Protein 5VN6 (pdb70)

Secondary structure (DSSP, 8-state):
-EEEESSSSS-EEEES--HHHHHH-HHHHHHHHHHHHHHSEEEES-----HHHHHHHHHTTSPBP---TT---TTEEEEE---SSSS-B-TTTTSSS---EEEEEEEE--SS---EEEEEHHHHHHTS-HHHHHHHTT-EEEE-STTTTTTTS-HHHHHHHHHHSPPEEEESEEEPTTT--EEE---TTEEEESS---TTT-SSHHHHTTHHHHHHHHHHGGGG-GGGEEEE---TT-EEEEETTTEEEEE-----S---EEEEEEE------/-EEEESSSSS-EEEES--GGGGGT-HHHHHHHHHHHHHHSEEEES-----HHHHHHHHHTTSPBP----TTEEEEE---SSS-B-TTTTSSS---EEEEEEEE--SS---EEEEEHHHHHHTS-HHHHHHHTT-EEEE-STTTTTTTS-HHHHHHHHHHSPPEEEESEEEPTTT--EEE---TTEEEESS--STTT-SSHHHHTTHHHHHHHHHHGGGG-GGGEEEE---TT-EEEEETTTEEEEE---SPS---EEEEEEE------

Solvent-accessible surface area: 23656 Å² total; per-residue (Å²): 87,144,45,88,40,23,5,51,17,3,1,0,34,5,44,71,15,68,1,17,83,0,26,160,72,99,49,36,15,54,77,0,92,53,12,2,30,138,30,17,0,0,0,0,72,118,9,121,15,76,81,55,58,1,26,37,1,0,132,75,25,26,60,25,49,80,68,118,83,101,50,144,69,117,11,16,36,88,76,72,87,130,79,99,44,38,30,26,13,2,24,16,0,22,73,104,34,0,4,21,1,0,0,18,9,4,30,37,40,36,107,38,9,1,7,8,0,0,0,7,2,3,45,0,21,93,84,8,55,105,129,9,54,134,63,0,69,96,2,89,0,87,0,2,13,26,62,28,78,0,61,87,72,104,109,112,44,60,88,64,27,71,79,116,63,86,26,6,54,4,9,0,17,3,46,1,48,73,54,48,50,106,1,1,5,0,1,55,18,14,57,88,14,57,54,13,132,44,135,104,36,21,198,83,53,131,27,16,127,70,17,17,28,112,26,6,120,92,0,54,34,20,0,33,49,6,16,15,5,2,28,8,61,17,94,64,40,0,1,0,1,7,0,2,9,0,2,3,14,18,18,2,53,24,45,90,143,46,79,31,94,6,0,52,0,4,1,73,12,67,91,6,124,92,56,45,37,38,24,6,52,16,3,0,0,35,4,83,88,14,67,2,19,91,0,31,157,74,101,51,36,15,54,69,0,93,68,29,2,22,62,46,17,0,0,0,0,66,119,7,116,15,82,120,52,60,1,7,36,1,0,117,78,27,27,72,15,58,93,141,154,64,100,11,26,96,77,56,100,92,182,98,46,26,31,27,13,2,39,14,0,24,75,103,38,0,9,18,2,13,1,27,21,4,58,84,40,39,109,38,9,1,6,9,0,0,0,7,2,17,56,0,37,51,86,9,52,104,128,10,53,134,61,0,68,94,2,88,0,84,0,1,12,27,63,25,76,0,59,92,72,100,110,113,42,56,90,56,23,71,80,114,70,87,27,6,57,3,10,0,28,2,55,1,50,68,52,58,54,31,1,1,6,0,1,54,18,13,57,91,13,56,55,14,130,46,133,100,33,20,196,83,55,129,26,17,128,71,17,18,30,112,28,7,120,94,0,53,33,20,0,33,51,6,21,15,6,3,29,9,62,20,93,61,38,0,0,0,1,10,1,2,11,0,2,3,14,18,20,2,53,22,52,88,142,46,81,33,30,17,10,27,0,16,0,73,11,73,88,6,126

Foldseek 3Di:
DDWAAPAPFAETEDPPDALLVCLPPVVVLVVVVVVQVVRQKYKYPDRPDDPLSLQSSLCVVHDFDFDPPCAVHGLKRKDKFDDQQQWWFQAPPQAQWGFQWKKKWWADDDPDDFKKKKFFQLVLLVPDDPVLCVLQVAWKFWFAPLVGVVVPPDPVSSVVVCVVRPTHIARCWWQDVPPRGTGRPAEPRTDFIDPNPDPVQPPDDVSVVVVRVVSSVVSRCSRVDCNRMDIGDDDHGMIMIGGSVRMTMGGDDPDDGDIIMMMMRTHTGGRTD/DDWAAPAPFAETEDPPDALLVLLPDVVVLVVVVVVQVVHQKYKYPDHPDDLVSQQSSQCVVHDFDAVVRGQKDKDKFPQQQWWFQAPPQAQWGFQWKKKWWAADDPDAFKKKKFFQLVLLVPDDPVLCVLQVAWKFWFDPLVGVVVPPDPVVSVVVCVVRPTHIARCFWQDPPPRGTGRPAEPRTDFIDPNDDPVQDDDDVSRVVVRVVSSVVSRCSRVDCNRMDIDDDDHGMIMIGGSVRMTMRGGDPDDGDITMMMMRIGTGGGTD

Sequence (541 aa):
MRVEPLTCAIGAELLGVNLADAVHDDGLFAEIRTQLLRHRVLFLRDQDITRAEHVAFARRFGELEDHPVAGEHPGLVRIYKDRYENAWHSDASWRVAPPFGCVLRCIDGPPVGGDTMWANMVLAYEENLPDHVKQQIADLRARHSIEASFGAAMPIDKRLALKAQYPDAEHPVVRTHPETGEKVLYVNAFTTHFTNFHTPARVRVGQDANPGAGQLLHYLIGQAAIPEYQVRWRWKKNSVAIWDNRATQHYAVMDYPPCVRRMERAGIVGDVPFMRVEPLTCAIGAELLGVNLADAVHDDGLFAEIRTQLLRHRVLFLRDQDITRAEHVAFARRFGELEDHEHPGLVRIYKRYENAWHSDASWRVAPPFGCVLRCIDGPPVGGDTMWANMVLAYENLPDHVKQQIADLRARHSIEASFGAAMPIDKRLALKAQYPDAEHPVVRTHPETGEKVLYVNAFTTHFTNFHTPARVRVGQDANPGAGQLLHYLIGQAAIPEYQVRWRWKKNSVAIWDNRATQHYAVMDYPPCVRRMERAGIVGDVPF

Nearest PDB structures (foldseek):
  5vn6-assembly1_A  TM=1.004E+00  e=2.486E-63  Burkholderia ambifaria MC40-6
  5vn6-assembly1_B  TM=1.003E+00  e=2.634E-58  Burkholderia ambifaria MC40-6
  5bke-assembly1_E  TM=9.136E-01  e=5.860E-24  Bradyrhizobium diazoefficiens USDA 110
  5bke-assembly1_G  TM=8.566E-01  e=1.084E-23  Bradyrhizobium diazoefficiens USDA 110
  5bke-assembly1_F  TM=8.704E-01  e=1.352E-22  Bradyrhizobium diazoefficiens USDA 110

InterPro domains:
  IPR003819 TauD/TfdA-like domain [PF02668] (3-274)
  IPR042098 Glutarate 2-hydroxylase superfamily [G3DSA:3.60.130.10] (1-282)
  IPR051323 Alpha-ketoglutarate-dependent sulfate ester dioxygenase-like [PTHR30468] (2-282)

CATH classification: 3.60.130.10

Structure (mmCIF, N/CA/C/O backbone):
data_5VN6
#
_entry.id   5VN6
#
_cell.length_a   81.180
_cell.length_b   84.890
_cell.length_c   95.680
_cell.angle_alpha   90.000
_cell.angle_beta   110.530
_cell.angle_gamma   90.000
#
_symmetry.space_group_name_H-M   'C 1 2 1'
#
loop_
_entity.id
_entity.type
_entity.pdbx_description
1 polymer 'Taurine dioxygenase'
2 non-polymer 'MAGNESIUM ION'
3 water water
#
loop_
_atom_site.group_PDB
_atom_site.id
_atom_site.type_symbol
_atom_site.label_atom_id
_atom_site.label_alt_id
_atom_site.label_comp_id
_atom_site.label_asym_id
_atom_site.label_entity_id
_atom_site.label_seq_id
_atom_site.pdbx_PDB_ins_code
_atom_site.Cartn_x
_atom_site.Cartn_y
_atom_site.Cartn_z
_atom_site.occupancy
_atom_site.B_iso_or_equiv
_atom_site.auth_seq_id
_atom_site.auth_comp_id
_atom_site.auth_asym_id
_atom_site.auth_atom_id
_atom_site.pdbx_PDB_model_num
ATOM 1 N N . MET A 1 9 ? 20.526 -10.758 -0.688 1.00 83.40 1 MET A N 1
ATOM 2 C CA . MET A 1 9 ? 20.919 -9.459 -0.160 1.00 74.32 1 MET A CA 1
ATOM 3 C C . MET A 1 9 ? 22.106 -9.613 0.779 1.00 71.67 1 MET A C 1
ATOM 4 O O . MET A 1 9 ? 22.326 -10.686 1.338 1.00 67.63 1 MET A O 1
ATOM 9 N N . ARG A 1 10 ? 22.867 -8.535 0.952 1.00 70.41 2 ARG A N 1
ATOM 10 C CA . ARG A 1 10 ? 24.065 -8.534 1.783 1.00 63.44 2 ARG A CA 1
ATOM 11 C C . ARG A 1 10 ? 23.707 -8.033 3.175 1.00 56.68 2 ARG A C 1
ATOM 12 O O . ARG A 1 10 ? 23.066 -6.985 3.315 1.00 54.10 2 ARG A O 1
ATOM 20 N N . VAL A 1 11 ? 24.079 -8.801 4.193 1.00 52.93 3 VAL A N 1
ATOM 21 C CA . VAL A 1 11 ? 23.849 -8.432 5.584 1.00 48.57 3 VAL A CA 1
ATOM 22 C C . VAL A 1 11 ? 25.209 -8.179 6.218 1.00 50.13 3 VAL A C 1
ATOM 23 O O . VAL A 1 11 ? 26.047 -9.086 6.282 1.00 53.63 3 VAL A O 1
ATOM 27 N N . GLU A 1 12 ? 25.431 -6.954 6.688 1.00 41.55 4 GLU A N 1
ATOM 28 C CA . GLU A 1 12 ? 26.729 -6.559 7.244 1.00 47.13 4 GLU A CA 1
ATOM 29 C C . GLU A 1 12 ? 26.583 -6.099 8.687 1.00 40.65 4 GLU A C 1
ATOM 30 O O . GLU A 1 12 ? 26.190 -4.945 8.934 1.00 38.75 4 GLU A O 1
ATOM 36 N N . PRO A 1 13 ? 26.869 -6.954 9.670 1.00 37.16 5 PRO A N 1
ATOM 37 C CA . PRO A 1 13 ? 26.746 -6.530 11.072 1.00 38.39 5 PRO A CA 1
ATOM 38 C C . PRO A 1 13 ? 27.674 -5.363 11.380 1.00 38.95 5 PRO A C 1
ATOM 39 O O . PRO A 1 13 ? 28.773 -5.263 10.837 1.00 35.78 5 PRO A O 1
ATOM 43 N N . LEU A 1 14 ? 27.200 -4.453 12.231 1.00 36.52 6 LEU A N 1
ATOM 44 C CA . LEU A 1 14 ? 27.985 -3.299 12.654 1.00 40.74 6 LEU A CA 1
ATOM 45 C C . LEU A 1 14 ? 28.841 -3.596 13.877 1.00 40.84 6 LEU A C 1
ATOM 46 O O . LEU A 1 14 ? 29.902 -2.980 14.047 1.00 44.27 6 LEU A O 1
ATOM 51 N N . THR A 1 15 ? 28.359 -4.481 14.752 1.00 33.51 7 THR A N 1
ATOM 52 C CA . THR A 1 15 ? 29.020 -4.924 15.978 1.00 34.65 7 THR A CA 1
ATOM 53 C C . THR A 1 15 ? 28.686 -6.401 16.151 1.00 39.36 7 THR A C 1
ATOM 54 O O . THR A 1 15 ? 27.819 -6.936 15.454 1.00 39.23 7 THR A O 1
ATOM 58 N N . CYS A 1 16 ? 29.333 -7.068 17.113 1.00 38.21 8 CYS A N 1
ATOM 59 C CA . CYS A 1 16 ? 29.008 -8.477 17.333 1.00 44.11 8 CYS A CA 1
ATOM 60 C C . CYS A 1 16 ? 27.712 -8.656 18.114 1.00 41.60 8 CYS A C 1
ATOM 61 O O . CYS A 1 16 ? 27.129 -9.746 18.109 1.00 41.35 8 CYS A O 1
ATOM 64 N N . ALA A 1 17 ? 27.223 -7.609 18.760 1.00 38.80 9 ALA A N 1
ATOM 65 C CA . ALA A 1 17 ? 26.085 -7.756 19.652 1.00 34.50 9 ALA A CA 1
ATOM 66 C C . ALA A 1 17 ? 24.765 -7.350 19.014 1.00 34.29 9 ALA A C 1
ATOM 67 O O . ALA A 1 17 ? 23.731 -7.908 19.360 1.00 32.93 9 ALA A O 1
ATOM 69 N N . ILE A 1 18 ? 24.771 -6.368 18.121 1.00 34.87 10 ILE A N 1
ATOM 70 C CA . ILE A 1 18 ? 23.527 -5.735 17.710 1.00 38.81 10 ILE A CA 1
ATOM 71 C C . ILE A 1 18 ? 23.752 -4.895 16.464 1.00 36.82 10 ILE A C 1
ATOM 72 O O . ILE A 1 18 ? 24.762 -4.185 16.344 1.00 36.35 10 ILE A O 1
ATOM 77 N N . GLY A 1 19 ? 22.798 -4.972 15.536 1.00 33.87 11 GLY A N 1
ATOM 78 C CA . GLY A 1 19 ? 22.763 -4.083 14.390 1.00 34.37 11 GLY A CA 1
ATOM 79 C C . GLY A 1 19 ? 23.403 -4.670 13.159 1.00 36.59 11 GLY A C 1
ATOM 80 O O . GLY A 1 19 ? 24.452 -5.312 13.253 1.00 38.31 11 GLY A O 1
ATOM 81 N N . ALA A 1 20 ? 22.773 -4.455 12.004 1.00 29.95 12 ALA A N 1
ATOM 82 C CA . ALA A 1 20 ? 23.340 -4.842 10.719 1.00 33.63 12 ALA A CA 1
ATOM 83 C C . ALA A 1 20 ? 22.773 -3.943 9.633 1.00 39.00 12 ALA A C 1
ATOM 84 O O . ALA A 1 20 ? 21.604 -3.546 9.692 1.00 34.57 12 ALA A O 1
ATOM 86 N N . GLU A 1 21 ? 23.612 -3.633 8.642 1.00 38.04 13 GLU A N 1
ATOM 87 C CA . GLU A 1 21 ? 23.190 -2.877 7.476 1.00 41.90 13 GLU A CA 1
ATOM 88 C C . GLU A 1 21 ? 22.789 -3.843 6.369 1.00 45.47 13 GLU A C 1
ATOM 89 O O . GLU A 1 21 ? 23.456 -4.856 6.130 1.00 36.97 13 GLU A O 1
ATOM 95 N N . LEU A 1 22 ? 21.685 -3.526 5.706 1.00 44.21 14 LEU A N 1
ATOM 96 C CA . LEU A 1 22 ? 21.209 -4.281 4.562 1.00 43.20 14 LEU A CA 1
ATOM 97 C C . LEU A 1 22 ? 21.663 -3.565 3.301 1.00 39.21 14 LEU A C 1
ATOM 98 O O . LEU A 1 22 ? 21.383 -2.377 3.132 1.00 41.23 14 LEU A O 1
ATOM 103 N N . LEU A 1 23 ? 22.352 -4.284 2.420 1.00 44.78 15 LEU A N 1
ATOM 104 C CA . LEU A 1 23 ? 22.863 -3.727 1.176 1.00 53.21 15 LEU A CA 1
ATOM 105 C C . LEU A 1 23 ? 22.218 -4.426 -0.015 1.00 58.28 15 LEU A C 1
ATOM 106 O O . LEU A 1 23 ? 21.829 -5.596 0.062 1.00 52.81 15 LEU A O 1
ATOM 111 N N . GLY A 1 24 ? 22.121 -3.695 -1.125 1.00 61.66 16 GLY A N 1
ATOM 112 C CA . GLY A 1 24 ? 21.417 -4.206 -2.288 1.00 65.64 16 GLY A CA 1
ATOM 113 C C . GLY A 1 24 ? 19.950 -4.456 -2.035 1.00 61.09 16 GLY A C 1
ATOM 114 O O . GLY A 1 24 ? 19.382 -5.395 -2.599 1.00 66.81 16 GLY A O 1
ATOM 115 N N . VAL A 1 25 ? 19.321 -3.647 -1.185 1.00 60.52 17 VAL A N 1
ATOM 116 C CA . VAL A 1 25 ? 17.932 -3.837 -0.793 1.00 60.65 17 VAL A CA 1
ATOM 117 C C . VAL A 1 25 ? 17.182 -2.530 -0.988 1.00 58.85 17 VAL A C 1
ATOM 118 O O . VAL A 1 25 ? 17.565 -1.497 -0.428 1.00 59.22 17 VAL A O 1
ATOM 122 N N . ASN A 1 26 ? 16.098 -2.586 -1.742 1.00 58.71 18 ASN A N 1
ATOM 123 C CA . ASN A 1 26 ? 15.175 -1.471 -1.870 1.00 55.33 18 ASN A CA 1
ATOM 124 C C . ASN A 1 26 ? 13.941 -1.856 -1.070 1.00 52.36 18 ASN A C 1
ATOM 125 O O . ASN A 1 26 ? 13.284 -2.853 -1.388 1.00 49.03 18 ASN A O 1
ATOM 130 N N . LEU A 1 27 ? 13.642 -1.079 -0.024 1.00 51.21 19 LEU A N 1
ATOM 131 C CA . LEU A 1 27 ? 12.524 -1.417 0.847 1.00 51.36 19 LEU A CA 1
ATOM 132 C C . LEU A 1 27 ? 11.230 -1.484 0.066 1.00 51.67 19 LEU A C 1
ATOM 133 O O . LEU A 1 27 ? 10.339 -2.261 0.418 1.00 59.13 19 LEU A O 1
ATOM 138 N N . ALA A 1 28 ? 11.119 -0.687 -1.003 1.00 48.49 20 ALA A N 1
ATOM 139 C CA . ALA A 1 28 ? 9.923 -0.707 -1.843 1.00 53.24 20 ALA A CA 1
ATOM 140 C C . ALA A 1 28 ? 9.661 -2.097 -2.399 1.00 55.73 20 ALA A C 1
ATOM 141 O O . ALA A 1 28 ? 8.502 -2.512 -2.540 1.00 54.95 20 ALA A O 1
ATOM 143 N N . ASP A 1 29 ? 10.726 -2.819 -2.756 1.00 52.08 21 ASP A N 1
ATOM 144 C CA . ASP A 1 29 ? 10.544 -4.143 -3.335 1.00 53.87 21 ASP A CA 1
ATOM 145 C C . ASP A 1 29 ? 9.993 -5.134 -2.315 1.00 55.64 21 ASP A C 1
ATOM 146 O O . ASP A 1 29 ? 9.319 -6.094 -2.694 1.00 59.90 21 ASP A O 1
ATOM 151 N N . ALA A 1 30 ? 10.269 -4.928 -1.025 1.00 54.00 22 ALA A N 1
ATOM 152 C CA . ALA A 1 30 ? 9.782 -5.847 -0.003 1.00 49.20 22 ALA A CA 1
ATOM 153 C C . ALA A 1 30 ? 8.282 -5.734 0.219 1.00 55.28 22 ALA A C 1
ATOM 154 O O . ALA A 1 30 ? 7.695 -6.604 0.873 1.00 52.47 22 ALA A O 1
ATOM 156 N N . VAL A 1 31 ? 7.648 -4.674 -0.276 1.00 56.66 23 VAL A N 1
ATOM 157 C CA . VAL A 1 31 ? 6.200 -4.575 -0.137 1.00 59.34 23 VAL A CA 1
ATOM 158 C C . VAL A 1 31 ? 5.514 -5.758 -0.815 1.00 60.16 23 VAL A C 1
ATOM 159 O O . VAL A 1 31 ? 4.628 -6.391 -0.232 1.00 61.54 23 VAL A O 1
ATOM 163 N N . HIS A 1 32 ? 5.934 -6.095 -2.043 1.00 57.05 24 HIS A N 1
ATOM 164 C CA . HIS A 1 32 ? 5.273 -7.123 -2.840 1.00 63.59 24 HIS A CA 1
ATOM 165 C C . HIS A 1 32 ? 6.068 -8.413 -2.986 1.00 65.38 24 HIS A C 1
ATOM 166 O O . HIS A 1 32 ? 5.497 -9.417 -3.427 1.00 69.60 24 HIS A O 1
ATOM 173 N N . ASP A 1 33 ? 7.360 -8.419 -2.649 1.00 56.55 25 ASP A N 1
ATOM 174 C CA . ASP A 1 33 ? 8.176 -9.633 -2.719 1.00 59.91 25 ASP A CA 1
ATOM 175 C C . ASP A 1 33 ? 8.149 -10.288 -1.341 1.00 57.10 25 ASP A C 1
ATOM 176 O O . ASP A 1 33 ? 8.829 -9.843 -0.411 1.00 55.81 25 ASP A O 1
ATOM 181 N N . ASP A 1 34 ? 7.355 -11.357 -1.219 1.00 59.95 26 ASP A N 1
ATOM 182 C CA . ASP A 1 34 ? 7.175 -12.037 0.062 1.00 58.02 26 ASP A CA 1
ATOM 183 C C . ASP A 1 34 ? 8.456 -12.704 0.540 1.00 51.97 26 ASP A C 1
ATOM 184 O O . ASP A 1 34 ? 8.707 -12.771 1.748 1.00 49.94 26 ASP A O 1
ATOM 189 N N . GLY A 1 35 ? 9.244 -13.261 -0.378 1.00 56.70 27 GLY A N 1
ATOM 190 C CA . GLY A 1 35 ? 10.513 -13.849 0.017 1.00 56.62 27 GLY A CA 1
ATOM 191 C C . GLY A 1 35 ? 11.481 -12.816 0.563 1.00 55.53 27 GLY A C 1
ATOM 192 O O . GLY A 1 35 ? 12.088 -13.015 1.621 1.00 53.16 27 GLY A O 1
ATOM 193 N N . LEU A 1 36 ? 11.591 -11.668 -0.113 1.00 56.41 28 LEU A N 1
ATOM 194 C CA . LEU A 1 36 ? 12.473 -10.621 0.390 1.00 50.34 28 LEU A CA 1
ATOM 195 C C . LEU A 1 36 ? 12.016 -10.143 1.763 1.00 49.54 28 LEU A C 1
ATOM 196 O O . LEU A 1 36 ? 12.838 -9.956 2.670 1.00 46.19 28 LEU A O 1
ATOM 201 N N . PHE A 1 37 ? 10.706 -9.955 1.948 1.00 53.16 29 PHE A N 1
ATOM 202 C CA . PHE A 1 37 ? 10.244 -9.499 3.254 1.00 50.55 29 PHE A CA 1
ATOM 203 C C . PHE A 1 37 ? 10.512 -10.529 4.340 1.00 45.33 29 PHE A C 1
ATOM 204 O O . PHE A 1 37 ? 10.857 -10.160 5.469 1.00 43.82 29 PHE A O 1
ATOM 212 N N . ALA A 1 38 ? 10.291 -11.815 4.041 1.00 50.92 30 ALA A N 1
ATOM 213 C CA . ALA A 1 38 ? 10.560 -12.867 5.019 1.00 52.72 30 ALA A CA 1
ATOM 214 C C . ALA A 1 38 ? 12.000 -12.808 5.524 1.00 54.39 30 ALA A C 1
ATOM 215 O O . ALA A 1 38 ? 12.251 -12.875 6.735 1.00 51.02 30 ALA A O 1
ATOM 217 N N . GLU A 1 39 ? 12.959 -12.665 4.608 1.00 55.21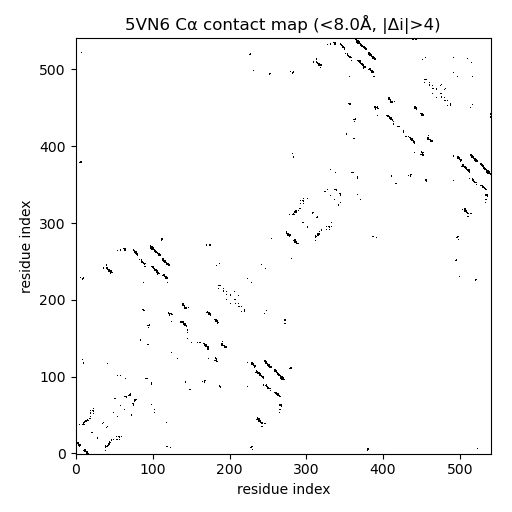 31 GLU A N 1
ATOM 218 C CA . GLU A 1 39 ? 14.360 -12.601 5.010 1.00 57.21 31 GLU A CA 1
ATOM 219 C C . GLU A 1 39 ? 14.644 -11.372 5.874 1.00 50.33 31 GLU A C 1
ATOM 220 O O . GLU A 1 39 ? 15.321 -11.469 6.903 1.00 47.99 31 GLU A O 1
ATOM 226 N N . ILE A 1 40 ? 14.130 -10.207 5.474 1.00 48.14 32 ILE A N 1
ATOM 227 C CA . ILE A 1 40 ? 14.298 -9.002 6.277 1.00 47.48 32 ILE A CA 1
ATOM 228 C C . ILE A 1 40 ? 13.750 -9.219 7.679 1.00 44.57 32 ILE A C 1
ATOM 229 O O . ILE A 1 40 ? 14.366 -8.820 8.675 1.00 41.18 32 ILE A O 1
ATOM 234 N N . ARG A 1 41 ? 12.578 -9.848 7.777 1.00 45.30 33 ARG A N 1
ATOM 235 C CA . ARG A 1 41 ? 12.009 -10.145 9.085 1.00 44.33 33 ARG A CA 1
ATOM 236 C C . ARG A 1 41 ? 12.919 -11.075 9.878 1.00 44.30 33 ARG A C 1
ATOM 237 O O . ARG A 1 41 ? 13.164 -10.856 11.074 1.00 38.29 33 ARG A O 1
ATOM 245 N N . THR A 1 42 ? 13.424 -12.129 9.231 1.00 43.65 34 THR A N 1
ATOM 246 C CA . THR A 1 42 ? 14.350 -13.018 9.923 1.00 43.07 34 THR A CA 1
ATOM 247 C C . THR A 1 42 ? 15.564 -12.239 10.420 1.00 47.09 34 THR A C 1
ATOM 248 O O . THR A 1 42 ? 15.953 -12.363 11.588 1.00 42.48 34 THR A O 1
ATOM 252 N N . GLN A 1 43 ? 16.122 -11.364 9.573 1.00 45.52 35 GLN A N 1
ATOM 253 C CA . GLN A 1 43 ? 17.305 -10.604 9.985 1.00 40.20 35 GLN A CA 1
ATOM 254 C C . GLN A 1 43 ? 16.993 -9.656 11.137 1.00 37.77 35 GLN A C 1
ATOM 255 O O . GLN A 1 43 ? 17.815 -9.498 12.045 1.00 40.85 35 GLN A O 1
ATOM 261 N N . LEU A 1 44 ? 15.818 -9.018 11.125 1.00 42.68 36 LEU A N 1
ATOM 262 C CA . LEU A 1 44 ? 15.455 -8.118 12.222 1.00 40.49 36 LEU A CA 1
ATOM 263 C C . LEU A 1 44 ? 15.412 -8.858 13.557 1.00 38.39 36 LEU A C 1
ATOM 264 O O . LEU A 1 44 ? 15.896 -8.347 14.578 1.00 34.02 36 LEU A O 1
ATOM 269 N N . LEU A 1 45 ? 14.843 -10.067 13.571 1.00 39.45 37 LEU A N 1
ATOM 270 C CA . LEU A 1 45 ? 14.773 -10.826 14.817 1.00 40.87 37 LEU A CA 1
ATOM 271 C C . LEU A 1 45 ? 16.162 -11.197 15.335 1.00 38.94 37 LEU A C 1
ATOM 272 O O . LEU A 1 45 ? 16.383 -11.232 16.549 1.00 43.06 37 LEU A O 1
ATOM 277 N N . ARG A 1 46 ? 17.109 -11.444 14.441 1.00 37.40 38 ARG A N 1
ATOM 278 C CA . ARG A 1 46 ? 18.454 -11.849 14.855 1.00 40.53 38 ARG A CA 1
ATOM 279 C C . ARG A 1 46 ? 19.331 -10.661 15.267 1.00 38.69 38 ARG A C 1
ATOM 280 O O . ARG A 1 46 ? 20.137 -10.777 16.195 1.00 44.71 38 ARG A O 1
ATOM 288 N N . HIS A 1 47 ? 19.215 -9.524 14.583 1.00 38.71 39 HIS A N 1
ATOM 289 C CA . HIS A 1 47 ? 20.142 -8.411 14.750 1.00 30.95 39 HIS A CA 1
ATOM 290 C C . HIS A 1 47 ? 19.538 -7.227 15.485 1.00 37.11 39 HIS A C 1
ATOM 291 O O . HIS A 1 47 ? 20.240 -6.223 15.7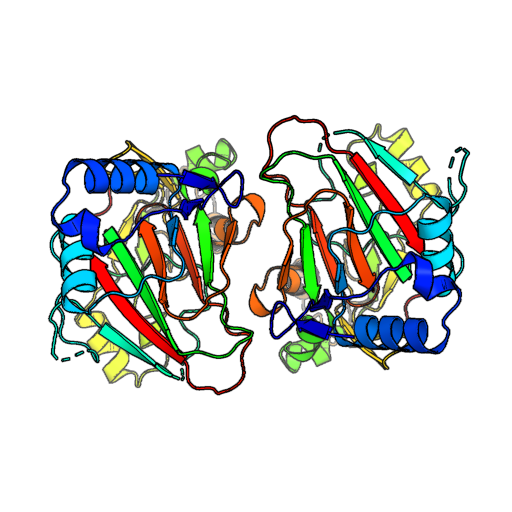15 1.00 33.21 39 HIS A O 1
ATOM 298 N N . ARG A 1 48 ? 18.262 -7.327 15.869 1.00 32.99 40 ARG A N 1
ATOM 299 C CA . ARG A 1 48 ? 17.529 -6.371 16.706 1.00 34.10 40 ARG A CA 1
ATOM 300 C C . ARG A 1 48 ? 17.205 -5.056 15.997 1.00 38.44 40 ARG A C 1
ATOM 301 O O . ARG A 1 48 ? 16.106 -4.509 16.178 1.00 36.76 40 ARG A O 1
ATOM 309 N N . VAL A 1 49 ? 18.141 -4.526 15.207 1.00 32.59 41 VAL A N 1
ATOM 310 C CA . VAL A 1 49 ? 17.937 -3.276 14.479 1.00 28.39 41 VAL A CA 1
ATOM 311 C C . VAL A 1 49 ? 18.636 -3.387 13.129 1.00 33.56 41 VAL A C 1
ATOM 312 O O . VAL A 1 49 ? 19.779 -3.848 13.052 1.00 34.10 41 VAL A O 1
ATOM 316 N N . LEU A 1 50 ? 17.941 -2.975 12.062 1.00 31.57 42 LEU A N 1
ATOM 317 C CA . LEU A 1 50 ? 18.460 -3.034 10.700 1.00 34.71 42 LEU A CA 1
ATOM 318 C C . LEU A 1 50 ? 18.569 -1.624 10.134 1.00 35.95 42 LEU A C 1
ATOM 319 O O . LEU A 1 50 ? 17.703 -0.782 10.381 1.00 36.77 42 LEU A O 1
ATOM 324 N N . PHE A 1 51 ? 19.638 -1.373 9.380 1.00 32.57 43 PHE A N 1
ATOM 325 C CA . PHE A 1 51 ? 19.912 -0.066 8.800 1.00 36.54 43 PHE A CA 1
ATOM 326 C C . PHE A 1 51 ? 20.022 -0.165 7.286 1.00 38.25 43 PHE A C 1
ATOM 327 O O . PHE A 1 51 ? 20.539 -1.151 6.746 1.00 40.44 43 PHE A O 1
ATOM 335 N N . LEU A 1 52 ? 19.543 0.867 6.603 1.00 39.76 44 LEU A N 1
ATOM 336 C CA . LEU A 1 52 ? 19.674 0.948 5.158 1.00 42.96 44 LEU A CA 1
ATOM 337 C C . LEU A 1 52 ? 20.021 2.376 4.766 1.00 44.21 44 LEU A C 1
ATOM 338 O O . LEU A 1 52 ? 19.523 3.329 5.371 1.00 44.94 44 LEU A O 1
ATOM 343 N N . ARG A 1 53 ? 20.855 2.521 3.742 1.00 45.26 45 ARG A N 1
ATOM 344 C CA . ARG A 1 53 ? 21.176 3.817 3.158 1.00 44.59 45 ARG A CA 1
ATOM 345 C C . ARG A 1 53 ? 20.382 4.018 1.879 1.00 48.06 45 ARG A C 1
ATOM 346 O O . ARG A 1 53 ? 19.895 3.062 1.272 1.00 50.38 45 ARG A O 1
ATOM 354 N N . ASP A 1 54 ? 20.246 5.286 1.488 1.00 49.04 46 ASP A N 1
ATOM 355 C CA . ASP A 1 54 ? 19.750 5.666 0.166 1.00 57.14 46 ASP A CA 1
ATOM 356 C C . ASP A 1 54 ? 18.419 4.993 -0.162 1.00 57.14 46 ASP A C 1
ATOM 357 O O . ASP A 1 54 ? 18.219 4.439 -1.247 1.00 55.15 46 ASP A O 1
ATOM 362 N N . GLN A 1 55 ? 17.488 5.075 0.783 1.00 49.62 47 GLN A N 1
ATOM 363 C CA . GLN A 1 55 ? 16.149 4.539 0.575 1.00 52.14 47 GLN A CA 1
ATOM 364 C C . GLN A 1 55 ? 15.300 5.661 -0.002 1.00 55.38 47 GLN A C 1
ATOM 365 O O . GLN A 1 55 ? 14.622 6.399 0.720 1.00 52.45 47 GLN A O 1
ATOM 371 N N . ASP A 1 56 ? 15.355 5.794 -1.330 1.00 55.99 48 ASP A N 1
ATOM 372 C CA . ASP A 1 56 ? 14.547 6.768 -2.052 1.00 63.28 48 ASP A CA 1
ATOM 373 C C . ASP A 1 56 ? 13.192 6.124 -2.313 1.00 67.04 48 ASP A C 1
ATOM 374 O O . ASP A 1 56 ? 12.976 5.462 -3.328 1.00 65.60 48 ASP A O 1
ATOM 379 N N . ILE A 1 57 ? 12.247 6.372 -1.408 1.00 64.57 49 ILE A N 1
ATOM 380 C CA . ILE A 1 57 ? 10.959 5.697 -1.426 1.00 62.12 49 ILE A CA 1
ATOM 381 C C . ILE A 1 57 ? 9.880 6.733 -1.161 1.00 64.07 49 ILE A C 1
ATOM 382 O O . ILE A 1 57 ? 10.144 7.835 -0.674 1.00 68.96 49 ILE A O 1
ATOM 387 N N . THR A 1 58 ? 8.649 6.359 -1.467 1.00 54.82 50 THR A N 1
ATOM 388 C CA . THR A 1 58 ? 7.528 7.234 -1.194 1.00 48.82 50 THR A CA 1
ATOM 389 C C . THR A 1 58 ? 6.980 6.946 0.191 1.00 52.53 50 THR A C 1
ATOM 390 O O . THR A 1 58 ? 7.277 5.919 0.808 1.00 54.26 50 THR A O 1
ATOM 394 N N . ARG A 1 59 ? 6.198 7.896 0.697 1.00 53.43 51 ARG A N 1
ATOM 395 C CA . ARG A 1 59 ? 5.601 7.715 2.012 1.00 56.94 51 ARG A CA 1
ATOM 396 C C . ARG A 1 59 ? 4.616 6.555 2.013 1.00 54.48 51 ARG A C 1
ATOM 397 O O . ARG A 1 59 ? 4.547 5.793 2.987 1.00 53.47 51 ARG A O 1
ATOM 405 N N . ALA A 1 60 ? 3.868 6.380 0.915 1.00 57.76 52 ALA A N 1
ATOM 406 C CA . ALA A 1 60 ? 3.005 5.211 0.810 1.00 48.42 52 ALA A CA 1
ATOM 407 C C . ALA A 1 60 ? 3.828 3.929 0.906 1.00 48.67 52 ALA A C 1
ATOM 408 O O . ALA A 1 60 ? 3.430 2.981 1.592 1.00 54.47 52 ALA A O 1
ATOM 410 N N . GLU A 1 61 ? 5.002 3.894 0.261 1.00 52.40 53 GLU A N 1
ATOM 411 C CA . GLU A 1 61 ? 5.856 2.709 0.362 1.00 54.75 53 GLU A CA 1
ATOM 412 C C . GLU A 1 61 ? 6.428 2.534 1.767 1.00 48.25 53 GLU A C 1
ATOM 413 O O . GLU A 1 61 ? 6.508 1.405 2.267 1.00 46.14 53 GLU A O 1
ATOM 419 N N . HIS A 1 62 ? 6.829 3.633 2.419 1.00 50.58 54 HIS A N 1
ATOM 420 C CA . HIS A 1 62 ? 7.291 3.564 3.808 1.00 49.35 54 HIS A CA 1
ATOM 421 C C . HIS A 1 62 ? 6.209 2.967 4.697 1.00 51.33 54 HIS A C 1
ATOM 422 O O . HIS A 1 62 ? 6.471 2.072 5.513 1.00 46.98 54 HIS A O 1
ATOM 429 N N . VAL A 1 63 ? 4.978 3.457 4.540 1.00 51.02 55 VAL A N 1
ATOM 430 C CA . VAL A 1 63 ? 3.851 2.968 5.319 1.00 50.92 55 VAL A CA 1
ATOM 431 C C . VAL A 1 63 ? 3.555 1.512 4.976 1.00 47.42 55 VAL A C 1
ATOM 432 O O . VAL A 1 63 ? 3.400 0.669 5.864 1.00 45.04 55 VAL A O 1
ATOM 436 N N . ALA A 1 64 ? 3.481 1.195 3.682 1.00 46.60 56 ALA A N 1
ATOM 437 C CA . ALA A 1 64 ? 3.154 -0.166 3.266 1.00 51.72 56 ALA A CA 1
ATOM 438 C C . ALA A 1 64 ? 4.237 -1.168 3.665 1.00 49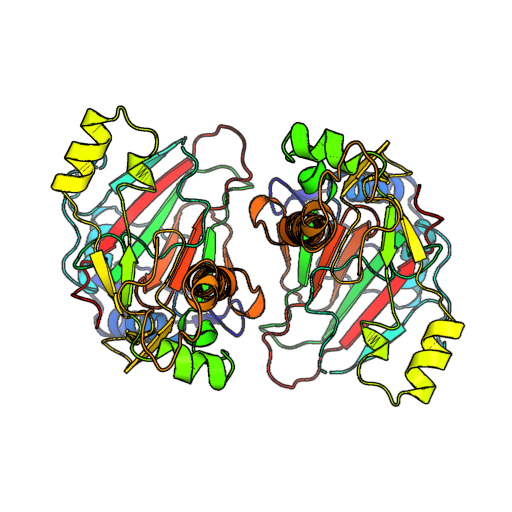.68 56 ALA A C 1
ATOM 439 O O . ALA A 1 64 ? 3.924 -2.330 3.954 1.00 46.53 56 ALA A O 1
ATOM 441 N N . PHE A 1 65 ? 5.508 -0.756 3.681 1.00 48.71 57 PHE A N 1
ATOM 442 C CA . PHE A 1 65 ? 6.544 -1.664 4.167 1.00 46.80 57 PHE A CA 1
ATOM 443 C C . PHE A 1 65 ? 6.359 -1.952 5.650 1.00 41.10 57 PHE A C 1
ATOM 444 O O . PHE A 1 65 ? 6.433 -3.109 6.078 1.00 46.63 57 PHE A O 1
ATOM 452 N N . ALA A 1 66 ? 6.126 -0.907 6.455 1.00 41.27 58 ALA A N 1
ATOM 453 C CA . ALA A 1 66 ? 5.976 -1.103 7.895 1.00 36.07 58 ALA A CA 1
ATOM 454 C C . ALA A 1 66 ? 4.756 -1.950 8.217 1.00 39.65 58 ALA A C 1
ATOM 455 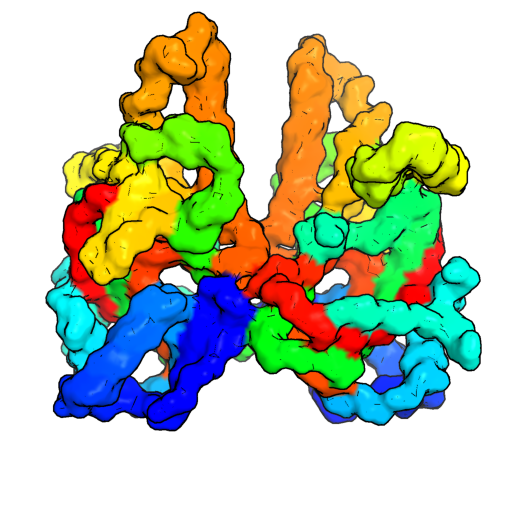O O . ALA A 1 66 ? 4.761 -2.719 9.184 1.00 42.70 58 ALA A O 1
ATOM 457 N N . ARG A 1 67 ? 3.707 -1.815 7.408 1.00 41.70 59 ARG A N 1
ATOM 458 C CA . ARG A 1 67 ? 2.466 -2.549 7.602 1.00 47.02 59 ARG A CA 1
ATOM 459 C C . ARG A 1 67 ? 2.667 -4.059 7.446 1.00 50.35 59 ARG A C 1
ATOM 460 O O . ARG A 1 67 ? 1.911 -4.851 8.015 1.00 52.99 59 ARG A O 1
ATOM 468 N N . ARG A 1 68 ? 3.686 -4.472 6.693 1.00 52.28 60 ARG A N 1
ATOM 469 C CA . ARG A 1 68 ? 4.055 -5.882 6.595 1.00 49.46 60 ARG A CA 1
ATOM 470 C C . ARG A 1 68 ? 4.419 -6.508 7.940 1.00 49.78 60 ARG A C 1
ATOM 471 O O . ARG A 1 68 ? 4.389 -7.735 8.064 1.00 47.10 60 ARG A O 1
ATOM 479 N N . PHE A 1 69 ? 4.826 -5.712 8.935 1.00 47.34 61 PHE A N 1
ATOM 480 C CA . PHE A 1 69 ? 5.113 -6.262 10.256 1.00 48.39 61 PHE A CA 1
ATOM 481 C C . PHE A 1 69 ? 3.867 -6.404 11.127 1.00 55.49 61 PHE A C 1
ATOM 482 O O . PHE A 1 69 ? 3.905 -7.127 12.132 1.00 54.05 61 PHE A O 1
ATOM 490 N N . GLY A 1 70 ? 2.799 -5.707 10.790 1.00 55.42 62 GLY A N 1
ATOM 491 C CA . GLY A 1 70 ? 1.567 -5.750 11.552 1.00 56.56 62 GLY A CA 1
ATOM 492 C C . GLY A 1 70 ? 0.846 -4.427 11.409 1.00 55.74 62 GLY A C 1
ATOM 493 O O . GLY A 1 70 ? 1.340 -3.492 10.786 1.00 54.93 62 GLY A O 1
ATOM 494 N N . GLU A 1 71 ? -0.338 -4.365 12.018 1.00 57.12 63 GLU A N 1
ATOM 495 C CA . GLU A 1 71 ? -1.086 -3.117 12.040 1.00 49.97 63 GLU A CA 1
ATOM 496 C C . GLU A 1 71 ? -0.221 -2.000 12.617 1.00 52.71 63 GLU A C 1
ATOM 497 O O . GLU A 1 71 ? 0.620 -2.221 13.493 1.00 50.42 63 GLU A O 1
ATOM 499 N N . LEU A 1 72 ? -0.433 -0.792 12.118 1.00 50.38 64 LEU A N 1
ATOM 500 C CA . LEU A 1 72 ? 0.341 0.369 12.509 1.00 48.70 64 LEU A CA 1
ATOM 501 C C . LEU A 1 72 ? -0.410 1.157 13.577 1.00 53.60 64 LEU A C 1
ATOM 502 O O . LEU A 1 72 ? -1.644 1.170 13.613 1.00 56.12 64 LEU A O 1
ATOM 507 N N . GLU A 1 73 ? 0.341 1.818 14.452 1.00 48.21 65 GLU A N 1
ATOM 508 C CA . GLU A 1 73 ? -0.285 2.684 15.445 1.00 56.12 65 GLU A CA 1
ATOM 509 C C . GLU A 1 73 ? -0.838 3.923 14.745 1.00 61.19 65 GLU A C 1
ATOM 510 O O . GLU A 1 73 ? -0.101 4.624 14.046 1.00 61.87 65 GLU A O 1
ATOM 516 N N . ASP A 1 74 ? -2.142 4.169 14.878 1.00 71.75 66 ASP A N 1
ATOM 517 C CA . ASP A 1 74 ? -2.798 5.242 14.137 1.00 85.24 66 ASP A CA 1
ATOM 518 C C . ASP A 1 74 ? -3.487 6.243 15.060 1.00 95.77 66 ASP A C 1
ATOM 519 O O . ASP A 1 74 ? -4.576 6.740 14.764 1.00 96.70 66 ASP A O 1
ATOM 521 N N . HIS A 1 75 ? -2.862 6.555 16.186 1.00 106.98 67 HIS A N 1
ATOM 522 C CA . HIS A 1 75 ? -3.332 7.664 17.006 1.00 118.54 67 HIS A CA 1
ATOM 523 C C . HIS A 1 75 ? -2.954 8.962 16.300 1.00 123.72 67 HIS A C 1
ATOM 524 O O . HIS A 1 75 ? -1.802 9.107 15.874 1.00 123.91 67 HIS A O 1
ATOM 526 N N . PRO A 1 76 ? -3.882 9.916 16.144 1.00 128.41 68 PRO A N 1
ATOM 527 C CA . PRO A 1 76 ? -3.617 11.061 15.244 1.00 128.36 68 PRO A CA 1
ATOM 528 C C . PRO A 1 76 ? -2.309 11.801 15.507 1.00 124.15 68 PRO A C 1
ATOM 529 O O . PRO A 1 76 ? -1.533 12.015 14.565 1.00 129.41 68 PRO A O 1
ATOM 533 N N . VAL A 1 77 ? -2.047 12.199 16.755 1.00 113.00 69 VAL A N 1
ATOM 534 C CA . VAL A 1 77 ? -0.787 12.826 17.154 1.00 98.62 69 VAL A CA 1
ATOM 535 C C . VAL A 1 77 ? -0.523 14.086 16.332 1.00 98.15 69 VAL A C 1
ATOM 536 O O . VAL A 1 77 ? -1.460 14.766 15.903 1.00 100.45 69 VAL A O 1
ATOM 538 N N . ALA A 1 78 ? 0.755 14.404 16.102 1.00 97.44 70 ALA A N 1
ATOM 539 C CA . ALA A 1 78 ? 1.156 15.609 15.382 1.00 94.37 70 ALA A CA 1
ATOM 540 C C . ALA A 1 78 ? 1.816 15.297 14.036 1.00 86.36 70 ALA A C 1
ATOM 541 O O . ALA A 1 78 ? 2.629 16.079 13.539 1.00 84.54 70 ALA A O 1
ATOM 543 N N . GLY A 1 79 ? 1.472 14.162 13.434 1.00 83.16 71 GLY A N 1
ATOM 544 C CA . GLY A 1 79 ? 1.928 13.825 12.097 1.00 71.70 71 GLY A CA 1
ATOM 545 C C . GLY A 1 79 ? 0.832 13.117 11.326 1.00 72.83 71 GLY A C 1
ATOM 546 O O . GLY A 1 79 ? -0.185 12.729 11.904 1.00 72.61 71 GLY A O 1
ATOM 547 N N . GLU A 1 83 ? -1.972 12.892 6.071 1.00 109.66 75 GLU A N 1
ATOM 548 C CA . GLU A 1 83 ? -1.751 12.774 4.631 1.00 105.99 75 GLU A CA 1
ATOM 549 C C . GLU A 1 83 ? -1.472 11.323 4.211 1.00 96.14 75 GLU A C 1
ATOM 550 O O . GLU A 1 83 ? -1.913 10.882 3.145 1.00 90.90 75 GLU A O 1
ATOM 552 N N . HIS A 1 84 ? -0.726 10.604 5.054 1.00 87.13 76 HIS A N 1
ATOM 553 C CA . HIS A 1 84 ? -0.445 9.178 4.866 1.00 76.30 76 HIS A CA 1
ATOM 554 C C . HIS A 1 84 ? -0.613 8.489 6.210 1.00 71.06 76 HIS A C 1
ATOM 555 O O . HIS A 1 84 ? 0.313 8.475 7.031 1.00 74.77 76 HIS A O 1
ATOM 562 N N . PRO A 1 85 ? -1.798 7.942 6.491 1.00 64.31 77 PRO A N 1
ATOM 563 C CA . PRO A 1 85 ? -2.049 7.355 7.815 1.00 57.23 77 PRO A CA 1
ATOM 564 C C . PRO A 1 85 ? -1.003 6.316 8.190 1.00 62.79 77 PRO A C 1
ATOM 565 O O . PRO A 1 85 ? -0.566 5.515 7.361 1.00 62.93 77 PRO A O 1
ATOM 569 N N . GLY A 1 86 ? -0.622 6.328 9.473 1.00 62.13 78 GLY A N 1
ATOM 570 C CA . GLY A 1 86 ? 0.441 5.520 10.018 1.00 61.73 78 GLY A CA 1
ATOM 571 C C . GLY A 1 86 ? 1.774 6.245 10.102 1.00 57.02 78 GLY A C 1
ATOM 572 O O . GLY A 1 86 ? 2.607 5.911 10.954 1.00 55.70 78 GLY A O 1
ATOM 573 N N . LEU A 1 87 ? 1.980 7.238 9.246 1.00 59.17 79 LEU A N 1
ATOM 574 C CA . LEU A 1 87 ? 3.212 8.000 9.209 1.00 53.46 79 LEU A CA 1
ATOM 575 C C . LEU A 1 87 ? 3.109 9.223 10.107 1.00 58.36 79 LEU A C 1
ATOM 576 O O . LEU A 1 87 ? 2.108 9.949 10.083 1.00 65.52 79 LEU A O 1
ATOM 581 N N . VAL A 1 88 ? 4.173 9.467 10.871 1.00 56.31 80 VAL A N 1
ATOM 582 C CA . VAL A 1 88 ? 4.275 10.601 11.780 1.00 54.36 80 VAL A CA 1
ATOM 583 C C . VAL A 1 88 ? 5.531 11.382 11.416 1.00 55.35 80 VAL A C 1
ATOM 584 O O . VAL A 1 88 ? 6.634 10.821 11.396 1.00 52.80 80 VAL A O 1
ATOM 588 N N . ARG A 1 89 ? 5.361 12.674 11.140 1.00 60.62 81 ARG A N 1
ATOM 589 C CA . ARG A 1 89 ? 6.474 13.561 10.833 1.00 69.07 81 ARG A CA 1
ATOM 590 C C . ARG A 1 89 ? 7.061 14.110 12.125 1.00 75.57 81 ARG A C 1
ATOM 591 O O . ARG A 1 89 ? 6.328 14.462 13.053 1.00 84.72 81 ARG A O 1
ATOM 599 N N . ILE A 1 90 ? 8.387 14.181 12.1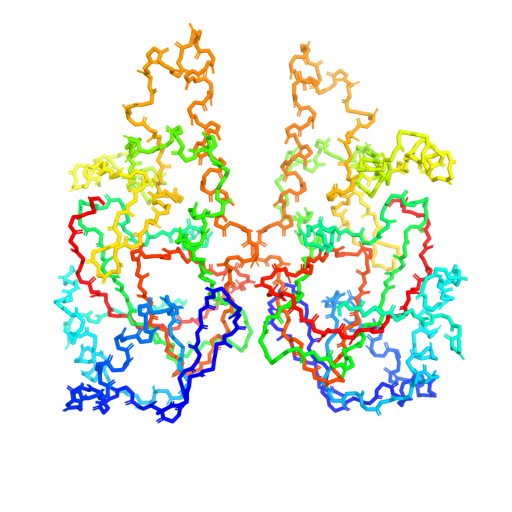82 1.00 74.93 82 ILE A N 1
ATOM 600 C CA . ILE A 1 90 ? 9.107 14.680 13.349 1.00 73.16 82 ILE A CA 1
ATOM 601 C C . ILE A 1 90 ? 10.050 15.766 12.844 1.00 80.35 82 ILE A C 1
ATOM 602 O O . ILE A 1 90 ? 11.147 15.469 12.358 1.00 73.23 82 ILE A O 1
ATOM 607 N N . TYR A 1 91 ? 9.634 17.025 12.966 1.00 89.13 83 TYR A N 1
ATOM 608 C CA . TYR A 1 91 ? 10.426 18.171 12.538 1.00 96.30 83 TYR A CA 1
ATOM 609 C C . TYR A 1 91 ? 10.840 18.973 13.765 1.00 101.84 83 TYR A C 1
ATOM 610 O O . TYR A 1 91 ? 10.002 19.286 14.619 1.00 106.25 83 TYR A O 1
ATOM 612 N N . LYS A 1 92 ? 12.125 19.304 13.851 1.00 99.23 84 LYS A N 1
ATOM 613 C CA . LYS A 1 92 ? 12.630 20.093 14.969 1.00 94.27 84 LYS A CA 1
ATOM 614 C C . LYS A 1 92 ? 13.444 21.287 14.475 1.00 95.05 84 LYS A C 1
ATOM 615 O O . LYS A 1 92 ? 13.486 21.574 13.278 1.00 94.74 84 LYS A O 1
ATOM 617 N N . ASP A 1 99 ? 13.640 19.691 22.841 1.00 59.54 91 ASP A N 1
ATOM 618 C CA . ASP A 1 99 ? 13.041 18.449 23.345 1.00 66.77 91 ASP A CA 1
ATOM 619 C C . ASP A 1 99 ? 14.103 17.530 23.943 1.00 72.81 91 ASP A C 1
ATOM 620 O O . ASP A 1 99 ? 14.952 17.022 23.218 1.00 76.57 91 ASP A O 1
ATOM 622 N N . ARG A 1 100 ? 14.057 17.311 25.260 1.00 76.69 92 ARG A N 1
ATOM 623 C CA . ARG A 1 100 ? 15.060 16.463 25.901 1.00 74.86 92 ARG A CA 1
ATOM 624 C C . ARG A 1 100 ? 14.429 15.260 26.596 1.00 62.46 92 ARG A C 1
ATOM 625 O O . ARG A 1 100 ? 14.674 15.023 27.784 1.00 60.34 92 ARG A O 1
ATOM 627 N N . TYR A 1 101 ? 13.606 14.506 25.869 1.00 56.69 93 TYR A N 1
ATOM 628 C CA . TYR A 1 101 ? 13.039 13.264 26.377 1.00 54.18 93 TYR A CA 1
ATOM 629 C C . TYR A 1 101 ? 13.566 12.024 25.679 1.00 53.88 93 TYR A C 1
ATOM 630 O O . TYR A 1 101 ? 13.644 10.970 26.309 1.00 58.72 93 TYR A O 1
ATOM 639 N N . GLU A 1 102 ? 13.930 12.126 24.394 1.00 47.19 94 GLU A N 1
ATOM 640 C CA . GLU A 1 102 ? 14.401 10.979 23.619 1.00 44.42 94 GLU A CA 1
ATOM 641 C C . GLU A 1 102 ? 15.876 10.664 23.852 1.00 39.57 94 GLU A C 1
ATOM 642 O O . GLU A 1 102 ? 16.330 9.589 23.437 1.00 36.27 94 GLU A O 1
ATOM 644 N N . ASN A 1 103 ? 16.637 11.568 24.479 1.00 37.65 95 ASN A N 1
ATOM 645 C CA . ASN A 1 103 ? 18.043 11.293 24.790 1.00 34.94 95 ASN A CA 1
ATOM 646 C C . ASN A 1 103 ? 18.139 10.617 26.163 1.00 33.57 95 ASN A C 1
ATOM 647 O O . ASN A 1 103 ? 18.579 11.188 27.152 1.00 32.01 95 ASN A O 1
ATOM 652 N N . ALA A 1 104 ? 17.659 9.377 26.203 1.00 26.40 96 ALA A N 1
ATOM 653 C CA . ALA A 1 104 ? 17.597 8.559 27.404 1.00 33.78 96 ALA A CA 1
ATOM 654 C C . ALA A 1 104 ? 17.452 7.120 26.957 1.00 34.37 96 ALA A C 1
ATOM 655 O O . ALA A 1 104 ? 16.816 6.850 25.936 1.00 35.77 96 ALA A O 1
ATOM 657 N N . TRP A 1 105 ? 18.025 6.195 27.723 1.00 25.22 97 TRP A N 1
ATOM 658 C CA . TRP A 1 105 ? 17.870 4.786 27.368 1.00 25.07 97 TRP A CA 1
ATOM 659 C C . TRP A 1 105 ? 16.422 4.351 27.626 1.00 27.92 97 TRP A C 1
ATOM 660 O O . TRP A 1 105 ? 15.993 4.232 28.774 1.00 33.07 97 TRP A O 1
ATOM 671 N N . HIS A 1 106 ? 15.658 4.125 26.564 1.00 30.33 98 HIS A N 1
ATOM 672 C CA . HIS A 1 106 ? 14.265 3.761 26.732 1.00 31.63 98 HIS A CA 1
ATOM 673 C C . HIS A 1 106 ? 13.841 2.751 25.683 1.00 33.89 98 HIS A C 1
ATOM 674 O O . HIS A 1 106 ? 14.382 2.688 24.574 1.00 34.00 98 HIS A O 1
ATOM 681 N N . SER A 1 107 ? 12.844 1.967 26.049 1.00 39.61 99 SER A N 1
ATOM 682 C CA . SER A 1 107 ? 12.082 1.175 25.100 1.00 35.96 99 SER A CA 1
ATOM 683 C C . SER A 1 107 ? 10.791 1.928 24.824 1.00 37.04 99 SER A C 1
ATOM 684 O O . SER A 1 107 ? 10.071 2.285 25.766 1.00 34.05 99 SER A O 1
ATOM 687 N N . ASP A 1 108 ? 10.516 2.190 23.543 1.00 32.95 100 ASP A N 1
ATOM 688 C CA . ASP A 1 108 ? 9.404 3.065 23.163 1.00 43.31 100 ASP A CA 1
ATOM 689 C C . ASP A 1 108 ? 8.095 2.685 23.848 1.00 42.84 100 ASP A C 1
ATOM 690 O O . ASP A 1 108 ? 7.657 1.528 23.790 1.00 38.13 100 ASP A O 1
ATOM 695 N N . ALA A 1 109 ? 7.497 3.678 24.524 1.00 35.74 101 ALA A N 1
ATOM 696 C CA . ALA A 1 109 ? 6.144 3.599 25.074 1.00 42.94 101 ALA A CA 1
ATOM 697 C C . ALA A 1 109 ? 5.933 2.353 25.931 1.00 42.10 101 ALA A C 1
ATOM 698 O O . ALA A 1 109 ? 4.869 1.734 25.904 1.00 37.14 101 ALA A O 1
ATOM 700 N N . SER A 1 110 ? 6.955 1.971 26.696 1.00 34.29 102 SER A N 1
ATOM 701 C CA . SER A 1 110 ? 6.753 0.904 27.666 1.00 32.80 102 SER A CA 1
ATOM 702 C C . SER A 1 110 ? 5.806 1.324 28.786 1.00 39.22 102 SER A C 1
ATOM 703 O O . SER A 1 110 ? 5.400 0.473 29.589 1.00 37.21 102 SER A O 1
ATOM 706 N N . TRP A 1 111 ? 5.474 2.625 28.883 1.00 37.18 103 TRP A N 1
ATOM 707 C CA . TRP A 1 111 ? 4.455 3.098 29.815 1.00 35.69 103 TRP A CA 1
ATOM 708 C C . TRP A 1 111 ? 3.044 2.751 29.349 1.00 41.04 103 TRP A C 1
ATOM 709 O O . TRP A 1 111 ? 2.088 3.107 30.041 1.00 36.14 103 TRP A O 1
ATOM 720 N N . ARG A 1 112 ? 2.899 2.107 28.193 1.00 35.75 104 ARG A N 1
ATOM 721 C CA . ARG A 1 112 ? 1.612 1.653 27.688 1.00 46.53 104 ARG A CA 1
ATOM 722 C C . ARG A 1 112 ? 1.354 0.229 28.138 1.00 42.22 104 ARG A C 1
ATOM 723 O O . ARG A 1 112 ? 2.279 -0.541 28.391 1.00 39.03 104 ARG A O 1
ATOM 731 N N . VAL A 1 113 ? 0.071 -0.127 28.177 1.00 42.33 105 VAL A N 1
ATOM 732 C CA . VAL A 1 113 ? -0.326 -1.505 28.443 1.00 44.14 105 VAL A CA 1
ATOM 733 C C . VAL A 1 113 ? 0.224 -2.443 27.373 1.00 38.86 105 VAL A C 1
ATOM 734 O O . VAL A 1 113 ? 0.660 -3.564 27.668 1.00 40.05 105 VAL A O 1
ATOM 738 N N . ALA A 1 114 ? 0.208 -2.005 26.119 1.00 42.98 106 ALA A N 1
ATOM 739 C CA . ALA A 1 114 ? 0.715 -2.791 24.996 1.00 37.55 106 ALA A CA 1
ATOM 740 C C . ALA A 1 114 ? 1.712 -1.911 24.262 1.00 39.63 106 ALA A C 1
ATOM 741 O O . ALA A 1 114 ? 1.347 -1.168 23.339 1.00 41.70 106 ALA A O 1
ATOM 743 N N . PRO A 1 115 ? 2.992 -1.972 24.643 1.00 38.90 107 PRO A N 1
ATOM 744 C CA . PRO A 1 115 ? 3.986 -1.149 23.972 1.00 41.47 107 PRO A CA 1
ATOM 745 C C . PRO A 1 115 ? 4.188 -1.604 22.543 1.00 43.04 107 PRO A C 1
ATOM 746 O O . PRO A 1 115 ? 3.977 -2.786 22.213 1.00 41.52 107 PRO A O 1
ATOM 750 N N . PRO A 1 116 ? 4.619 -0.703 21.651 1.00 44.89 108 PRO A N 1
ATOM 751 C CA . PRO A 1 116 ? 4.745 -1.048 20.228 1.00 42.15 108 PRO A CA 1
ATOM 752 C C . PRO A 1 116 ? 5.771 -2.140 19.954 1.00 36.28 108 PRO A C 1
ATOM 753 O O . PRO A 1 116 ? 6.769 -2.298 20.664 1.00 39.21 108 PRO A O 1
ATOM 757 N N . PHE A 1 117 ? 5.519 -2.855 18.860 1.00 44.75 109 PHE A N 1
ATOM 758 C CA . PHE A 1 117 ? 6.395 -3.907 18.350 1.00 43.59 109 PHE A CA 1
ATOM 759 C C . PHE A 1 117 ? 7.731 -3.330 17.902 1.00 43.56 109 PHE A C 1
ATOM 760 O O . PHE A 1 117 ? 8.800 -3.915 18.153 1.00 35.37 109 PHE A O 1
ATOM 768 N N . GLY A 1 118 ? 7.683 -2.179 17.243 1.00 40.40 110 GLY A N 1
ATOM 769 C CA . GLY A 1 118 ? 8.871 -1.614 16.639 1.00 34.68 110 GLY A CA 1
ATOM 770 C C . GLY A 1 118 ? 8.481 -0.472 15.732 1.00 40.63 110 GLY A C 1
ATOM 771 O O . GLY A 1 118 ? 7.339 0.006 15.770 1.00 45.32 110 GLY A O 1
ATOM 772 N N . CYS A 1 119 ? 9.424 -0.094 14.871 1.00 44.53 111 CYS A N 1
ATOM 773 C CA . CYS A 1 119 ? 9.333 1.156 14.137 1.00 45.48 111 CYS A CA 1
ATOM 774 C C . CYS A 1 119 ? 10.193 1.098 12.877 1.00 46.49 111 CYS A C 1
ATOM 775 O O . CYS A 1 119 ? 11.251 0.456 12.850 1.00 41.42 111 CYS A O 1
ATOM 778 N N . VAL A 1 120 ? 9.736 1.797 11.843 1.00 40.97 112 VAL A N 1
ATOM 779 C CA . VAL A 1 120 ? 10.515 2.046 10.634 1.00 38.55 112 VAL A CA 1
ATOM 780 C C . VAL A 1 120 ? 10.704 3.550 10.533 1.00 39.33 112 VAL A C 1
ATOM 781 O O . VAL A 1 120 ? 9.736 4.290 10.317 1.00 39.60 112 VAL A O 1
ATOM 785 N N . LEU A 1 121 ? 11.944 4.001 10.679 1.00 39.26 113 LEU A N 1
ATOM 786 C CA . LEU A 1 121 ? 12.281 5.410 10.829 1.00 38.89 113 LEU A CA 1
ATOM 787 C C . LEU A 1 121 ? 13.151 5.850 9.662 1.00 38.81 113 LEU A C 1
ATOM 788 O O . LEU A 1 121 ? 14.176 5.221 9.387 1.00 39.33 113 LEU A O 1
ATOM 793 N N . ARG A 1 122 ? 12.750 6.921 8.970 1.00 40.56 114 ARG A N 1
ATOM 794 C CA . ARG A 1 122 ? 13.510 7.423 7.831 1.00 41.75 114 ARG A CA 1
ATOM 795 C C . ARG A 1 122 ? 13.951 8.864 8.070 1.00 42.46 114 ARG A C 1
ATOM 796 O O . ARG A 1 122 ? 13.173 9.696 8.546 1.00 46.99 114 ARG A O 1
ATOM 804 N N . CYS A 1 123 ? 15.199 9.164 7.722 1.00 43.59 115 CYS A N 1
ATOM 805 C CA . CYS A 1 123 ? 15.709 10.529 7.810 1.00 43.22 115 CYS A CA 1
ATOM 806 C C . CYS A 1 123 ? 15.450 11.228 6.486 1.00 42.82 115 CYS A C 1
ATOM 807 O O . CYS A 1 123 ? 15.935 10.783 5.442 1.00 45.55 115 CYS A O 1
ATOM 810 N N . ILE A 1 124 ? 14.733 12.348 6.538 1.00 44.39 116 ILE A N 1
ATOM 811 C CA . ILE A 1 124 ? 14.399 13.099 5.338 1.00 48.93 116 ILE A CA 1
ATOM 812 C C . ILE A 1 124 ? 15.508 14.102 5.047 1.00 64.15 116 ILE A C 1
ATOM 813 O O . ILE A 1 124 ? 16.156 14.046 3.995 1.00 68.83 116 ILE A O 1
ATOM 818 N N . ASP A 1 125 ? 15.711 15.049 5.961 1.00 69.80 117 ASP A N 1
ATOM 819 C CA . ASP A 1 125 ? 16.821 15.986 5.875 1.00 73.30 117 ASP A CA 1
ATOM 820 C C . ASP A 1 125 ? 17.345 16.250 7.279 1.00 76.39 117 ASP A C 1
ATOM 821 O O . ASP A 1 125 ? 16.658 16.014 8.277 1.00 71.87 117 ASP A O 1
ATOM 823 N N . GLY A 1 126 ? 18.586 16.718 7.348 1.00 81.19 118 GLY A N 1
ATOM 824 C CA . GLY A 1 126 ? 19.225 16.957 8.618 1.00 81.01 118 GLY A CA 1
ATOM 825 C C . GLY A 1 126 ? 20.620 17.530 8.482 1.00 81.08 118 GLY A C 1
ATOM 826 O O . GLY A 1 126 ? 21.147 17.702 7.380 1.00 87.06 118 GLY A O 1
ATOM 827 N N . PRO A 1 127 ? 21.254 17.823 9.620 1.00 74.11 119 PRO A N 1
ATOM 828 C CA . PRO A 1 127 ? 22.595 18.402 9.577 1.00 72.56 119 PRO A CA 1
ATOM 829 C C . PRO A 1 127 ? 23.630 17.361 9.204 1.00 66.34 119 PRO A C 1
ATOM 830 O O . PRO A 1 127 ? 23.427 16.150 9.416 1.00 65.45 119 PRO A O 1
ATOM 834 N N . PRO A 1 128 ? 24.762 17.779 8.627 1.00 63.84 120 PRO A N 1
ATOM 835 C CA . PRO A 1 128 ? 25.779 16.800 8.213 1.00 61.96 120 PRO A CA 1
ATOM 836 C C . PRO A 1 128 ? 26.431 16.085 9.378 1.00 58.59 120 PRO A C 1
ATOM 837 O O . PRO A 1 128 ? 26.924 14.961 9.210 1.00 55.08 120 PRO A O 1
ATOM 841 N N . VAL A 1 129 ? 26.467 16.709 10.551 1.00 55.97 121 VAL A N 1
ATOM 842 C CA . VAL A 1 129 ? 27.041 16.104 11.744 1.00 56.88 121 VAL A CA 1
ATOM 843 C C . VAL A 1 129 ? 26.053 16.247 12.892 1.00 48.81 121 VAL A C 1
ATOM 844 O O . VAL A 1 129 ? 25.313 17.232 12.983 1.00 52.36 121 VAL A O 1
ATOM 848 N N . GLY A 1 130 ? 26.039 15.249 13.764 1.00 40.48 122 GLY A N 1
ATOM 849 C CA . GLY A 1 130 ? 25.254 15.297 14.981 1.00 40.69 122 GLY A CA 1
ATOM 850 C C . GLY A 1 130 ? 23.955 14.513 14.867 1.00 45.06 122 GLY A C 1
ATOM 851 O O . GLY A 1 130 ? 23.489 14.167 13.776 1.00 44.97 122 GLY A O 1
ATOM 852 N N . GLY A 1 131 ? 23.363 14.230 16.027 1.00 44.44 123 GLY A N 1
ATOM 853 C CA . GLY A 1 131 ? 22.068 13.574 16.056 1.00 46.31 123 GLY A CA 1
ATOM 854 C C . GLY A 1 131 ? 22.068 12.081 15.803 1.00 45.30 123 GLY A C 1
ATOM 855 O O . GLY A 1 131 ? 21.067 11.549 15.303 1.00 41.83 123 GLY A O 1
ATOM 856 N N . ASP A 1 132 ? 23.162 11.389 16.128 1.00 38.54 124 ASP A N 1
ATOM 857 C CA . ASP A 1 132 ? 23.207 9.934 16.020 1.00 33.97 124 ASP A CA 1
ATOM 858 C C . ASP A 1 132 ? 22.127 9.291 16.890 1.00 33.61 124 ASP A C 1
ATOM 859 O O . ASP A 1 132 ? 21.659 9.870 17.868 1.00 33.28 124 ASP A O 1
ATOM 864 N N . THR A 1 133 ? 21.754 8.058 16.549 1.00 31.96 125 THR A N 1
ATOM 865 C CA . THR A 1 133 ? 20.854 7.273 17.388 1.00 31.02 125 THR A CA 1
ATOM 866 C C . THR A 1 133 ? 21.580 5.996 17.786 1.00 30.01 125 THR A C 1
ATOM 867 O O . THR A 1 133 ? 22.325 5.419 16.984 1.00 33.48 125 THR A O 1
ATOM 871 N N . MET A 1 134 ? 21.392 5.576 19.031 1.00 30.00 126 MET A N 1
ATOM 872 C CA . MET A 1 134 ? 22.004 4.356 19.533 1.00 26.87 126 MET A CA 1
ATOM 873 C C . MET A 1 134 ? 20.929 3.376 19.939 1.00 28.01 126 MET A C 1
ATOM 874 O O . MET A 1 134 ? 19.835 3.778 20.339 1.00 34.78 126 MET A O 1
ATOM 879 N N . TRP A 1 135 ? 21.247 2.085 19.822 1.00 27.38 127 TRP A N 1
ATOM 880 C CA . TRP A 1 135 ? 20.406 1.010 20.321 1.00 26.90 127 TRP A CA 1
ATOM 881 C C . TRP A 1 135 ? 21.226 0.105 21.228 1.00 28.25 127 TRP A C 1
ATOM 882 O O . TRP A 1 135 ? 22.440 -0.026 21.060 1.00 32.90 127 TRP A O 1
ATOM 893 N N . ALA A 1 136 ? 20.542 -0.554 22.172 1.00 28.68 128 ALA A N 1
ATOM 894 C CA . ALA A 1 136 ? 21.164 -1.502 23.081 1.00 25.80 128 ALA A CA 1
ATOM 895 C C . ALA A 1 136 ? 20.382 -2.815 23.047 1.00 26.62 128 ALA A C 1
ATOM 896 O O . ALA A 1 136 ? 19.152 -2.816 22.931 1.00 31.53 128 ALA A O 1
ATOM 898 N N . ASN A 1 137 ? 21.105 -3.927 23.117 1.00 26.53 129 ASN A N 1
ATOM 899 C CA . ASN A 1 137 ? 20.530 -5.270 23.043 1.00 32.61 129 ASN A CA 1
ATOM 900 C C . ASN A 1 137 ? 20.157 -5.694 24.462 1.00 31.85 129 ASN A C 1
ATOM 901 O O . ASN A 1 137 ? 21.018 -6.067 25.257 1.00 30.64 129 ASN A O 1
ATOM 906 N N . MET A 1 138 ? 18.871 -5.624 24.802 1.00 34.23 130 MET A N 1
ATOM 907 C CA . MET A 1 138 ? 18.483 -6.002 26.159 1.00 33.03 130 MET A CA 1
ATOM 908 C C . MET A 1 138 ? 18.286 -7.507 26.326 1.00 33.47 130 MET A C 1
ATOM 909 O O . MET A 1 138 ? 18.010 -7.957 27.443 1.00 28.43 130 MET A O 1
ATOM 914 N N . VAL A 1 139 ? 18.390 -8.287 25.248 1.00 34.68 131 VAL A N 1
ATOM 915 C CA . VAL A 1 139 ? 18.488 -9.745 25.376 1.00 35.06 131 VAL A CA 1
ATOM 916 C C . VAL A 1 139 ? 19.853 -10.125 25.947 1.00 37.96 131 VAL A C 1
ATOM 917 O O . VAL A 1 139 ? 19.971 -10.891 26.915 1.00 35.10 131 VAL A O 1
ATOM 921 N N . LEU A 1 140 ? 20.905 -9.566 25.358 1.00 37.28 132 LEU A N 1
ATOM 922 C CA . LEU A 1 140 ? 22.249 -9.741 25.884 1.00 34.05 132 LEU A CA 1
ATOM 923 C C . LEU A 1 140 ? 22.386 -9.155 27.293 1.00 31.47 132 LEU A C 1
ATOM 924 O O . LEU A 1 140 ? 23.075 -9.728 28.151 1.00 34.62 132 LEU A O 1
ATOM 929 N N . ALA A 1 141 ? 21.757 -8.005 27.553 1.00 27.84 133 ALA A N 1
ATOM 930 C CA . ALA A 1 141 ? 21.853 -7.431 28.894 1.00 29.50 133 ALA A CA 1
ATOM 931 C C . ALA A 1 141 ? 21.291 -8.383 29.943 1.00 37.23 133 ALA A C 1
ATOM 932 O O . ALA A 1 141 ? 21.859 -8.517 31.038 1.00 39.17 133 ALA A O 1
ATOM 934 N N . TYR A 1 142 ? 20.178 -9.061 29.628 1.00 33.82 134 TYR A N 1
ATOM 935 C CA . TYR A 1 142 ? 19.656 -10.070 30.544 1.00 26.03 134 TYR A CA 1
ATOM 936 C C . TYR A 1 142 ? 20.590 -11.269 30.624 1.00 31.93 134 TYR A C 1
ATOM 937 O O . TYR A 1 142 ? 20.942 -11.722 31.720 1.00 36.65 134 TYR A O 1
ATOM 946 N N . GLU A 1 143 ? 20.968 -11.815 29.460 1.00 31.70 135 GLU A N 1
ATOM 947 C CA A GLU A 1 143 ? 21.741 -13.057 29.406 0.49 37.39 135 GLU A CA 1
ATOM 948 C CA B GLU A 1 143 ? 21.713 -13.069 29.448 0.51 37.25 135 GLU A CA 1
ATOM 949 C C . GLU A 1 143 ? 22.998 -12.973 30.265 1.00 38.34 135 GLU A C 1
ATOM 950 O O . GLU A 1 143 ? 23.387 -13.944 30.922 1.00 40.04 135 GLU A O 1
ATOM 961 N N . ASN A 1 144 ? 23.649 -11.810 30.273 1.00 38.57 136 ASN A N 1
ATOM 962 C CA . ASN A 1 144 ? 24.932 -11.642 30.954 1.00 38.14 136 ASN A CA 1
ATOM 963 C C . ASN A 1 144 ? 24.819 -11.226 32.419 1.00 37.96 136 ASN A C 1
ATOM 964 O O . ASN A 1 144 ? 25.850 -11.131 33.091 1.00 38.50 136 ASN A O 1
ATOM 969 N N . LEU A 1 145 ? 23.620 -10.967 32.930 1.00 36.76 137 LEU A N 1
ATOM 970 C CA . LEU A 1 145 ? 23.461 -10.713 34.359 1.00 33.59 137 LEU A CA 1
ATOM 971 C C . LEU A 1 145 ? 24.069 -11.847 35.175 1.00 37.27 137 LEU A C 1
ATOM 972 O O . LEU A 1 145 ? 24.144 -12.984 34.695 1.00 40.23 137 LEU A O 1
ATOM 977 N N . PRO A 1 146 ? 24.553 -11.570 36.384 1.00 39.21 138 PRO A N 1
ATOM 978 C CA . PRO A 1 146 ? 25.042 -12.653 37.244 1.00 40.15 138 PRO A CA 1
ATOM 979 C C . PRO A 1 146 ? 23.901 -13.508 37.768 1.00 44.32 138 PRO A C 1
ATOM 980 O O . PRO A 1 146 ? 22.753 -13.058 37.876 1.00 42.76 138 PRO A O 1
ATOM 984 N N . ASP A 1 147 ? 24.238 -14.762 38.096 1.00 41.68 139 ASP A N 1
ATOM 985 C CA . ASP A 1 147 ? 23.218 -15.729 38.490 1.00 41.98 139 ASP A CA 1
ATOM 986 C C . ASP A 1 147 ? 22.346 -15.223 39.631 1.00 44.26 139 ASP A C 1
ATOM 987 O O . ASP A 1 147 ? 21.124 -15.412 39.616 1.00 46.27 139 ASP A O 1
ATOM 992 N N . HIS A 1 148 ? 22.949 -14.585 40.637 1.00 42.63 140 HIS A N 1
ATOM 993 C CA . HIS A 1 148 ? 22.154 -14.162 41.784 1.00 42.03 140 HIS A CA 1
ATOM 994 C C . HIS A 1 148 ? 21.216 -13.015 41.424 1.00 40.90 140 HIS A C 1
ATOM 995 O O . HIS A 1 148 ? 20.191 -12.830 42.087 1.00 48.71 140 HIS A O 1
ATOM 1002 N N . VAL A 1 149 ? 21.542 -12.229 40.395 1.00 43.35 141 VAL A N 1
ATOM 1003 C CA . VAL A 1 149 ? 20.611 -11.190 39.957 1.00 35.00 141 VAL A CA 1
ATOM 1004 C C . VAL A 1 149 ? 19.451 -11.819 39.201 1.00 35.54 141 VAL A C 1
ATOM 1005 O O . VAL A 1 149 ? 18.302 -11.384 39.326 1.00 43.49 141 VAL A O 1
ATOM 1009 N N . LYS A 1 150 ? 19.736 -12.833 38.382 1.00 36.11 142 LYS A N 1
ATOM 1010 C CA . LYS A 1 150 ? 18.669 -13.495 37.645 1.00 38.84 142 LYS A CA 1
ATOM 1011 C C . LYS A 1 150 ? 17.670 -14.145 38.596 1.00 44.86 142 LYS A C 1
ATOM 1012 O O . LYS A 1 150 ? 16.452 -14.022 38.412 1.00 45.80 142 LYS A O 1
ATOM 1018 N N . GLN A 1 151 ? 18.171 -14.836 39.622 1.00 40.35 143 GLN A N 1
ATOM 1019 C CA . GLN A 1 151 ? 17.291 -15.414 40.635 1.00 47.53 143 GLN A CA 1
ATOM 1020 C C . GLN A 1 151 ? 16.473 -14.334 41.337 1.00 46.44 143 GLN A C 1
ATOM 1021 O O . GLN A 1 151 ? 15.262 -14.484 41.530 1.00 42.53 143 GLN A O 1
ATOM 1027 N N . GLN A 1 152 ? 17.124 -13.231 41.706 1.00 39.84 144 GLN A N 1
ATOM 1028 C CA . GLN A 1 152 ? 16.464 -12.157 42.434 1.00 38.52 144 GLN A CA 1
ATOM 1029 C C . GLN A 1 152 ? 15.361 -11.485 41.614 1.00 40.77 144 GLN A C 1
ATOM 1030 O O . GLN A 1 152 ? 14.344 -11.070 42.181 1.00 46.11 144 GLN A O 1
ATOM 1036 N N . ILE A 1 153 ? 15.531 -11.353 40.292 1.00 37.75 145 ILE A N 1
ATOM 1037 C CA . ILE A 1 153 ? 14.586 -10.571 39.485 1.00 34.05 145 ILE A CA 1
ATOM 1038 C C . ILE A 1 153 ? 13.566 -11.436 38.757 1.00 38.11 145 ILE A C 1
ATOM 1039 O O . ILE A 1 153 ? 12.663 -10.889 38.111 1.00 38.30 145 ILE A O 1
ATOM 1044 N N . ALA A 1 154 ? 13.661 -12.766 38.869 1.00 38.37 146 ALA A N 1
ATOM 1045 C CA . ALA A 1 154 ? 12.877 -13.653 38.010 1.00 40.85 146 ALA A CA 1
ATOM 1046 C C . ALA A 1 154 ? 11.382 -13.334 38.034 1.00 45.47 146 ALA A C 1
ATOM 1047 O O . ALA A 1 154 ? 10.748 -13.253 36.977 1.00 43.02 146 ALA A O 1
ATOM 1049 N N . ASP A 1 155 ? 10.802 -13.109 39.215 1.00 41.16 147 ASP A N 1
ATOM 1050 C CA . ASP A 1 155 ? 9.366 -12.851 39.306 1.00 47.65 147 ASP A CA 1
ATOM 1051 C C . ASP A 1 155 ? 9.024 -11.375 39.530 1.00 44.08 147 ASP A C 1
ATOM 1052 O O . ASP A 1 155 ? 7.855 -11.048 39.758 1.00 43.30 147 ASP A O 1
ATOM 1057 N N . LEU A 1 156 ? 10.001 -10.478 39.451 1.00 40.19 148 LEU A N 1
ATOM 1058 C CA . LEU A 1 156 ? 9.728 -9.075 39.705 1.00 32.36 148 LEU A CA 1
ATOM 1059 C C . LEU A 1 156 ? 8.879 -8.469 38.594 1.00 34.02 148 LEU A C 1
ATOM 1060 O O . LEU A 1 156 ? 9.005 -8.818 37.422 1.00 34.94 148 LEU A O 1
ATOM 1065 N N . ARG A 1 157 ? 8.020 -7.533 38.982 1.00 33.06 149 ARG A N 1
ATOM 1066 C CA . ARG A 1 157 ? 7.243 -6.717 38.063 1.00 29.13 149 ARG A CA 1
ATOM 1067 C C . ARG A 1 157 ? 7.458 -5.266 38.462 1.00 36.27 149 ARG A C 1
ATOM 1068 O O . ARG A 1 157 ? 7.799 -4.968 39.609 1.00 37.88 149 ARG A O 1
ATOM 1076 N N . ALA A 1 158 ? 7.263 -4.355 37.513 1.00 34.67 150 ALA A N 1
ATOM 1077 C CA . ALA A 1 158 ? 7.598 -2.955 37.759 1.00 33.24 150 ALA A CA 1
ATOM 1078 C C . ALA A 1 158 ? 6.678 -2.073 36.932 1.00 32.67 150 ALA A C 1
ATOM 1079 O O . ALA A 1 158 ? 6.103 -2.521 35.938 1.00 37.21 150 ALA A O 1
ATOM 1081 N N . ARG A 1 159 ? 6.539 -0.809 37.344 1.00 35.32 151 ARG A N 1
ATOM 1082 C CA . ARG A 1 159 ? 5.628 0.118 36.677 1.00 32.27 151 ARG A CA 1
ATOM 1083 C C . ARG A 1 159 ? 6.388 1.147 35.841 1.00 34.61 151 ARG A C 1
ATOM 1084 O O . ARG A 1 159 ? 7.469 1.607 36.236 1.00 34.89 151 ARG A O 1
ATOM 1092 N N . HIS A 1 160 ? 5.820 1.466 34.669 1.00 37.77 152 HIS A N 1
ATOM 1093 C CA . HIS A 1 160 ? 6.378 2.388 33.678 1.00 34.94 152 HIS A CA 1
ATOM 1094 C C . HIS A 1 160 ? 5.406 3.541 33.499 1.00 40.62 152 HIS A C 1
ATOM 1095 O O . HIS A 1 160 ? 4.235 3.315 33.175 1.00 44.75 152 HIS A O 1
ATOM 1102 N N . SER A 1 161 ? 5.881 4.766 33.691 1.00 36.62 153 SER A N 1
ATOM 1103 C CA . SER A 1 161 ? 4.983 5.888 33.920 1.00 42.88 153 SER A CA 1
ATOM 1104 C C . SER A 1 161 ? 5.179 6.970 32.872 1.00 41.76 153 SER A C 1
ATOM 1105 O O . SER A 1 161 ? 6.292 7.462 32.685 1.00 40.93 153 SER A O 1
ATOM 1108 N N . ILE A 1 162 ? 4.088 7.376 32.220 1.00 42.15 154 ILE A N 1
ATOM 1109 C CA . ILE A 1 162 ? 4.205 8.578 31.410 1.00 43.76 154 ILE A CA 1
ATOM 1110 C C . ILE A 1 162 ? 4.050 9.802 32.302 1.00 44.21 154 ILE A C 1
ATOM 1111 O O . ILE A 1 162 ? 4.596 10.874 31.995 1.00 40.06 154 ILE A O 1
ATOM 1116 N N . GLU A 1 163 ? 3.333 9.653 33.424 1.00 44.86 155 GLU A N 1
ATOM 1117 C CA . GLU A 1 163 ? 3.176 10.747 34.377 1.00 44.83 155 GLU A CA 1
ATOM 1118 C C . GLU A 1 163 ? 4.520 11.325 34.802 1.00 43.83 155 GLU A C 1
ATOM 1119 O O . GLU A 1 163 ? 4.699 12.548 34.835 1.00 46.84 155 GLU A O 1
ATOM 1125 N N . ALA A 1 164 ? 5.467 10.453 35.168 1.00 38.68 156 ALA A N 1
ATOM 1126 C CA . ALA A 1 164 ? 6.740 10.874 35.740 1.00 41.89 156 ALA A CA 1
ATOM 1127 C C . ALA A 1 164 ? 7.790 11.221 34.691 1.00 43.21 156 ALA A C 1
ATOM 1128 O O . ALA A 1 164 ? 8.871 11.710 35.052 1.00 40.99 156 ALA A O 1
ATOM 1130 N N . SER A 1 165 ? 7.518 10.976 33.414 1.00 37.74 157 SER A N 1
ATOM 1131 C CA . SER A 1 165 ? 8.462 11.384 32.381 1.00 41.04 157 SER A CA 1
ATOM 1132 C C . SER A 1 165 ? 7.881 12.570 31.612 1.00 45.18 157 SER A C 1
ATOM 1133 O O . SER A 1 165 ? 8.214 13.722 31.911 1.00 53.40 157 SER A O 1
ATOM 1136 N N . PHE A 1 166 ? 7.005 12.308 30.636 1.00 43.68 158 PHE A N 1
ATOM 1137 C CA . PHE A 1 166 ? 6.451 13.384 29.809 1.00 48.50 158 PHE A CA 1
ATOM 1138 C C . PHE A 1 166 ? 5.542 14.316 30.611 1.00 48.56 158 PHE A C 1
ATOM 1139 O O . PHE A 1 166 ? 5.506 15.527 30.362 1.00 50.62 158 PHE A O 1
ATOM 1147 N N . GLY A 1 167 ? 4.776 13.772 31.550 1.00 47.77 159 GLY A N 1
ATOM 1148 C CA . GLY A 1 167 ? 3.876 14.604 32.325 1.00 47.48 159 GLY A CA 1
ATOM 1149 C C . GLY A 1 167 ? 4.538 15.438 33.395 1.00 48.58 159 GLY A C 1
ATOM 1150 O O . GLY A 1 167 ? 3.915 16.386 33.881 1.00 47.36 159 GLY A O 1
ATOM 1151 N N . ALA A 1 168 ? 5.795 15.119 33.741 1.00 46.44 160 ALA A N 1
ATOM 1152 C CA . ALA A 1 168 ? 6.431 15.685 34.931 1.00 44.82 160 ALA A CA 1
ATOM 1153 C C . ALA A 1 168 ? 6.490 17.209 34.891 1.00 45.58 160 ALA A C 1
ATOM 1154 O O . ALA A 1 168 ? 6.361 17.865 35.932 1.00 44.35 160 ALA A O 1
ATOM 1156 N N . ALA A 1 169 ? 6.749 17.792 33.718 1.00 43.44 161 ALA A N 1
ATOM 1157 C CA . ALA A 1 169 ? 6.871 19.244 33.592 1.00 50.69 161 ALA A CA 1
ATOM 1158 C C . ALA A 1 169 ? 5.541 19.968 33.349 1.00 53.38 161 ALA A C 1
ATOM 1159 O O . ALA A 1 169 ? 5.525 21.203 33.351 1.00 53.24 161 ALA A O 1
ATOM 1161 N N . MET A 1 170 ? 4.438 19.249 33.143 1.00 50.65 162 MET A N 1
ATOM 1162 C CA . MET A 1 170 ? 3.159 19.893 32.826 1.00 58.13 162 MET A CA 1
ATOM 1163 C C . MET A 1 170 ? 2.557 20.594 34.046 1.00 59.78 162 MET A C 1
ATOM 1164 O O . MET A 1 170 ? 2.901 20.276 35.189 1.00 61.99 162 MET A O 1
ATOM 1169 N N . PRO A 1 171 ? 1.626 21.532 33.829 1.00 55.14 163 PRO A N 1
ATOM 1170 C CA . PRO A 1 171 ? 0.802 22.013 34.944 1.00 57.04 163 PRO A CA 1
ATOM 1171 C C . PRO A 1 171 ? 0.134 20.826 35.619 1.00 59.16 163 PRO A C 1
ATOM 1172 O O . PRO A 1 171 ? -0.241 19.855 34.960 1.00 61.94 163 PRO A O 1
ATOM 1176 N N . ILE A 1 172 ? 0.001 20.901 36.947 1.00 58.04 164 ILE A N 1
ATOM 1177 C CA . ILE A 1 172 ? -0.366 19.711 37.719 1.00 58.86 164 ILE A CA 1
ATOM 1178 C C . ILE A 1 172 ? -1.658 19.089 37.199 1.00 62.01 164 ILE A C 1
ATOM 1179 O O . ILE A 1 172 ? -1.792 17.858 37.149 1.00 58.04 164 ILE A O 1
ATOM 1184 N N . ASP A 1 173 ? -2.608 19.924 36.751 1.00 61.34 165 ASP A N 1
ATOM 1185 C CA . ASP A 1 173 ? -3.865 19.400 36.229 1.00 65.46 165 ASP A CA 1
ATOM 1186 C C . ASP A 1 173 ? -3.661 18.657 34.917 1.00 64.71 165 ASP A C 1
ATOM 1187 O O . ASP A 1 173 ? -4.283 17.613 34.694 1.00 69.21 165 ASP A O 1
ATOM 1192 N N . LYS A 1 174 ? -2.819 19.187 34.024 1.00 61.13 166 LYS A N 1
ATOM 1193 C CA . LYS A 1 174 ? -2.518 18.448 32.802 1.00 63.34 166 LYS A CA 1
ATOM 1194 C C . LYS A 1 174 ? -1.747 17.168 33.111 1.00 60.03 166 LYS A C 1
ATOM 1195 O O . LYS A 1 174 ? -1.969 16.133 32.470 1.00 57.59 166 LYS A O 1
ATOM 1197 N N . ARG A 1 175 ? -0.862 17.197 34.113 1.00 57.93 167 ARG A N 1
ATOM 1198 C CA . ARG A 1 175 ? -0.130 15.978 34.443 1.00 57.16 167 ARG A CA 1
ATOM 1199 C C . ARG A 1 175 ? -1.076 14.892 34.955 1.00 57.59 167 ARG A C 1
ATOM 1200 O O . ARG A 1 175 ? -0.976 13.727 34.552 1.00 53.37 167 ARG A O 1
ATOM 1208 N N . LEU A 1 176 ? -2.007 15.257 35.844 1.00 54.13 168 LEU A N 1
ATOM 1209 C CA . LEU A 1 176 ? -2.910 14.256 36.407 1.00 54.24 168 LEU A CA 1
ATOM 1210 C C . LEU A 1 176 ? -3.895 13.734 35.363 1.00 55.64 168 LEU A C 1
ATOM 1211 O O . LEU A 1 176 ? -4.212 12.538 35.351 1.00 55.29 168 LEU A O 1
ATOM 1216 N N . ALA A 1 177 ? -4.394 14.613 34.485 1.00 53.73 169 ALA A N 1
ATOM 1217 C CA . ALA A 1 177 ? -5.241 14.162 33.381 1.00 55.13 169 ALA A CA 1
ATOM 1218 C C . ALA A 1 177 ? -4.492 13.184 32.484 1.00 58.04 169 ALA A C 1
ATOM 1219 O O . ALA A 1 177 ? -5.034 12.145 32.088 1.00 56.75 169 ALA A O 1
ATOM 1221 N N . LEU A 1 178 ? -3.239 13.499 32.157 1.00 58.39 170 LEU A N 1
ATOM 1222 C CA . LEU A 1 178 ? -2.431 12.572 31.375 1.00 51.47 170 LEU A CA 1
ATOM 1223 C C . LEU A 1 178 ? -2.319 11.224 32.077 1.00 50.94 170 LEU A C 1
ATOM 1224 O O . LEU A 1 178 ? -2.420 10.168 31.440 1.00 53.68 170 LEU A O 1
ATOM 1229 N N . LYS A 1 179 ? -2.125 11.238 33.394 1.00 52.17 171 LYS A N 1
ATOM 1230 C CA . LYS A 1 179 ? -2.023 9.986 34.141 1.00 54.80 171 LYS A CA 1
ATOM 1231 C C . LYS A 1 179 ? -3.324 9.195 34.075 1.00 59.61 171 LYS A C 1
ATOM 1232 O O . LYS A 1 179 ? -3.303 7.967 33.935 1.00 61.76 171 LYS A O 1
ATOM 1238 N N . ALA A 1 180 ? -4.465 9.880 34.202 1.00 57.76 172 ALA A N 1
ATOM 1239 C CA . ALA A 1 180 ? -5.751 9.200 34.098 1.00 58.77 172 ALA A CA 1
ATOM 1240 C C . ALA A 1 180 ? -5.920 8.577 32.720 1.00 59.43 172 ALA A C 1
ATOM 1241 O O . ALA A 1 180 ? -6.454 7.473 32.588 1.00 63.44 172 ALA A O 1
ATOM 1243 N N . GLN A 1 181 ? -5.462 9.274 31.682 1.00 59.90 173 GLN A N 1
ATOM 1244 C CA . GLN A 1 181 ? -5.531 8.737 30.329 1.00 58.78 173 GLN A CA 1
ATOM 1245 C C . GLN A 1 181 ? -4.654 7.494 30.168 1.00 57.78 173 GLN A C 1
ATOM 1246 O O . GLN A 1 181 ? -5.050 6.541 29.489 1.00 59.32 173 GLN A O 1
ATOM 1252 N N . TYR A 1 182 ? -3.445 7.487 30.754 1.00 50.18 174 TYR A N 1
ATOM 1253 C CA . TYR A 1 182 ? -2.526 6.344 30.651 1.00 52.28 174 TYR A CA 1
ATOM 1254 C C . TYR A 1 182 ? -1.999 5.934 32.021 1.00 53.99 174 TYR A C 1
ATOM 1255 O O . TYR A 1 182 ? -0.878 6.314 32.393 1.00 47.70 174 TYR A O 1
ATOM 1264 N N . PRO A 1 183 ? -2.755 5.124 32.777 1.00 51.97 175 PRO A N 1
ATOM 1265 C CA . PRO A 1 183 ? -2.266 4.672 34.094 1.00 48.82 175 PRO A CA 1
ATOM 1266 C C . PRO A 1 183 ? -0.925 3.941 33.990 1.00 41.32 175 PRO A C 1
ATOM 1267 O O . PRO A 1 183 ? -0.669 3.218 33.024 1.00 40.51 175 PRO A O 1
ATOM 1271 N N . ASP A 1 184 ? -0.065 4.149 34.997 1.00 39.84 176 ASP A N 1
ATOM 1272 C CA . ASP A 1 184 ? 1.268 3.550 35.014 1.00 47.04 176 ASP A CA 1
ATOM 1273 C C . ASP A 1 184 ? 1.178 2.046 34.775 1.00 50.06 176 ASP A C 1
ATOM 1274 O O . ASP A 1 184 ? 0.568 1.320 35.562 1.00 48.16 176 ASP A O 1
ATOM 1279 N N . ALA A 1 185 ? 1.802 1.575 33.696 1.00 45.57 177 ALA A N 1
ATOM 1280 C CA . ALA A 1 185 ? 1.660 0.189 33.277 1.00 47.10 177 ALA A CA 1
ATOM 1281 C C . ALA A 1 185 ? 2.656 -0.701 34.014 1.00 47.06 177 ALA A C 1
ATOM 1282 O O . ALA A 1 185 ? 3.857 -0.407 34.067 1.00 42.18 177 ALA A O 1
ATOM 1284 N N . GLU A 1 186 ? 2.157 -1.798 34.568 1.00 44.44 178 GLU A N 1
ATOM 1285 C CA . GLU A 1 186 ? 3.017 -2.800 35.177 1.00 44.42 178 GLU A CA 1
ATOM 1286 C C . GLU A 1 186 ? 3.414 -3.817 34.116 1.00 42.41 178 GLU A C 1
ATOM 1287 O O . GLU A 1 186 ? 2.562 -4.288 33.350 1.00 42.75 178 GLU A O 1
ATOM 1293 N N . HIS A 1 187 ? 4.695 -4.159 34.083 1.00 36.95 179 HIS A N 1
ATOM 1294 C CA . HIS A 1 187 ? 5.263 -5.121 33.148 1.00 39.72 179 HIS A CA 1
ATOM 1295 C C . HIS A 1 187 ? 6.210 -6.052 33.885 1.00 39.32 179 HIS A C 1
ATOM 1296 O O . HIS A 1 187 ? 6.837 -5.647 34.871 1.00 36.36 179 HIS A O 1
ATOM 1303 N N . PRO A 1 188 ? 6.366 -7.287 33.413 1.00 39.04 180 PRO A N 1
ATOM 1304 C CA . PRO A 1 188 ? 7.416 -8.142 33.973 1.00 37.07 180 PRO A CA 1
ATOM 1305 C C . PRO A 1 188 ? 8.775 -7.480 33.789 1.00 35.49 180 PRO A C 1
ATOM 1306 O O . PRO A 1 188 ? 9.056 -6.881 32.747 1.00 40.58 180 PRO A O 1
ATOM 1310 N N . VAL A 1 189 ? 9.616 -7.601 34.819 1.00 36.80 181 VAL A N 1
ATOM 1311 C CA . VAL A 1 189 ? 10.991 -7.114 34.742 1.00 36.11 181 VAL A CA 1
ATOM 1312 C C . VAL A 1 189 ? 11.800 -7.968 33.776 1.00 37.21 181 VAL A C 1
ATOM 1313 O O . VAL A 1 189 ? 12.659 -7.460 33.043 1.00 29.12 181 VAL A O 1
ATOM 1317 N N . VAL A 1 190 ? 11.532 -9.268 33.749 1.00 36.29 182 VAL A N 1
ATOM 1318 C CA . VAL A 1 190 ? 12.133 -10.189 32.792 1.00 34.95 182 VAL A CA 1
ATOM 1319 C C . VAL A 1 190 ? 11.044 -10.521 31.790 1.00 40.18 182 VAL A C 1
ATOM 1320 O O . VAL A 1 190 ? 10.083 -11.225 32.125 1.00 41.37 182 VAL A O 1
ATOM 1324 N N . ARG A 1 191 ? 11.152 -9.983 30.576 1.00 38.72 183 ARG A N 1
ATOM 1325 C CA . ARG A 1 191 ? 10.135 -10.198 29.557 1.00 45.29 183 ARG A CA 1
ATOM 1326 C C . ARG A 1 191 ? 10.558 -11.315 28.615 1.00 41.82 183 ARG A C 1
ATOM 1327 O O . ARG A 1 191 ? 11.719 -11.400 28.206 1.00 36.40 183 ARG A O 1
ATOM 1335 N N . THR A 1 192 ? 9.605 -12.173 28.280 1.00 34.98 184 THR A N 1
ATOM 1336 C CA . THR A 1 192 ? 9.816 -13.239 27.308 1.00 36.16 184 THR A CA 1
ATOM 1337 C C . THR A 1 192 ? 9.450 -12.697 25.936 1.00 38.73 184 THR A C 1
ATOM 1338 O O . THR A 1 192 ? 8.288 -12.322 25.704 1.00 39.11 184 THR A O 1
ATOM 1342 N N . HIS A 1 193 ? 10.426 -12.658 25.034 1.00 34.45 185 HIS A N 1
ATOM 1343 C CA . HIS A 1 193 ? 10.162 -12.183 23.688 1.00 38.69 185 HIS A CA 1
ATOM 1344 C C . HIS A 1 193 ? 9.136 -13.097 23.025 1.00 39.25 185 HIS A C 1
ATOM 1345 O O . HIS A 1 193 ? 9.342 -14.320 22.977 1.00 37.00 185 HIS A O 1
ATOM 1352 N N . PRO A 1 194 ? 8.049 -12.551 22.475 1.00 46.94 186 PRO A N 1
ATOM 1353 C CA . PRO A 1 194 ? 6.960 -13.427 21.992 1.00 50.70 186 PRO A CA 1
ATOM 1354 C C . PRO A 1 194 ? 7.302 -14.235 20.738 1.00 51.34 186 PRO A C 1
ATOM 1355 O O . PRO A 1 194 ? 6.694 -15.294 20.525 1.00 46.75 186 PRO A O 1
ATOM 1359 N N . GLU A 1 195 ? 8.247 -13.802 19.897 1.00 42.90 187 GLU A N 1
ATOM 1360 C CA . GLU A 1 195 ? 8.529 -14.597 18.701 1.00 45.51 187 GLU A CA 1
ATOM 1361 C C . GLU A 1 195 ? 9.758 -15.480 18.830 1.00 46.20 187 GLU A C 1
ATOM 1362 O O . GLU A 1 195 ? 9.809 -16.536 18.200 1.00 46.88 187 GLU A O 1
ATOM 1368 N N . THR A 1 196 ? 10.719 -15.125 19.681 1.00 42.60 188 THR A N 1
ATOM 1369 C CA . THR A 1 196 ? 11.920 -15.927 19.827 1.00 44.13 188 THR A CA 1
ATOM 1370 C C . THR A 1 196 ? 11.983 -16.702 21.133 1.00 47.67 188 THR A C 1
ATOM 1371 O O . THR A 1 196 ? 12.803 -17.617 21.247 1.00 53.11 188 THR A O 1
ATOM 1375 N N . GLY A 1 197 ? 11.154 -16.364 22.118 1.00 45.01 189 GLY A N 1
ATOM 1376 C CA . GLY A 1 197 ? 11.302 -16.969 23.423 1.00 38.51 189 GLY A CA 1
ATOM 1377 C C . GLY A 1 197 ? 12.478 -16.474 24.235 1.00 43.21 189 GLY A C 1
ATOM 1378 O O . GLY A 1 197 ? 12.646 -16.917 25.378 1.00 41.20 189 GLY A O 1
ATOM 1379 N N . GLU A 1 198 ? 13.296 -15.570 23.692 1.00 41.58 190 GLU A N 1
ATOM 1380 C CA . GLU A 1 198 ? 14.432 -15.046 24.432 1.00 42.53 190 GLU A CA 1
ATOM 1381 C C . GLU A 1 198 ? 13.957 -14.187 25.594 1.00 44.48 190 GLU A C 1
ATOM 1382 O O . GLU A 1 198 ? 12.934 -13.503 25.509 1.00 41.95 190 GLU A O 1
ATOM 1388 N N . LYS A 1 199 ? 14.732 -14.189 26.675 1.00 42.65 191 LYS A N 1
ATOM 1389 C CA . LYS A 1 199 ? 14.425 -13.319 27.798 1.00 38.39 191 LYS A CA 1
ATOM 1390 C C . LYS A 1 199 ? 15.039 -11.935 27.591 1.00 41.08 191 LYS A C 1
ATOM 1391 O O . LYS A 1 199 ? 16.161 -11.803 27.094 1.00 38.30 191 LYS A O 1
ATOM 1397 N N . VAL A 1 200 ? 14.260 -10.908 27.931 1.00 38.17 192 VAL A N 1
ATOM 1398 C CA . VAL A 1 200 ? 14.616 -9.510 27.736 1.00 39.58 192 VAL A CA 1
ATOM 1399 C C . VAL A 1 200 ? 14.620 -8.829 29.098 1.00 36.15 192 VAL A C 1
ATOM 1400 O O . VAL A 1 200 ? 13.649 -8.941 29.849 1.00 36.69 192 VAL A O 1
ATOM 1404 N N . LEU A 1 201 ? 15.699 -8.123 29.416 1.00 32.06 193 LEU A N 1
ATOM 1405 C CA . LEU A 1 201 ? 15.672 -7.245 30.579 1.00 31.97 193 LEU A CA 1
ATOM 1406 C C . LEU A 1 201 ? 14.800 -6.035 30.254 1.00 35.90 193 LEU A C 1
ATOM 1407 O O . LEU A 1 201 ? 15.187 -5.169 29.458 1.00 31.60 193 LEU A O 1
ATOM 1412 N N . TYR A 1 202 ? 13.622 -5.972 30.882 1.00 27.79 194 TYR A N 1
ATOM 1413 C CA . TYR A 1 202 ? 12.578 -5.035 30.479 1.00 27.92 194 TYR A CA 1
ATOM 1414 C C . TYR A 1 202 ? 12.277 -3.972 31.540 1.00 35.22 194 TYR A C 1
ATOM 1415 O O . TYR A 1 202 ? 11.129 -3.809 31.974 1.00 38.17 194 TYR A O 1
ATOM 1424 N N . VAL A 1 203 ? 13.300 -3.225 31.943 1.00 29.65 195 VAL A N 1
ATOM 1425 C CA . VAL A 1 203 ? 13.146 -1.977 32.682 1.00 34.52 195 VAL A CA 1
ATOM 1426 C C . VAL A 1 203 ? 13.996 -0.921 31.983 1.00 31.76 195 VAL A C 1
ATOM 1427 O O . VAL A 1 203 ? 15.035 -1.228 31.393 1.00 28.04 195 VAL A O 1
ATOM 1431 N N . ASN A 1 204 ? 13.543 0.327 32.024 1.00 28.31 196 ASN A N 1
ATOM 1432 C CA . ASN A 1 204 ? 14.229 1.395 31.297 1.00 28.40 196 ASN A CA 1
ATOM 1433 C C . ASN A 1 204 ? 13.932 2.727 31.987 1.00 30.50 196 ASN A C 1
ATOM 1434 O O . ASN A 1 204 ? 13.407 2.762 33.106 1.00 27.18 196 ASN A O 1
ATOM 1439 N N . ALA A 1 205 ? 14.251 3.833 31.295 1.00 31.90 197 ALA A N 1
ATOM 1440 C CA . ALA A 1 205 ? 14.119 5.165 31.885 1.00 36.62 197 ALA A CA 1
ATOM 1441 C C . ALA A 1 205 ? 12.686 5.455 32.319 1.00 34.42 197 ALA A C 1
ATOM 1442 O O . ALA A 1 205 ? 12.469 6.245 33.242 1.00 33.43 197 ALA A O 1
ATOM 1444 N N . PHE A 1 206 ? 11.699 4.816 31.687 1.00 26.81 198 PHE A N 1
ATOM 1445 C CA . PHE A 1 206 ? 10.311 5.018 32.085 1.00 35.28 198 PHE A CA 1
ATOM 1446 C C . PHE A 1 206 ? 9.945 4.300 33.375 1.00 40.61 198 PHE A C 1
ATOM 1447 O O . PHE A 1 206 ? 8.904 4.615 33.954 1.00 38.29 198 PHE A O 1
ATOM 1455 N N . THR A 1 207 ? 10.755 3.343 33.832 1.00 35.87 199 THR A N 1
ATOM 1456 C CA . THR A 1 207 ? 10.373 2.505 34.962 1.00 33.72 199 THR A CA 1
ATOM 1457 C C . THR A 1 207 ? 10.586 3.261 36.272 1.00 34.87 199 THR A C 1
ATOM 1458 O O . THR A 1 207 ? 11.678 3.791 36.527 1.00 30.55 199 THR A O 1
ATOM 1462 N N . THR A 1 208 ? 9.549 3.307 37.113 1.00 32.32 200 THR A N 1
ATOM 1463 C CA . THR A 1 208 ? 9.682 4.056 38.361 1.00 29.45 200 THR A CA 1
ATOM 1464 C C . THR A 1 208 ? 10.110 3.176 39.533 1.00 36.52 200 THR A C 1
ATOM 1465 O O . THR A 1 208 ? 10.981 3.582 40.312 1.00 33.43 200 THR A O 1
ATOM 1469 N N . HIS A 1 209 ? 9.521 1.984 39.677 1.00 29.05 201 HIS A N 1
ATOM 1470 C CA . HIS A 1 209 ? 9.801 1.145 40.841 1.00 33.46 201 HIS A CA 1
ATOM 1471 C C . HIS A 1 209 ? 9.242 -0.258 40.633 1.00 37.24 201 HIS A C 1
ATOM 1472 O O . HIS A 1 209 ? 8.347 -0.474 39.808 1.00 34.48 201 HIS A O 1
ATOM 1479 N N . PHE A 1 210 ? 9.766 -1.199 41.429 1.00 32.98 202 PHE A N 1
ATOM 1480 C CA . PHE A 1 210 ? 9.208 -2.544 41.514 1.00 29.49 202 PHE A CA 1
ATOM 1481 C C . PHE A 1 210 ? 7.950 -2.515 42.367 1.00 27.03 202 PHE A C 1
ATOM 1482 O O . PHE A 1 210 ? 7.896 -1.817 43.383 1.00 30.88 202 PHE A O 1
ATOM 1490 N N . THR A 1 211 ? 6.953 -3.312 41.973 1.00 29.86 203 THR A N 1
ATOM 1491 C CA . THR A 1 211 ? 5.708 -3.403 42.726 1.00 38.48 203 THR A CA 1
ATOM 1492 C C . THR A 1 211 ? 5.642 -4.607 43.650 1.00 40.15 203 THR A C 1
ATOM 1493 O O . THR A 1 211 ? 4.824 -4.608 44.576 1.00 40.22 203 THR A O 1
ATOM 1497 N N . ASN A 1 212 ? 6.458 -5.639 43.420 1.00 32.61 204 ASN A N 1
ATOM 1498 C CA . ASN A 1 212 ? 6.339 -6.880 44.182 1.00 33.82 204 ASN A CA 1
ATOM 1499 C C . ASN A 1 212 ? 7.691 -7.322 44.733 1.00 40.67 204 ASN A C 1
ATOM 1500 O O . ASN A 1 212 ? 7.957 -8.522 44.866 1.00 38.12 204 ASN A O 1
ATOM 1505 N N . PHE A 1 213 ? 8.545 -6.346 45.068 1.00 34.66 205 PHE A N 1
ATOM 1506 C CA . PHE A 1 213 ? 9.871 -6.607 45.615 1.00 34.88 205 PHE A CA 1
ATOM 1507 C C . PHE A 1 213 ? 9.823 -6.980 47.093 1.00 37.21 205 PHE A C 1
ATOM 1508 O O . PHE A 1 213 ? 10.574 -7.855 47.541 1.00 34.06 205 PHE A O 1
ATOM 1516 N N . HIS A 1 214 ? 8.974 -6.306 47.871 1.00 35.37 206 HIS A N 1
ATOM 1517 C CA . HIS A 1 214 ? 9.005 -6.426 49.323 1.00 38.19 206 HIS A CA 1
ATOM 1518 C C . HIS A 1 214 ? 8.426 -7.774 49.765 1.00 40.36 206 HIS A C 1
ATOM 1519 O O . HIS A 1 214 ? 7.221 -7.891 50.006 1.00 46.40 206 HIS A O 1
ATOM 1526 N N . THR A 1 215 ? 9.268 -8.799 49.833 1.00 45.19 207 THR A N 1
ATOM 1527 C CA . THR A 1 215 ? 8.925 -10.154 50.237 1.00 46.13 207 THR A CA 1
ATOM 1528 C C . THR A 1 215 ? 9.888 -10.601 51.324 1.00 46.34 207 THR A C 1
ATOM 1529 O O . THR A 1 215 ? 10.996 -10.064 51.438 1.00 43.23 207 THR A O 1
ATOM 1533 N N . PRO A 1 216 ? 9.506 -11.592 52.137 1.00 44.40 208 PRO A N 1
ATOM 1534 C CA . PRO A 1 216 ? 10.430 -12.072 53.180 1.00 45.44 208 PRO A CA 1
ATOM 1535 C C . PRO A 1 216 ? 11.746 -12.608 52.637 1.00 42.13 208 PRO A C 1
ATOM 1536 O O . PRO A 1 216 ? 12.749 -12.598 53.360 1.00 41.71 208 PRO A O 1
ATOM 1540 N N . ALA A 1 217 ? 11.777 -13.070 51.386 1.00 43.03 209 ALA A N 1
ATOM 1541 C CA . ALA A 1 217 ? 13.016 -13.563 50.805 1.00 45.46 209 ALA A CA 1
ATOM 1542 C C . ALA A 1 217 ? 13.996 -12.430 50.547 1.00 47.03 209 ALA A C 1
ATOM 1543 O O . ALA A 1 217 ? 15.214 -12.631 50.626 1.00 45.67 209 ALA A O 1
ATOM 1545 N N . ARG A 1 218 ? 13.491 -11.228 50.275 1.00 46.37 210 ARG A N 1
ATOM 1546 C CA . ARG A 1 218 ? 14.357 -10.110 49.938 1.00 41.46 210 ARG A CA 1
ATOM 1547 C C . ARG A 1 218 ? 14.528 -9.094 51.057 1.00 40.93 210 ARG A C 1
ATOM 1548 O O . ARG A 1 218 ? 15.485 -8.323 51.017 1.00 40.99 210 ARG A O 1
ATOM 1556 N N . VAL A 1 219 ? 13.639 -9.050 52.041 1.00 36.47 211 VAL A N 1
ATOM 1557 C CA . VAL A 1 219 ? 13.620 -7.942 52.989 1.00 38.65 211 VAL A CA 1
ATOM 1558 C C . VAL A 1 219 ? 13.735 -8.492 54.405 1.00 41.85 211 VAL A C 1
ATOM 1559 O O . VAL A 1 219 ? 12.800 -9.128 54.914 1.00 39.35 211 VAL A O 1
ATOM 1563 N N . ARG A 1 220 ? 14.866 -8.205 55.055 1.00 38.36 212 ARG A N 1
ATOM 1564 C CA . ARG A 1 220 ? 15.049 -8.476 56.475 1.00 42.75 212 ARG A CA 1
ATOM 1565 C C . ARG A 1 220 ? 14.655 -7.250 57.294 1.00 42.74 212 ARG A C 1
ATOM 1566 O O . ARG A 1 220 ? 13.906 -7.348 58.275 1.00 41.36 212 ARG A O 1
ATOM 1574 N N . VAL A 1 221 ? 15.163 -6.086 56.893 1.00 36.09 213 VAL A N 1
ATOM 1575 C CA . VAL A 1 221 ? 14.904 -4.827 57.567 1.00 39.30 213 VAL A CA 1
ATOM 1576 C C . VAL A 1 221 ? 14.563 -3.790 56.501 1.00 38.53 213 VAL A C 1
ATOM 1577 O O . VAL A 1 221 ? 14.778 -4.004 55.304 1.00 33.45 213 VAL A O 1
ATOM 1581 N N . GLY A 1 222 ? 14.046 -2.644 56.966 1.00 34.46 214 GLY A N 1
ATOM 1582 C CA . GLY A 1 222 ? 13.506 -1.639 56.057 1.00 27.91 214 GLY A CA 1
ATOM 1583 C C . GLY A 1 222 ? 14.481 -1.189 54.984 1.00 25.72 214 GLY A C 1
ATOM 1584 O O . GLY A 1 222 ? 14.117 -1.053 53.815 1.00 30.97 214 GLY A O 1
ATOM 1585 N N . GLN A 1 223 ? 15.748 -0.937 55.360 1.00 33.28 215 GLN A N 1
ATOM 1586 C CA . GLN A 1 223 ? 16.656 -0.434 54.334 1.00 29.63 215 GLN A CA 1
ATOM 1587 C C . GLN A 1 223 ? 16.871 -1.442 53.201 1.00 33.88 215 GLN A C 1
ATOM 1588 O O . GLN A 1 223 ? 17.252 -1.028 52.099 1.00 28.80 215 GLN A O 1
ATOM 1594 N N . ASP A 1 224 ? 16.619 -2.742 53.431 1.00 29.12 216 ASP A N 1
ATOM 1595 C CA . ASP A 1 224 ? 16.607 -3.715 52.330 1.00 29.68 216 ASP A CA 1
ATOM 1596 C C . ASP A 1 224 ? 15.525 -3.378 51.291 1.00 38.10 216 ASP A C 1
ATOM 1597 O O . ASP A 1 224 ? 15.702 -3.625 50.091 1.00 37.19 216 ASP A O 1
ATOM 1602 N N . ALA A 1 225 ? 14.378 -2.855 51.735 1.00 33.85 217 ALA A N 1
ATOM 1603 C CA . ALA A 1 225 ? 13.308 -2.535 50.784 1.00 34.23 217 ALA A CA 1
ATOM 1604 C C . ALA A 1 225 ? 13.535 -1.169 50.141 1.00 32.39 217 ALA A C 1
ATOM 1605 O O . ALA A 1 225 ? 13.391 -1.007 48.924 1.00 32.29 217 ALA A O 1
ATOM 1607 N N . ASN A 1 226 ? 13.888 -0.184 50.937 1.00 29.92 218 ASN A N 1
ATOM 1608 C CA . ASN A 1 226 ? 14.065 1.170 50.437 1.00 32.57 218 ASN A CA 1
ATOM 1609 C C . ASN A 1 226 ? 15.251 1.763 51.183 1.00 33.51 218 ASN A C 1
ATOM 1610 O O . ASN A 1 226 ? 15.166 1.968 52.400 1.00 36.55 218 ASN A O 1
ATOM 1615 N N . PRO A 1 227 ? 16.377 2.063 50.513 1.00 28.39 219 PRO A N 1
ATOM 1616 C CA . PRO A 1 227 ? 16.666 2.182 49.081 1.00 25.58 219 PRO A CA 1
ATOM 1617 C C . PRO A 1 227 ? 16.949 0.885 48.312 1.00 26.51 219 PRO A C 1
ATOM 1618 O O . PRO A 1 227 ? 17.227 0.972 47.113 1.00 33.80 219 PRO A O 1
ATOM 1622 N N . GLY A 1 228 ? 16.868 -0.270 48.970 1.00 28.40 220 GLY A N 1
ATOM 1623 C CA . GLY A 1 228 ? 17.349 -1.502 48.358 1.00 30.12 220 GLY A CA 1
ATOM 1624 C C . GLY A 1 228 ? 16.698 -1.799 47.025 1.00 32.39 220 GLY A C 1
ATOM 1625 O O . GLY A 1 228 ? 17.378 -2.115 46.051 1.00 25.04 220 GLY A O 1
ATOM 1626 N N . ALA A 1 229 ? 15.364 -1.705 46.965 1.00 31.66 221 ALA A N 1
ATOM 1627 C CA . ALA A 1 229 ? 14.665 -1.981 45.715 1.00 25.54 221 ALA A CA 1
ATOM 1628 C C . ALA A 1 229 ? 15.068 -0.998 44.623 1.00 27.25 221 ALA A C 1
ATOM 1629 O O . ALA A 1 229 ? 15.322 -1.397 43.477 1.00 30.42 221 ALA A O 1
ATOM 1631 N N . GLY A 1 230 ? 15.130 0.293 44.955 1.00 29.30 222 GLY A N 1
ATOM 1632 C CA . GLY A 1 230 ? 15.540 1.284 43.972 1.00 29.19 222 GLY A CA 1
ATOM 1633 C C . GLY A 1 230 ? 16.975 1.102 43.501 1.00 30.04 222 GLY A C 1
ATOM 1634 O O . GLY A 1 230 ? 17.294 1.383 42.347 1.00 30.14 222 GLY A O 1
ATOM 1635 N N . GLN A 1 231 ? 17.860 0.644 44.385 1.00 26.22 223 GLN A N 1
ATOM 1636 C CA . GLN A 1 231 ? 19.237 0.403 43.973 1.00 34.98 223 GLN A CA 1
ATOM 1637 C C . GLN A 1 231 ? 19.321 -0.725 42.940 1.00 33.31 223 GLN A C 1
ATOM 1638 O O . GLN A 1 231 ? 20.069 -0.630 41.956 1.00 28.86 223 GLN A O 1
ATOM 1644 N N . LEU A 1 232 ? 18.545 -1.791 43.129 1.00 27.52 224 LEU A N 1
ATOM 1645 C CA . LEU A 1 232 ? 18.522 -2.862 42.140 1.00 25.49 224 LEU A CA 1
ATOM 1646 C C . LEU A 1 232 ? 17.983 -2.367 40.812 1.00 31.18 224 LEU A C 1
ATOM 1647 O O . LEU A 1 232 ? 18.526 -2.700 39.747 1.00 30.90 224 LEU A O 1
ATOM 1652 N N . LEU A 1 233 ? 16.916 -1.559 40.852 1.00 24.71 225 LEU A N 1
ATOM 1653 C CA . LEU A 1 233 ? 16.360 -1.034 39.612 1.00 28.09 225 LEU A CA 1
ATOM 1654 C C . LEU A 1 233 ? 17.391 -0.190 38.875 1.00 27.75 225 LEU A C 1
ATOM 1655 O O . LEU A 1 233 ? 17.575 -0.344 37.657 1.00 31.44 225 LEU A O 1
ATOM 1660 N N . HIS A 1 234 ? 18.126 0.657 39.610 1.00 26.53 226 HIS A N 1
ATOM 1661 C CA . HIS A 1 234 ? 19.181 1.459 38.986 1.00 27.51 226 HIS A CA 1
ATOM 1662 C C . HIS A 1 234 ? 20.237 0.583 38.330 1.00 21.59 226 HIS A C 1
ATOM 1663 O O . HIS A 1 234 ? 20.696 0.882 37.220 1.00 25.94 226 HIS A O 1
ATOM 1670 N N . TYR A 1 235 ? 20.611 -0.514 38.992 1.00 27.73 227 TYR A N 1
ATOM 1671 C CA . TYR A 1 235 ? 21.587 -1.430 38.422 1.00 31.05 227 TYR A CA 1
ATOM 1672 C C . TYR A 1 235 ? 21.074 -2.038 37.120 1.00 30.43 227 TYR A C 1
ATOM 1673 O O . TYR A 1 235 ? 21.822 -2.157 36.143 1.00 35.38 227 TYR A O 1
ATOM 1682 N N . LEU A 1 236 ? 19.795 -2.418 37.093 1.00 25.65 228 LEU A N 1
ATOM 1683 C CA . LEU A 1 236 ? 19.199 -3.008 35.897 1.00 27.76 228 LEU A CA 1
ATOM 1684 C C . LEU A 1 236 ? 19.105 -2.001 34.749 1.00 26.31 228 LEU A C 1
ATOM 1685 O O . LEU A 1 236 ? 19.585 -2.273 33.642 1.00 30.60 228 LEU A O 1
ATOM 1690 N N . ILE A 1 237 ? 18.507 -0.825 34.986 1.00 24.86 229 ILE A N 1
ATOM 1691 C CA . ILE A 1 237 ? 18.360 0.125 33.884 1.00 27.92 229 ILE A CA 1
ATOM 1692 C C . ILE A 1 237 ? 19.717 0.598 33.381 1.00 28.21 229 ILE A C 1
ATOM 1693 O O . ILE A 1 237 ? 19.853 0.951 32.202 1.00 27.55 229 ILE A O 1
ATOM 1698 N N . GLY A 1 238 ? 20.729 0.646 34.255 1.00 33.85 230 GLY A N 1
ATOM 1699 C CA . GLY A 1 238 ? 22.063 1.025 33.815 1.00 32.92 230 GLY A CA 1
ATOM 1700 C C . GLY A 1 238 ? 22.756 -0.002 32.931 1.00 32.59 230 GLY A C 1
ATOM 1701 O O . GLY A 1 238 ? 23.842 0.283 32.414 1.00 29.13 230 GLY A O 1
ATOM 1702 N N . GLN A 1 239 ? 22.204 -1.208 32.813 1.00 30.86 231 GLN A N 1
ATOM 1703 C CA . GLN A 1 239 ? 22.805 -2.199 31.925 1.00 29.00 231 GLN A CA 1
ATOM 1704 C C . GLN A 1 239 ? 22.771 -1.717 30.483 1.00 32.81 231 GLN A C 1
ATOM 1705 O O . GLN A 1 239 ? 23.654 -2.068 29.694 1.00 31.52 231 GLN A O 1
ATOM 1711 N N . ALA A 1 240 ? 21.779 -0.885 30.123 1.00 25.47 232 ALA A N 1
ATOM 1712 C CA . ALA A 1 240 ? 21.718 -0.370 28.760 1.00 24.11 232 ALA A CA 1
ATOM 1713 C C . ALA A 1 240 ? 22.874 0.564 28.456 1.00 25.55 232 ALA A C 1
ATOM 1714 O O . ALA A 1 240 ? 23.121 0.854 27.285 1.00 28.05 232 ALA A O 1
ATOM 1716 N N . ALA A 1 241 ? 23.571 1.071 29.468 1.00 27.38 233 ALA A N 1
ATOM 1717 C CA . ALA A 1 241 ? 24.680 1.979 29.221 1.00 27.48 233 ALA A CA 1
ATOM 1718 C C . ALA A 1 241 ? 26.007 1.251 28.947 1.00 33.62 233 ALA A C 1
ATOM 1719 O O . ALA A 1 241 ? 27.049 1.908 28.804 1.00 34.24 233 ALA A O 1
ATOM 1721 N N . ILE A 1 242 ? 25.997 -0.073 28.837 1.00 32.57 234 ILE A N 1
ATOM 1722 C CA . ILE A 1 242 ? 27.219 -0.854 28.667 1.00 32.75 234 ILE A CA 1
ATOM 1723 C C . ILE A 1 242 ? 27.567 -0.890 27.178 1.00 29.52 234 ILE A C 1
ATOM 1724 O O . ILE A 1 242 ? 26.786 -1.441 26.386 1.00 26.82 234 ILE A O 1
ATOM 1729 N N . PRO A 1 243 ? 28.708 -0.336 26.764 1.00 29.18 235 PRO A N 1
ATOM 1730 C CA . PRO A 1 243 ? 28.993 -0.251 25.324 1.00 28.17 235 PRO A CA 1
ATOM 1731 C C . PRO A 1 243 ? 28.994 -1.589 24.608 1.00 31.95 235 PRO A C 1
ATOM 1732 O O . PRO A 1 243 ? 28.685 -1.628 23.407 1.00 29.64 235 PRO A O 1
ATOM 1736 N N . GLU A 1 244 ? 29.310 -2.686 25.311 1.00 32.18 236 GLU A N 1
ATOM 1737 C CA . GLU A 1 244 ? 29.289 -4.017 24.698 1.00 31.56 236 GLU A CA 1
ATOM 1738 C C . GLU A 1 244 ? 27.937 -4.363 24.084 1.00 35.10 236 GLU A C 1
ATOM 1739 O O . GLU A 1 244 ? 27.870 -5.191 23.173 1.00 32.27 236 GLU A O 1
ATOM 1745 N N . TYR A 1 245 ? 26.857 -3.766 24.569 1.00 36.56 237 TYR A N 1
ATOM 1746 C CA . TYR A 1 245 ? 25.513 -4.105 24.104 1.00 35.03 237 TYR A CA 1
ATOM 1747 C C . TYR A 1 245 ? 24.994 -3.134 23.059 1.00 32.72 237 TYR A C 1
ATOM 1748 O O . TYR A 1 245 ? 23.830 -3.245 22.649 1.00 36.30 237 TYR A O 1
ATOM 1757 N N . GLN A 1 246 ? 25.820 -2.183 22.627 1.00 27.77 238 GLN A N 1
ATOM 1758 C CA . GLN A 1 246 ? 25.345 -0.994 21.941 1.00 32.42 238 GLN A CA 1
ATOM 1759 C C . GLN A 1 246 ? 25.795 -0.964 20.486 1.00 35.51 238 GLN A C 1
ATOM 1760 O O . GLN A 1 246 ? 26.821 -1.535 20.102 1.00 32.63 238 GLN A O 1
ATOM 1766 N N . VAL A 1 247 ? 25.020 -0.234 19.686 1.00 35.17 239 VAL A N 1
ATOM 1767 C CA . VAL A 1 247 ? 25.439 0.186 18.358 1.00 35.30 239 VAL A CA 1
ATOM 1768 C C . VAL A 1 247 ? 25.065 1.652 18.218 1.00 30.88 239 VAL A C 1
ATOM 1769 O O . VAL A 1 247 ? 24.086 2.115 18.811 1.00 35.52 239 VAL A O 1
ATOM 1773 N N . ARG A 1 248 ? 25.863 2.390 17.446 1.00 28.74 240 ARG A N 1
ATOM 1774 C CA . ARG A 1 248 ? 25.654 3.815 17.213 1.00 30.22 240 ARG A CA 1
ATOM 1775 C C . ARG A 1 248 ? 25.566 4.066 15.718 1.00 39.18 240 ARG A C 1
ATOM 1776 O O . ARG A 1 248 ? 26.451 3.658 14.969 1.00 40.03 240 ARG A O 1
ATOM 1784 N N . TRP A 1 249 ? 24.496 4.732 15.286 1.00 38.18 241 TRP A N 1
ATOM 1785 C CA . TRP A 1 249 ? 24.211 4.907 13.872 1.00 31.17 241 TRP A CA 1
ATOM 1786 C C . TRP A 1 249 ? 24.239 6.387 13.540 1.00 34.20 241 TRP A C 1
ATOM 1787 O O . TRP A 1 249 ? 23.679 7.204 14.281 1.00 38.09 241 TRP A O 1
ATOM 1798 N N . ARG A 1 250 ? 24.910 6.728 12.443 1.00 33.16 242 ARG A N 1
ATOM 1799 C CA . ARG A 1 250 ? 24.982 8.100 11.963 1.00 34.33 242 ARG A CA 1
ATOM 1800 C C . ARG A 1 250 ? 24.048 8.260 10.778 1.00 38.58 242 ARG A C 1
ATOM 1801 O O . ARG A 1 250 ? 24.133 7.494 9.814 1.00 43.70 242 ARG A O 1
ATOM 1809 N N . TRP A 1 251 ? 23.154 9.239 10.860 1.00 44.08 243 TRP A N 1
ATOM 1810 C CA . TRP A 1 251 ? 22.120 9.421 9.842 1.00 45.80 243 TRP A CA 1
ATOM 1811 C C . TRP A 1 251 ? 22.646 10.156 8.616 1.00 49.24 243 TRP A C 1
ATOM 1812 O O . TRP A 1 251 ? 23.497 11.046 8.712 1.00 45.25 243 TRP A O 1
ATOM 1823 N N . LYS A 1 252 ? 22.114 9.777 7.456 1.00 44.23 244 LYS A N 1
ATOM 1824 C CA . LYS A 1 252 ? 22.269 10.496 6.196 1.00 46.75 244 LYS A CA 1
ATOM 1825 C C . LYS A 1 252 ? 20.890 10.634 5.568 1.00 54.29 244 LYS A C 1
ATOM 1826 O O . LYS A 1 252 ? 19.935 9.974 5.984 1.00 52.93 244 LYS A O 1
ATOM 1832 N N . LYS A 1 253 ? 20.781 11.481 4.547 1.00 52.08 245 LYS A N 1
ATOM 1833 C CA . LYS A 1 253 ? 19.494 11.653 3.885 1.00 48.20 245 LYS A CA 1
ATOM 1834 C C . LYS A 1 253 ? 18.989 10.320 3.349 1.00 51.25 245 LYS A C 1
ATOM 1835 O O . LYS A 1 253 ? 19.751 9.537 2.776 1.00 50.61 245 LYS A O 1
ATOM 1837 N N . ASN A 1 254 ? 17.693 10.059 3.563 1.00 48.53 246 ASN A N 1
ATOM 1838 C CA . ASN A 1 254 ? 17.020 8.829 3.139 1.00 50.31 246 ASN A CA 1
ATOM 1839 C C . ASN A 1 254 ? 17.614 7.571 3.759 1.00 48.04 246 ASN A C 1
ATOM 1840 O O . ASN A 1 254 ? 17.469 6.476 3.199 1.00 49.51 246 ASN A O 1
ATOM 1845 N N . SER A 1 255 ? 18.279 7.701 4.902 1.00 42.85 247 SER A N 1
ATOM 1846 C CA . SER A 1 255 ? 18.661 6.541 5.692 1.00 41.49 247 SER A CA 1
ATOM 1847 C C . SER A 1 255 ? 17.454 6.057 6.494 1.00 44.03 247 SER A C 1
ATOM 1848 O O . SER A 1 255 ? 16.577 6.843 6.871 1.00 41.50 247 SER A O 1
ATOM 1851 N N . VAL A 1 256 ? 17.410 4.749 6.750 1.00 38.74 248 VAL A N 1
ATOM 1852 C CA . VAL A 1 256 ? 16.277 4.109 7.407 1.00 36.61 248 VAL A CA 1
ATOM 1853 C C . VAL A 1 256 ? 16.802 3.186 8.499 1.00 40.00 248 VAL A C 1
ATOM 1854 O O . VAL A 1 256 ? 17.823 2.508 8.315 1.00 42.07 248 VAL A O 1
ATOM 1858 N N . ALA A 1 257 ? 16.130 3.202 9.654 1.00 38.30 249 ALA A N 1
ATOM 1859 C CA . ALA A 1 257 ? 16.335 2.238 10.731 1.00 32.06 249 ALA A CA 1
ATOM 1860 C C . ALA A 1 257 ? 15.042 1.462 10.939 1.00 38.57 249 ALA A C 1
ATOM 1861 O O . ALA A 1 257 ? 13.957 2.054 10.972 1.00 40.05 249 ALA A O 1
ATOM 1863 N N . ILE A 1 258 ? 15.159 0.143 11.064 1.00 36.41 250 ILE A N 1
ATOM 1864 C CA . ILE A 1 258 ? 14.052 -0.728 11.447 1.00 35.50 250 ILE A CA 1
ATOM 1865 C C . ILE A 1 258 ? 14.476 -1.434 12.723 1.00 34.22 250 ILE A C 1
ATOM 1866 O O . ILE A 1 258 ? 15.519 -2.097 12.735 1.00 36.85 250 ILE A O 1
ATOM 1871 N N . TRP A 1 259 ? 13.674 -1.330 13.787 1.00 33.40 251 TRP A N 1
ATOM 1872 C CA . TRP A 1 259 ? 14.089 -1.995 15.018 1.00 37.84 251 TRP A CA 1
ATOM 1873 C C . TRP A 1 259 ? 12.945 -2.695 15.736 1.00 39.83 251 TRP A C 1
ATOM 1874 O O . TRP A 1 259 ? 11.769 -2.308 15.637 1.00 35.21 251 TRP A O 1
ATOM 1885 N N . ASP A 1 260 ? 13.338 -3.740 16.470 1.00 33.97 252 ASP A N 1
ATOM 1886 C CA . ASP A 1 260 ? 12.448 -4.559 17.284 1.00 40.70 252 ASP A CA 1
ATOM 1887 C C . ASP A 1 260 ? 12.425 -3.940 18.675 1.00 36.34 252 ASP A C 1
ATOM 1888 O O . ASP A 1 260 ? 13.344 -4.130 19.466 1.00 37.40 252 ASP A O 1
ATOM 1893 N N . ASN A 1 261 ? 11.349 -3.216 18.977 1.00 33.47 253 ASN A N 1
ATOM 1894 C CA . ASN A 1 261 ? 11.258 -2.459 20.218 1.00 36.64 253 ASN A CA 1
ATOM 1895 C C . ASN A 1 261 ? 11.132 -3.366 21.432 1.00 40.53 253 ASN A C 1
ATOM 1896 O O . ASN A 1 261 ? 11.412 -2.933 22.551 1.00 40.24 253 ASN A O 1
ATOM 1901 N N . ARG A 1 262 ? 10.748 -4.621 21.222 1.00 41.63 254 ARG A N 1
ATOM 1902 C CA . ARG A 1 262 ? 10.582 -5.550 22.325 1.00 37.67 254 ARG A CA 1
ATOM 1903 C C . ARG A 1 262 ? 11.922 -5.988 22.881 1.00 39.33 254 ARG A C 1
ATOM 1904 O O . ARG A 1 262 ? 12.038 -6.253 24.083 1.00 42.21 254 ARG A O 1
ATOM 1912 N N . ALA A 1 263 ? 12.939 -6.073 22.029 1.00 36.55 255 ALA A N 1
ATOM 1913 C CA . ALA A 1 263 ? 14.233 -6.606 22.426 1.00 30.62 255 ALA A CA 1
ATOM 1914 C C . ALA A 1 263 ? 15.276 -5.535 22.700 1.00 35.23 255 ALA A C 1
ATOM 1915 O O . ALA A 1 263 ? 16.375 -5.874 23.130 1.00 35.52 255 ALA A O 1
ATOM 1917 N N . THR A 1 264 ? 14.978 -4.267 22.439 1.00 39.41 256 THR A N 1
ATOM 1918 C CA . THR A 1 264 ? 15.981 -3.213 22.472 1.00 33.09 256 THR A CA 1
ATOM 1919 C C . THR A 1 264 ? 15.528 -2.019 23.302 1.00 37.49 256 THR A C 1
ATOM 1920 O O . THR A 1 264 ? 14.346 -1.850 23.612 1.00 31.48 256 THR A O 1
ATOM 1924 N N . GLN A 1 265 ? 16.500 -1.174 23.631 1.00 30.16 257 GLN A N 1
ATOM 1925 C CA . GLN A 1 265 ? 16.247 0.216 23.972 1.00 33.29 257 GLN A CA 1
ATOM 1926 C C . GLN A 1 265 ? 16.995 1.081 22.964 1.00 31.35 257 GLN A C 1
ATOM 1927 O O . GLN A 1 265 ? 17.893 0.605 22.266 1.00 30.84 257 GLN A O 1
ATOM 1933 N N . HIS A 1 266 ? 16.599 2.350 22.850 1.00 28.52 258 HIS A N 1
ATOM 1934 C CA . HIS A 1 266 ? 17.324 3.271 21.992 1.00 31.88 258 HIS A CA 1
ATOM 1935 C C . HIS A 1 266 ? 17.522 4.602 22.711 1.00 37.50 258 HIS A C 1
ATOM 1936 O O . HIS A 1 266 ? 16.928 4.867 23.762 1.00 33.68 258 HIS A O 1
ATOM 1943 N N . TYR A 1 267 ? 18.399 5.423 22.132 1.00 29.64 259 TYR A N 1
ATOM 1944 C CA . TYR A 1 267 ? 18.814 6.699 22.704 1.00 32.50 259 TYR A CA 1
ATOM 1945 C C . TYR A 1 267 ? 19.082 7.622 21.528 1.00 33.29 259 TYR A C 1
ATOM 1946 O O . TYR A 1 267 ? 19.958 7.329 20.707 1.00 35.19 259 TYR A O 1
ATOM 1955 N N . ALA A 1 268 ? 18.312 8.707 21.419 1.00 28.17 260 ALA A N 1
ATOM 1956 C CA . ALA A 1 268 ? 18.524 9.712 20.385 1.00 29.35 260 ALA A CA 1
ATOM 1957 C C . ALA A 1 268 ? 19.498 10.751 20.941 1.00 37.11 260 ALA A C 1
ATOM 1958 O O . ALA A 1 268 ? 19.159 11.504 21.858 1.00 36.04 260 ALA A O 1
ATOM 1960 N N . VAL A 1 269 ? 20.724 10.770 20.421 1.00 40.23 261 VAL A N 1
ATOM 1961 C CA . VAL A 1 269 ? 21.758 11.626 20.995 1.00 35.23 261 VAL A CA 1
ATOM 1962 C C . VAL A 1 269 ? 21.459 13.093 20.716 1.00 35.61 261 VAL A C 1
ATOM 1963 O O . VAL A 1 269 ? 21.234 13.503 19.569 1.00 42.33 261 VAL A O 1
ATOM 1967 N N . MET A 1 270 ? 21.519 13.910 21.760 1.00 38.64 262 MET A N 1
ATOM 1968 C CA . MET A 1 270 ? 21.187 15.313 21.596 1.00 42.15 262 MET A CA 1
ATOM 1969 C C . MET A 1 270 ? 22.441 16.174 21.730 1.00 48.27 262 MET A C 1
ATOM 1970 O O . MET A 1 270 ? 22.516 17.028 22.617 1.00 47.76 262 MET A O 1
ATOM 1975 N N . ASP A 1 271 ? 23.428 15.943 20.862 1.00 48.12 263 ASP A N 1
ATOM 1976 C CA . ASP A 1 271 ? 24.670 16.702 20.855 1.00 46.85 263 ASP A CA 1
ATOM 1977 C C . ASP A 1 271 ? 24.606 17.945 19.986 1.00 52.09 263 ASP A C 1
ATOM 1978 O O . ASP A 1 271 ? 25.586 18.699 19.950 1.00 56.11 263 ASP A O 1
ATOM 1983 N N . TYR A 1 272 ? 23.420 18.213 19.290 1.00 48.87 264 TYR A N 1
ATOM 1984 C CA . TYR A 1 272 ? 23.428 19.253 18.272 1.00 58.17 264 TYR A CA 1
ATOM 1985 C C . TYR A 1 272 ? 22.748 20.528 18.758 1.00 71.06 264 TYR A C 1
ATOM 1986 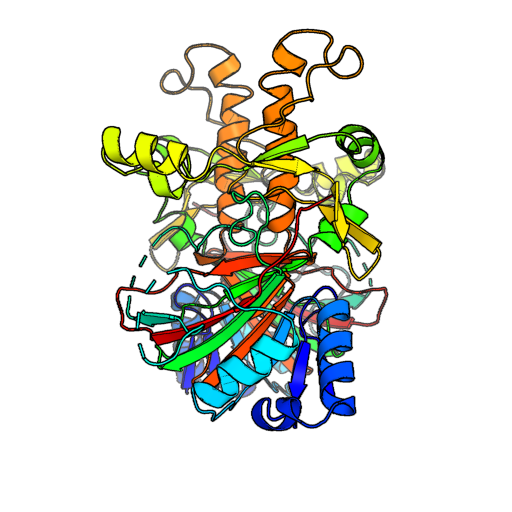O O . TYR A 1 272 ? 21.817 20.482 19.569 1.00 65.60 264 TYR A O 1
ATOM 1995 N N . PRO A 1 273 ? 23.240 21.665 18.268 1.00 83.27 265 PRO A N 1
ATOM 1996 C CA . PRO A 1 273 ? 22.586 22.959 18.516 1.00 91.59 265 PRO A CA 1
ATOM 1997 C C . PRO A 1 273 ? 21.254 23.044 17.790 1.00 96.32 265 PRO A C 1
ATOM 1998 O O . PRO A 1 273 ? 20.916 22.148 16.999 1.00 91.49 265 PRO A O 1
ATOM 2002 N N . PRO A 1 274 ? 20.462 24.093 18.037 1.00 103.86 266 PRO A N 1
ATOM 2003 C CA . PRO A 1 274 ? 19.178 24.236 17.327 1.00 103.37 266 PRO A CA 1
ATOM 2004 C C . PRO A 1 274 ? 19.375 24.195 15.821 1.00 100.12 266 PRO A C 1
ATOM 2005 O O . PRO A 1 274 ? 20.120 24.994 15.249 1.00 97.24 266 PRO A O 1
ATOM 2009 N N . CYS A 1 275 ? 18.697 23.254 15.176 1.00 101.24 267 CYS A N 1
ATOM 2010 C CA . CYS A 1 275 ? 18.815 23.093 13.737 1.00 109.38 267 CYS A CA 1
ATOM 2011 C C . CYS A 1 275 ? 17.544 22.446 13.208 1.00 106.48 267 CYS A C 1
ATOM 2012 O O . CYS A 1 275 ? 16.652 22.060 13.970 1.00 107.14 267 CYS A O 1
ATOM 2015 N N . VAL A 1 276 ? 17.479 22.306 11.889 1.00 98.86 268 VAL A N 1
ATOM 2016 C CA . VAL A 1 276 ? 16.323 21.720 11.229 1.00 87.99 268 VAL A CA 1
ATOM 2017 C C . VAL A 1 276 ? 16.677 20.281 10.896 1.00 82.32 268 VAL A C 1
ATOM 2018 O O . VAL A 1 276 ? 17.589 20.020 10.104 1.00 80.87 268 VAL A O 1
ATOM 2020 N N . ARG A 1 277 ? 15.956 19.350 11.506 1.00 78.79 269 ARG A N 1
ATOM 2021 C CA . ARG A 1 277 ? 16.090 17.935 11.211 1.00 76.40 269 ARG A CA 1
ATOM 2022 C C . ARG A 1 277 ? 14.692 17.376 11.027 1.00 74.24 269 ARG A C 1
ATOM 2023 O O . ARG A 1 277 ? 13.809 17.628 11.854 1.00 75.41 269 ARG A O 1
ATOM 2031 N N . ARG A 1 278 ? 14.496 16.605 9.963 1.00 69.66 270 ARG A N 1
ATOM 2032 C CA . ARG A 1 278 ? 13.178 16.087 9.624 1.00 63.73 270 ARG A CA 1
ATOM 2033 C C . ARG A 1 278 ? 13.262 14.577 9.506 1.00 56.22 270 ARG A C 1
ATOM 2034 O O . ARG A 1 278 ? 14.013 14.061 8.668 1.00 50.54 270 ARG A O 1
ATOM 2042 N N . MET A 1 279 ? 12.485 13.882 10.343 1.00 53.70 271 MET A N 1
ATOM 2043 C CA . MET A 1 279 ? 12.366 12.430 10.357 1.00 52.16 271 MET A CA 1
ATOM 2044 C C . MET A 1 279 ? 10.907 12.048 10.144 1.00 52.41 271 MET A C 1
ATOM 2045 O O . MET A 1 279 ? 9.994 12.839 10.397 1.00 53.87 271 MET A O 1
ATOM 2050 N N . GLU A 1 280 ? 10.691 10.825 9.663 1.00 48.56 272 GLU A N 1
ATOM 2051 C CA . GLU A 1 280 ? 9.348 10.278 9.540 1.00 48.58 272 GLU A CA 1
ATOM 2052 C C . GLU A 1 280 ? 9.388 8.835 10.015 1.00 48.39 272 GLU A C 1
ATOM 2053 O O . GLU A 1 280 ? 10.273 8.072 9.616 1.00 50.25 272 GLU A O 1
ATOM 2059 N N . ARG A 1 281 ? 8.437 8.461 10.866 1.00 45.09 273 ARG A N 1
ATOM 2060 C CA . ARG A 1 281 ? 8.427 7.126 11.446 1.00 48.74 273 ARG A CA 1
ATOM 2061 C C . ARG A 1 281 ? 7.066 6.468 11.244 1.00 49.42 273 ARG A C 1
ATOM 2062 O O . ARG A 1 281 ? 6.044 7.139 11.050 1.00 51.83 273 ARG A O 1
ATOM 2070 N N . ALA A 1 282 ? 7.079 5.137 11.229 1.00 46.59 274 ALA A N 1
ATOM 2071 C CA . ALA A 1 282 ? 5.865 4.327 11.202 1.00 44.13 274 ALA A CA 1
ATOM 2072 C C . ALA A 1 282 ? 5.988 3.303 12.316 1.00 48.60 274 ALA A C 1
ATOM 2073 O O . ALA A 1 282 ? 6.855 2.423 12.256 1.00 51.49 274 ALA A O 1
ATOM 2075 N N . GLY A 1 283 ? 5.149 3.436 13.343 1.00 44.78 275 GLY A N 1
ATOM 2076 C CA . GLY A 1 283 ? 5.193 2.537 14.490 1.00 39.77 275 GLY A CA 1
ATOM 2077 C C . GLY A 1 283 ? 4.235 1.369 14.291 1.00 44.81 275 GLY A C 1
ATOM 2078 O O . GLY A 1 283 ? 3.163 1.519 13.704 1.00 54.42 275 GLY A O 1
ATOM 2079 N N . ILE A 1 284 ? 4.648 0.197 14.769 1.00 46.05 276 ILE A N 1
ATOM 2080 C CA . ILE A 1 284 ? 3.905 -1.048 14.594 1.00 49.61 276 ILE A CA 1
ATOM 2081 C C . ILE A 1 284 ? 3.339 -1.465 15.944 1.00 46.97 276 ILE A C 1
ATOM 2082 O O . ILE A 1 284 ? 4.054 -1.452 16.957 1.00 44.90 276 ILE A O 1
ATOM 2087 N N . VAL A 1 285 ? 2.058 -1.846 15.951 1.00 42.42 277 VAL A N 1
ATOM 2088 C CA . VAL A 1 285 ? 1.375 -2.215 17.186 1.00 48.04 277 VAL A CA 1
ATOM 2089 C C . VAL A 1 285 ? 2.015 -3.464 17.780 1.00 45.66 277 VAL A C 1
ATOM 2090 O O . VAL A 1 285 ? 2.314 -4.431 17.065 1.00 46.53 277 VAL A O 1
ATOM 2094 N N . GLY A 1 286 ? 2.265 -3.424 19.091 1.00 45.84 278 GLY A N 1
ATOM 2095 C CA . GLY A 1 286 ? 2.727 -4.561 19.852 1.00 47.13 278 GLY A CA 1
ATOM 2096 C C . GLY A 1 286 ? 1.624 -5.079 20.765 1.00 49.27 278 GLY A C 1
ATOM 2097 O O . GLY A 1 286 ? 0.545 -4.503 20.869 1.00 52.80 278 GLY A O 1
ATOM 2098 N N . ASP A 1 287 ? 1.925 -6.182 21.445 1.00 48.62 279 ASP A N 1
ATOM 2099 C CA . ASP A 1 287 ? 0.947 -6.833 22.310 1.00 53.42 279 ASP A CA 1
ATOM 2100 C C . ASP A 1 287 ? 1.313 -6.651 23.786 1.00 51.91 279 ASP A C 1
ATOM 2101 O O . ASP A 1 287 ? 2.226 -5.896 24.132 1.00 51.66 279 ASP A O 1
ATOM 2106 N N . VAL A 1 288 ? 0.618 -7.376 24.658 1.00 48.17 280 VAL A N 1
ATOM 2107 C CA . VAL A 1 288 ? 0.837 -7.258 26.103 1.00 45.30 280 VAL A CA 1
ATOM 2108 C C . VAL A 1 288 ? 2.143 -7.964 26.469 1.00 44.33 280 VAL A C 1
ATOM 2109 O O . VAL A 1 288 ? 2.314 -9.145 26.133 1.00 40.76 280 VAL A O 1
ATOM 2113 N N . PRO A 1 289 ? 3.074 -7.292 27.135 1.00 46.10 281 PRO A N 1
ATOM 2114 C CA . PRO A 1 289 ? 4.307 -7.970 27.560 1.00 45.25 281 PRO A CA 1
ATOM 2115 C C . PRO A 1 289 ? 4.047 -8.987 28.665 1.00 43.91 281 PRO A C 1
ATOM 2116 O O . PRO A 1 289 ? 3.329 -8.717 29.628 1.00 46.37 281 PRO A O 1
ATOM 2120 N N . PHE A 1 290 ? 4.665 -10.155 28.531 1.00 39.40 282 PHE A N 1
ATOM 2121 C CA . PHE A 1 290 ? 4.601 -11.206 29.548 1.00 40.62 282 PHE A CA 1
ATOM 2122 C C . PHE A 1 290 ? 6.016 -11.736 29.810 1.00 47.76 282 PHE A C 1
ATOM 2123 O O . PHE A 1 290 ? 6.935 -11.486 29.025 1.00 46.19 282 PHE A O 1
ATOM 2132 N N . MET B 1 9 ? 43.707 20.394 4.190 1.00 81.34 1 MET B N 1
ATOM 2133 C CA . MET B 1 9 ? 43.216 19.031 4.370 1.00 84.22 1 MET B CA 1
ATOM 2134 C C . MET B 1 9 ? 41.758 19.035 4.818 1.00 78.68 1 MET B C 1
ATOM 2135 O O . MET B 1 9 ? 41.268 20.016 5.379 1.00 77.08 1 MET B O 1
ATOM 2140 N N . ARG B 1 10 ? 41.068 17.925 4.585 1.00 71.80 2 ARG B N 1
ATOM 2141 C CA . ARG B 1 10 ? 39.652 17.823 4.894 1.00 65.07 2 ARG B CA 1
ATOM 2142 C C . ARG B 1 10 ? 39.502 17.203 6.277 1.00 64.23 2 ARG B C 1
ATOM 2143 O O . ARG B 1 10 ? 39.994 16.098 6.533 1.00 64.76 2 ARG B O 1
ATOM 2145 N N . VAL B 1 11 ? 38.812 17.917 7.156 1.00 59.37 3 VAL B N 1
ATOM 2146 C CA . VAL B 1 11 ? 38.526 17.475 8.510 1.00 61.78 3 VAL B CA 1
ATOM 2147 C C . VAL B 1 11 ? 37.022 17.240 8.580 1.00 56.38 3 VAL B C 1
ATOM 2148 O O . VAL B 1 11 ? 36.232 18.140 8.268 1.00 54.31 3 VAL B O 1
ATOM 2152 N N . GLU B 1 12 ? 36.626 16.016 8.904 1.00 49.24 4 GLU B N 1
ATOM 2153 C CA . GLU B 1 12 ? 35.207 15.641 8.937 1.00 47.48 4 GLU B CA 1
ATOM 2154 C C . GLU B 1 12 ? 34.844 15.168 10.335 1.00 51.58 4 GLU B C 1
ATOM 2155 O O . GLU B 1 12 ? 35.113 14.004 10.681 1.00 49.98 4 GLU B O 1
ATOM 2157 N N . PRO B 1 13 ? 34.269 16.026 11.184 1.00 56.17 5 PRO B N 1
ATOM 2158 C CA . PRO B 1 13 ? 33.900 15.587 12.538 1.00 52.59 5 PRO B CA 1
ATOM 2159 C C . PRO B 1 13 ? 32.885 14.452 12.506 1.00 46.95 5 PRO B C 1
ATOM 2160 O O . PRO B 1 13 ? 32.005 14.401 11.643 1.00 48.09 5 PRO B O 1
ATOM 2164 N N . LEU B 1 14 ? 33.015 13.537 13.464 1.00 42.24 6 LEU B N 1
ATOM 2165 C CA . LEU B 1 14 ? 32.103 12.400 13.542 1.00 47.44 6 LEU B CA 1
ATOM 2166 C C . LEU B 1 14 ? 30.848 12.711 14.344 1.00 46.98 6 LEU B C 1
ATOM 2167 O O . LEU B 1 14 ? 29.780 12.165 14.042 1.00 50.10 6 LEU B O 1
ATOM 2172 N N . THR B 1 15 ? 30.961 13.584 15.342 1.00 45.56 7 THR B N 1
ATOM 2173 C CA . THR B 1 15 ? 29.871 14.021 16.203 1.00 45.26 7 THR B CA 1
ATOM 2174 C C . THR B 1 15 ? 30.056 15.513 16.450 1.00 50.11 7 THR B C 1
ATOM 2175 O O . THR B 1 15 ? 31.056 16.112 16.038 1.00 49.27 7 THR B O 1
ATOM 2179 N N . CYS B 1 16 ? 29.076 16.131 17.109 1.00 48.26 8 CYS B N 1
ATOM 2180 C CA . CYS B 1 16 ? 29.243 17.540 17.457 1.00 47.89 8 CYS B CA 1
ATOM 2181 C C . CYS B 1 16 ? 30.140 17.734 18.666 1.00 47.16 8 CYS B C 1
ATOM 2182 O O . CYS B 1 16 ? 30.587 18.861 18.919 1.00 43.76 8 CYS B O 1
ATOM 2185 N N . ALA B 1 17 ? 30.405 16.670 19.419 1.00 44.28 9 ALA B N 1
ATOM 2186 C CA . ALA B 1 17 ? 31.139 16.765 20.672 1.00 43.70 9 ALA B CA 1
ATOM 2187 C C . ALA B 1 17 ? 32.601 16.384 20.537 1.00 41.10 9 ALA B C 1
ATOM 2188 O O . ALA B 1 17 ? 33.441 16.972 21.214 1.00 39.12 9 ALA B O 1
ATOM 2190 N N . ILE B 1 18 ? 32.927 15.414 19.680 1.00 41.38 10 ILE B N 1
ATOM 2191 C CA . ILE B 1 18 ? 34.243 14.795 19.745 1.00 43.89 10 ILE B CA 1
ATOM 2192 C C . ILE B 1 18 ? 34.532 13.955 18.506 1.00 43.06 10 ILE B C 1
ATOM 2193 O O . ILE B 1 18 ? 33.658 13.248 17.979 1.00 37.68 10 ILE B O 1
ATOM 2198 N N . GLY B 1 19 ? 35.772 14.024 18.036 1.00 42.59 11 GLY B N 1
ATOM 2199 C CA . GLY B 1 19 ? 36.217 13.141 16.986 1.00 40.30 11 GLY B CA 1
ATOM 2200 C C . GLY B 1 19 ? 36.103 13.769 15.623 1.00 47.98 11 GLY B C 1
ATOM 2201 O O . GLY B 1 19 ? 35.127 14.467 15.329 1.00 52.06 11 GLY B O 1
ATOM 2202 N N . ALA B 1 20 ? 37.107 13.535 14.787 1.00 42.98 12 ALA B N 1
ATOM 2203 C CA . ALA B 1 20 ? 37.057 13.990 13.412 1.00 44.34 12 ALA B CA 1
ATOM 2204 C C . ALA B 1 20 ? 37.963 13.093 12.593 1.00 50.53 12 ALA B C 1
ATOM 2205 O O . ALA B 1 20 ? 39.012 12.654 13.077 1.00 48.85 12 ALA B O 1
ATOM 2207 N N . GLU B 1 21 ? 37.548 12.821 11.361 1.00 46.37 13 GLU B N 1
ATOM 2208 C CA . GLU B 1 21 ? 38.354 12.059 10.422 1.00 56.77 13 GLU B CA 1
ATOM 2209 C C . GLU B 1 21 ? 39.165 13.008 9.550 1.00 53.66 13 GLU B C 1
ATOM 2210 O O . GLU B 1 21 ? 38.648 14.010 9.046 1.00 53.67 13 GLU B O 1
ATOM 2216 N N . LEU B 1 22 ? 40.432 12.672 9.365 1.00 53.73 14 LEU B N 1
ATOM 2217 C CA . LEU B 1 22 ? 41.317 13.395 8.466 1.00 57.49 14 LEU B CA 1
ATOM 2218 C C . LEU B 1 22 ? 41.368 12.653 7.142 1.00 57.41 14 LEU B C 1
ATOM 2219 O O . LEU B 1 22 ? 41.655 11.454 7.117 1.00 61.66 14 LEU B O 1
ATOM 2224 N N . LEU B 1 23 ? 41.077 13.362 6.051 1.00 56.07 15 LEU B N 1
ATOM 2225 C CA . LEU B 1 23 ? 41.104 12.799 4.711 1.00 57.31 15 LEU B CA 1
ATOM 2226 C C . LEU B 1 23 ? 42.135 13.527 3.860 1.00 63.91 15 LEU B C 1
ATOM 2227 O O . LEU B 1 23 ? 42.421 14.706 4.079 1.00 64.27 15 LEU B O 1
ATOM 2232 N N . GLY B 1 24 ? 42.685 12.806 2.884 1.00 64.56 16 GLY B N 1
ATOM 2233 C CA . GLY B 1 24 ? 43.779 13.319 2.081 1.00 67.88 16 GLY B CA 1
ATOM 2234 C C . GLY B 1 24 ? 45.023 13.611 2.888 1.00 68.82 16 GLY B C 1
ATOM 2235 O O . GLY B 1 24 ? 45.766 14.532 2.554 1.00 72.19 16 GLY B O 1
ATOM 2236 N N . VAL B 1 25 ? 45.271 12.848 3.949 1.00 68.29 17 VAL B N 1
ATOM 2237 C CA . VAL B 1 25 ? 46.390 13.094 4.850 1.00 73.91 17 VAL B CA 1
ATOM 2238 C C . VAL B 1 25 ? 47.154 11.792 5.047 1.00 75.97 17 VAL B C 1
ATOM 2239 O O . VAL B 1 25 ? 46.570 10.783 5.458 1.00 72.85 17 VAL B O 1
ATOM 2243 N N . ASN B 1 26 ? 48.454 11.814 4.764 1.00 76.37 18 ASN B N 1
ATOM 2244 C CA . ASN B 1 26 ? 49.350 10.701 5.058 1.00 79.44 18 ASN B CA 1
ATOM 2245 C C . ASN B 1 26 ? 50.253 11.109 6.213 1.00 75.27 18 ASN B C 1
ATOM 2246 O O . ASN B 1 26 ? 51.028 12.064 6.084 1.00 72.13 18 ASN B O 1
ATOM 2251 N N . LEU B 1 27 ? 50.152 10.377 7.333 1.00 70.59 19 LEU B N 1
ATOM 2252 C CA . LEU B 1 27 ? 50.902 10.728 8.537 1.00 71.64 19 LEU B CA 1
ATOM 2253 C C . LEU B 1 27 ? 52.406 10.708 8.312 1.00 77.74 19 LEU B C 1
ATOM 2254 O O . LEU B 1 27 ? 53.133 11.480 8.951 1.00 77.63 19 LEU B O 1
ATOM 2259 N N . ALA B 1 28 ? 52.893 9.828 7.429 1.00 78.55 20 ALA B N 1
ATOM 2260 C CA . ALA B 1 28 ? 54.329 9.756 7.177 1.00 79.53 20 ALA B CA 1
ATOM 2261 C C . ALA B 1 28 ? 54.872 11.104 6.729 1.00 77.69 20 ALA B C 1
ATOM 2262 O O . ALA B 1 28 ? 55.951 11.526 7.160 1.00 76.99 20 ALA B O 1
ATOM 2264 N N . ASP B 1 29 ? 54.108 11.812 5.900 1.00 77.11 21 ASP B N 1
ATOM 2265 C CA . ASP B 1 29 ? 54.539 13.107 5.392 1.00 80.58 21 ASP B CA 1
ATOM 2266 C C . ASP B 1 29 ? 54.584 14.168 6.483 1.00 79.04 21 ASP B C 1
ATOM 2267 O O . ASP B 1 29 ? 55.361 15.125 6.379 1.00 80.41 21 ASP B O 1
ATOM 2272 N N . ALA B 1 30 ? 53.776 14.014 7.537 1.00 72.33 22 ALA B N 1
ATOM 2273 C CA . ALA B 1 30 ? 53.683 15.015 8.593 1.00 71.67 22 ALA B CA 1
ATOM 2274 C C . ALA B 1 30 ? 54.949 15.120 9.431 1.00 73.36 22 ALA B C 1
ATOM 2275 O O . ALA B 1 30 ? 55.086 16.082 10.197 1.00 74.78 22 ALA B O 1
ATOM 2277 N N . VAL B 1 31 ? 55.857 14.151 9.331 1.00 74.21 23 VAL B N 1
ATOM 2278 C CA . VAL B 1 31 ? 57.121 14.249 10.053 1.00 79.37 23 VAL B CA 1
ATOM 2279 C C . VAL B 1 31 ? 57.878 15.513 9.644 1.00 82.80 23 VAL B C 1
ATOM 2280 O O . VAL B 1 31 ? 58.396 16.245 10.496 1.00 83.10 23 VAL B O 1
ATOM 2284 N N . HIS B 1 32 ? 57.929 15.807 8.339 1.00 82.07 24 HIS B N 1
ATOM 2285 C CA . HIS B 1 32 ? 58.767 16.886 7.825 1.00 85.04 24 HIS B CA 1
ATOM 2286 C C . HIS B 1 32 ? 58.016 18.134 7.373 1.00 87.45 24 HIS B C 1
ATOM 2287 O O . HIS B 1 32 ? 58.663 19.159 7.133 1.00 94.70 24 HIS B O 1
ATOM 2294 N N . ASP B 1 33 ? 56.696 18.091 7.213 1.00 79.13 25 ASP B N 1
ATOM 2295 C CA . ASP B 1 33 ? 55.959 19.299 6.840 1.00 78.89 25 ASP B CA 1
ATOM 2296 C C . ASP B 1 33 ? 55.488 19.958 8.130 1.00 77.44 25 ASP B C 1
ATOM 2297 O O . ASP B 1 33 ? 54.517 19.518 8.753 1.00 75.33 25 ASP B O 1
ATOM 2302 N N . ASP B 1 34 ? 56.185 21.028 8.523 1.00 78.91 26 ASP B N 1
ATOM 2303 C CA . ASP B 1 34 ? 55.882 21.708 9.779 1.00 88.33 26 ASP B CA 1
ATOM 2304 C C . ASP B 1 34 ? 54.492 22.329 9.748 1.00 82.99 26 ASP B C 1
ATOM 2305 O O . ASP B 1 34 ? 53.775 22.315 10.756 1.00 82.17 26 ASP B O 1
ATOM 2310 N N . GLY B 1 35 ? 54.100 22.887 8.599 1.00 77.45 27 GLY B N 1
ATOM 2311 C CA . GLY B 1 35 ? 52.772 23.457 8.485 1.00 75.44 27 GLY B CA 1
ATOM 2312 C C . GLY B 1 35 ? 51.699 22.403 8.650 1.00 84.79 27 GLY B C 1
ATOM 2313 O O . GLY B 1 35 ? 50.680 22.636 9.305 1.00 83.19 27 GLY B O 1
ATOM 2314 N N . LEU B 1 36 ? 51.915 21.229 8.050 1.00 83.53 28 LEU B N 1
ATOM 2315 C CA . LEU B 1 36 ? 50.962 20.133 8.174 1.00 80.63 28 LEU B CA 1
ATOM 2316 C C . LEU B 1 36 ? 50.851 19.660 9.618 1.00 76.76 28 LEU B C 1
ATOM 2317 O O . LEU B 1 36 ? 49.742 19.451 10.128 1.00 67.29 28 LEU B O 1
ATOM 2322 N N . PHE B 1 37 ? 51.991 19.491 10.302 1.00 69.93 29 PHE B N 1
ATOM 2323 C CA . PHE B 1 37 ? 51.914 18.997 11.672 1.00 76.96 29 PHE B CA 1
ATOM 2324 C C . PHE B 1 37 ? 51.206 19.994 12.573 1.00 74.56 29 PHE B C 1
ATOM 2325 O O . PHE B 1 37 ? 50.380 19.605 13.408 1.00 76.00 29 PHE B O 1
ATOM 2333 N N . ALA B 1 38 ? 51.500 21.287 12.405 1.00 72.92 30 ALA B N 1
ATOM 2334 C CA . ALA B 1 38 ? 50.807 22.311 13.180 1.00 76.12 30 ALA B CA 1
ATOM 2335 C C . ALA B 1 38 ? 49.296 22.162 13.045 1.00 73.06 30 ALA B C 1
ATOM 2336 O O . ALA B 1 38 ? 48.562 22.215 14.042 1.00 71.83 30 ALA B O 1
ATOM 2338 N N . GLU B 1 39 ? 48.814 21.949 11.819 1.00 71.08 31 GLU B N 1
ATOM 2339 C CA . GLU B 1 39 ? 47.385 21.742 11.621 1.00 72.09 31 GLU B CA 1
ATOM 2340 C C . GLU B 1 39 ? 46.903 20.472 12.320 1.00 62.84 31 GLU B C 1
ATOM 2341 O O . GLU B 1 39 ? 45.890 20.498 13.021 1.00 61.80 31 GLU B O 1
ATOM 2347 N N . ILE B 1 40 ? 47.636 19.362 12.170 1.00 61.91 32 ILE B N 1
ATOM 2348 C CA . ILE B 1 40 ? 47.273 18.127 12.862 1.00 65.24 32 ILE B CA 1
ATOM 2349 C C . ILE B 1 40 ? 47.224 18.352 14.366 1.00 62.91 32 ILE B C 1
ATOM 2350 O O . ILE B 1 40 ? 46.266 17.937 15.035 1.00 61.57 32 ILE B O 1
ATOM 2355 N N . ARG B 1 41 ? 48.227 19.050 14.916 1.00 60.37 33 ARG B N 1
ATOM 2356 C CA . ARG B 1 41 ? 48.211 19.358 16.345 1.00 68.44 33 ARG B CA 1
ATOM 2357 C C . ARG B 1 41 ? 46.995 20.201 16.704 1.00 64.80 33 ARG B C 1
ATOM 2358 O O . ARG B 1 41 ? 46.272 19.895 17.662 1.00 61.97 33 ARG B O 1
ATOM 2366 N N . THR B 1 42 ? 46.737 21.253 15.920 1.00 60.10 34 THR B N 1
ATOM 2367 C CA . THR B 1 42 ? 45.589 22.121 16.176 1.00 59.26 34 THR B CA 1
ATOM 2368 C C . THR B 1 42 ? 44.279 21.336 16.154 1.00 55.30 34 THR B C 1
ATOM 2369 O O . THR B 1 42 ? 43.426 21.514 17.031 1.00 57.68 34 THR B O 1
ATOM 2373 N N . GLN B 1 43 ? 44.112 20.459 15.165 1.00 55.26 35 GLN B N 1
ATOM 2374 C CA . GLN B 1 43 ? 42.874 19.695 15.058 1.00 55.33 35 GLN B CA 1
ATOM 2375 C C . GLN B 1 43 ? 42.718 18.731 16.228 1.00 53.55 35 GLN B C 1
ATOM 2376 O O . GLN B 1 43 ? 41.612 18.568 16.753 1.00 50.94 35 GLN B O 1
ATOM 2382 N N . LEU B 1 44 ? 43.820 18.100 16.656 1.00 56.62 36 LEU B N 1
ATOM 2383 C CA . LEU B 1 44 ? 43.770 17.191 17.796 1.00 57.61 36 LEU B CA 1
ATOM 2384 C C . LEU B 1 44 ? 43.293 17.910 19.045 1.00 54.86 36 LEU B C 1
ATOM 2385 O O . LEU B 1 44 ? 42.411 17.419 19.765 1.00 48.74 36 LEU B O 1
ATOM 2390 N N . LEU B 1 45 ? 43.829 19.098 19.292 1.00 50.89 37 LEU B N 1
ATOM 2391 C CA . LEU B 1 45 ? 43.410 19.866 20.452 1.00 53.98 37 LEU B CA 1
ATOM 2392 C C . LEU B 1 45 ? 41.952 20.294 20.337 1.00 48.30 37 LEU B C 1
ATOM 2393 O O . LEU B 1 45 ? 41.255 20.400 21.356 1.00 46.72 37 LEU B O 1
ATOM 2398 N N . ARG B 1 46 ? 41.470 20.541 19.120 1.00 50.80 38 ARG B N 1
ATOM 2399 C CA . ARG B 1 46 ? 40.081 20.966 18.987 1.00 53.86 38 ARG B CA 1
ATOM 2400 C C . ARG B 1 46 ? 39.119 19.786 19.085 1.00 48.26 38 ARG B C 1
ATOM 2401 O O . ARG B 1 46 ? 38.087 19.888 19.758 1.00 43.46 38 ARG B O 1
ATOM 2403 N N . HIS B 1 47 ? 39.468 18.646 18.481 1.00 45.38 39 HIS B N 1
ATOM 2404 C CA . HIS B 1 47 ? 38.528 17.532 18.322 1.00 51.28 39 HIS B CA 1
ATOM 2405 C C . HIS B 1 47 ? 38.800 16.333 19.227 1.00 48.71 39 HIS B C 1
ATOM 2406 O O . HIS B 1 47 ? 38.086 15.322 19.120 1.00 43.42 39 HIS B O 1
ATOM 2413 N N . ARG B 1 48 ? 39.815 16.419 20.095 1.00 45.92 40 ARG B N 1
ATOM 2414 C CA . ARG B 1 48 ? 40.157 15.461 21.149 1.00 43.06 40 ARG B CA 1
ATOM 2415 C C . ARG B 1 48 ? 40.759 14.161 20.622 1.00 44.22 40 ARG B C 1
ATOM 2416 O O . ARG B 1 48 ? 41.689 13.611 21.233 1.00 45.22 40 ARG B O 1
ATOM 2424 N N . VAL B 1 49 ? 40.219 13.643 19.522 1.00 43.17 41 VAL B N 1
ATOM 2425 C CA . VAL B 1 49 ? 40.697 12.411 18.915 1.00 43.83 41 VAL B CA 1
ATOM 2426 C C . VAL B 1 49 ? 40.557 12.550 17.405 1.00 50.85 41 VAL B C 1
ATOM 2427 O O . VAL B 1 49 ? 39.542 13.052 16.905 1.00 47.65 41 VAL B O 1
ATOM 2431 N N . LEU B 1 50 ? 41.579 12.113 16.679 1.00 46.59 42 LEU B N 1
ATOM 2432 C CA . LEU B 1 50 ? 41.606 12.177 15.226 1.00 49.19 42 LEU B CA 1
ATOM 2433 C C . LEU B 1 50 ? 41.679 10.765 14.671 1.00 47.94 42 LEU B C 1
ATOM 2434 O O . LEU B 1 50 ? 42.348 9.899 15.246 1.00 51.31 42 LEU B O 1
ATOM 2439 N N . PHE B 1 51 ? 40.974 10.532 13.563 1.00 47.88 43 PHE B N 1
ATOM 2440 C CA . PHE B 1 51 ? 40.906 9.218 12.943 1.00 48.03 43 PHE B CA 1
ATOM 2441 C C . PHE B 1 51 ? 41.383 9.313 11.508 1.00 49.92 43 PHE B C 1
ATOM 2442 O O . PHE B 1 51 ? 41.101 10.296 10.817 1.00 58.85 43 PHE B O 1
ATOM 2450 N N . LEU B 1 52 ? 42.098 8.289 11.060 1.00 52.19 44 LEU B N 1
ATOM 2451 C CA . LEU B 1 52 ? 42.550 8.233 9.678 1.00 56.78 44 LEU B CA 1
ATOM 2452 C C . LEU B 1 52 ? 42.395 6.814 9.156 1.00 58.52 44 LEU B C 1
ATOM 2453 O O . LEU B 1 52 ? 42.596 5.846 9.897 1.00 57.47 44 LEU B O 1
ATOM 2458 N N . ARG B 1 53 ? 42.027 6.699 7.884 1.00 53.72 45 ARG B N 1
ATOM 2459 C CA . ARG B 1 53 ? 41.967 5.414 7.208 1.00 55.50 45 ARG B CA 1
ATOM 2460 C C . ARG B 1 53 ? 43.194 5.249 6.313 1.00 56.66 45 ARG B C 1
ATOM 2461 O O . ARG B 1 53 ? 43.838 6.224 5.927 1.00 57.93 45 ARG B O 1
ATOM 2469 N N . ASP B 1 54 ? 43.494 3.992 5.984 1.00 62.00 46 ASP B N 1
ATOM 2470 C CA . ASP B 1 54 ? 44.455 3.626 4.943 1.00 63.54 46 ASP B CA 1
ATOM 2471 C C . ASP B 1 54 ? 45.815 4.273 5.172 1.00 63.65 46 ASP B C 1
ATOM 2472 O O . ASP B 1 54 ? 46.407 4.870 4.273 1.00 65.80 46 ASP B O 1
ATOM 2477 N N . GLN B 1 55 ? 46.312 4.142 6.399 1.00 65.33 47 GLN B N 1
ATOM 2478 C CA . GLN B 1 55 ? 47.644 4.625 6.756 1.00 64.34 47 GLN B CA 1
ATOM 2479 C C . GLN B 1 55 ? 48.614 3.468 6.568 1.00 72.23 47 GLN B C 1
ATOM 2480 O O . GLN B 1 55 ? 48.904 2.711 7.495 1.00 72.15 47 GLN B O 1
ATOM 2486 N N . ASP B 1 56 ? 49.109 3.321 5.342 1.00 84.85 48 ASP B N 1
ATOM 2487 C CA . ASP B 1 56 ? 50.122 2.319 5.018 1.00 96.21 48 ASP B CA 1
ATOM 2488 C C . ASP B 1 56 ? 51.482 2.913 5.358 1.00 96.78 48 ASP B C 1
ATOM 2489 O O . ASP B 1 56 ? 52.058 3.671 4.572 1.00 99.14 48 ASP B O 1
ATOM 2494 N N . ILE B 1 57 ? 51.997 2.578 6.540 1.00 90.46 49 ILE B N 1
ATOM 2495 C CA . ILE B 1 57 ? 53.235 3.161 7.039 1.00 82.54 49 ILE B CA 1
ATOM 2496 C C . ILE B 1 57 ? 54.090 2.069 7.672 1.00 78.28 49 ILE B C 1
ATOM 2497 O O . ILE B 1 57 ? 53.621 0.965 7.961 1.00 75.95 49 ILE B O 1
ATOM 2502 N N . THR B 1 58 ? 55.376 2.385 7.839 1.00 75.50 50 THR B N 1
ATOM 2503 C CA . THR B 1 58 ? 56.323 1.540 8.551 1.00 81.39 50 THR B CA 1
ATOM 2504 C C . THR B 1 58 ? 56.388 1.978 10.009 1.00 85.91 50 THR B C 1
ATOM 2505 O O . THR B 1 58 ? 55.949 3.070 10.373 1.00 83.47 50 THR B O 1
ATOM 2509 N N . ARG B 1 59 ? 56.957 1.109 10.846 1.00 89.54 51 ARG B N 1
ATOM 2510 C CA . ARG B 1 59 ? 57.059 1.414 12.268 1.00 83.92 51 ARG B CA 1
ATOM 2511 C C . ARG B 1 59 ? 57.904 2.658 12.504 1.00 83.23 51 ARG B C 1
ATOM 2512 O O . ARG B 1 59 ? 57.623 3.445 13.418 1.00 83.94 51 ARG B O 1
ATOM 2520 N N . ALA B 1 60 ? 58.941 2.855 11.684 1.00 84.40 52 ALA B N 1
ATOM 2521 C CA . ALA B 1 60 ? 59.756 4.060 11.783 1.00 77.99 52 ALA B CA 1
ATOM 2522 C C . ALA B 1 60 ? 58.925 5.316 11.566 1.00 76.52 52 ALA B C 1
ATOM 2523 O O . ALA B 1 60 ? 59.082 6.311 12.283 1.00 76.29 52 ALA B O 1
ATOM 2525 N N . GLU B 1 61 ? 58.032 5.288 10.583 1.00 80.61 53 GLU B N 1
ATOM 2526 C CA . GLU B 1 61 ? 57.192 6.449 10.318 1.00 79.99 53 GLU B CA 1
ATOM 2527 C C . GLU B 1 61 ? 56.192 6.675 11.452 1.00 71.80 53 GLU B C 1
ATOM 2528 O O . GLU B 1 61 ? 55.950 7.817 11.863 1.00 71.15 53 GLU B O 1
ATOM 2534 N N . HIS B 1 62 ? 55.636 5.593 11.992 1.00 81.60 54 HIS B N 1
ATOM 2535 C CA . HIS B 1 62 ? 54.696 5.701 13.107 1.00 79.52 54 HIS B CA 1
ATOM 2536 C C . HIS B 1 62 ? 55.352 6.380 14.305 1.00 79.61 54 HIS B C 1
ATOM 2537 O O . HIS B 1 62 ? 54.808 7.338 14.869 1.00 73.25 54 HIS B O 1
ATOM 2544 N N . VAL B 1 63 ? 56.553 5.927 14.669 1.00 82.76 55 VAL B N 1
ATOM 2545 C CA . VAL B 1 63 ? 57.260 6.483 15.820 1.00 82.49 55 VAL B CA 1
ATOM 2546 C C . VAL B 1 63 ? 57.651 7.935 15.567 1.00 79.73 55 VAL B C 1
ATOM 2547 O O . VAL B 1 63 ? 57.455 8.804 16.424 1.00 75.85 55 VAL B O 1
ATOM 2551 N N . ALA B 1 64 ? 58.204 8.219 14.385 1.00 73.44 56 ALA B N 1
ATOM 2552 C CA . ALA B 1 64 ? 58.660 9.572 14.087 1.00 74.56 56 ALA B CA 1
ATOM 2553 C C . ALA B 1 64 ? 57.509 10.568 14.046 1.00 72.69 56 ALA B C 1
ATOM 2554 O O . ALA B 1 64 ? 57.676 11.726 14.440 1.00 72.96 56 ALA B O 1
ATOM 2556 N N . PHE B 1 65 ? 56.333 10.151 13.582 1.00 74.91 57 PHE B N 1
ATOM 2557 C CA . PHE B 1 65 ? 55.186 11.045 13.679 1.00 72.68 57 PHE B CA 1
ATOM 2558 C C . PHE B 1 65 ? 54.825 11.292 15.141 1.00 67.52 57 PHE B C 1
ATOM 2559 O O . PHE B 1 65 ? 54.609 12.438 15.551 1.00 67.16 57 PHE B O 1
ATOM 2567 N N . ALA B 1 66 ? 54.787 10.229 15.949 1.00 66.75 58 ALA B N 1
ATOM 2568 C CA . ALA B 1 66 ? 54.384 10.374 17.346 1.00 65.25 58 ALA B CA 1
ATOM 2569 C C . ALA B 1 66 ? 55.363 11.234 18.140 1.00 73.04 58 ALA B C 1
ATOM 2570 O O . ALA B 1 66 ? 54.939 11.985 19.026 1.00 65.56 58 ALA B O 1
ATOM 2572 N N . ARG B 1 67 ? 56.666 11.162 17.828 1.00 74.71 59 ARG B N 1
ATOM 2573 C CA . ARG B 1 67 ? 57.659 11.957 18.548 1.00 71.21 59 ARG B CA 1
ATOM 2574 C C . ARG B 1 67 ? 57.467 13.454 18.339 1.00 73.91 59 ARG B C 1
ATOM 2575 O O . ARG B 1 67 ? 57.933 14.248 19.163 1.00 72.21 59 ARG B O 1
ATOM 2583 N N . ARG B 1 68 ? 56.821 13.856 17.240 1.00 70.34 60 ARG B N 1
ATOM 2584 C CA . ARG B 1 68 ? 56.474 15.258 17.037 1.00 70.33 60 ARG B CA 1
ATOM 2585 C C . ARG B 1 68 ? 55.607 15.811 18.165 1.00 76.51 60 ARG B C 1
ATOM 2586 O O . ARG B 1 68 ? 55.579 17.031 18.366 1.00 68.73 60 ARG B O 1
ATOM 2594 N N . PHE B 1 69 ? 54.880 14.947 18.890 1.00 70.66 61 PHE B N 1
ATOM 2595 C CA . PHE B 1 69 ? 54.117 15.380 20.051 1.00 64.60 61 PHE B CA 1
ATOM 2596 C C . PHE B 1 69 ? 54.954 15.424 21.323 1.00 70.40 61 PHE B C 1
ATOM 2597 O O . PHE B 1 69 ? 54.564 16.104 22.278 1.00 72.45 61 PHE B O 1
ATOM 2605 N N . GLY B 1 70 ? 56.072 14.718 21.357 1.00 70.05 62 GLY B N 1
ATOM 2606 C CA . GLY B 1 70 ? 56.944 14.702 22.518 1.00 73.42 62 GLY B CA 1
ATOM 2607 C C . GLY B 1 70 ? 57.672 13.376 22.625 1.00 75.75 62 GLY B C 1
ATOM 2608 O O . GLY B 1 70 ? 57.484 12.471 21.816 1.00 82.49 62 GLY B O 1
ATOM 2609 N N . GLU B 1 71 ? 58.520 13.285 23.650 1.00 71.94 63 GLU B N 1
ATOM 2610 C CA . GLU B 1 71 ? 59.211 12.036 23.956 1.00 74.75 63 GLU B CA 1
ATOM 2611 C C . GLU B 1 71 ? 58.208 10.896 24.151 1.00 68.94 63 GLU B C 1
ATOM 2612 O O . GLU B 1 71 ? 57.072 11.106 24.587 1.00 74.09 63 GLU B O 1
ATOM 2614 N N . LEU B 1 72 ? 58.640 9.680 23.807 1.00 70.32 64 LEU B N 1
ATOM 2615 C CA . LEU B 1 72 ? 57.817 8.480 23.877 1.00 76.67 64 LEU B CA 1
ATOM 2616 C C . LEU B 1 72 ? 58.102 7.679 25.142 1.00 78.95 64 LEU B C 1
ATOM 2617 O O . LEU B 1 72 ? 59.223 7.664 25.655 1.00 76.54 64 LEU B O 1
ATOM 2622 N N . GLU B 1 73 ? 57.069 6.994 25.626 1.00 80.00 65 GLU B N 1
ATOM 2623 C CA . GLU B 1 73 ? 57.195 6.127 26.792 1.00 82.32 65 GLU B CA 1
ATOM 2624 C C . GLU B 1 73 ? 57.983 4.870 26.431 1.00 84.60 65 GLU B C 1
ATOM 2625 O O . GLU B 1 73 ? 57.580 4.109 25.546 1.00 82.97 65 GLU B O 1
ATOM 2631 N N . ASP B 1 74 ? 59.091 4.637 27.137 1.00 91.04 66 ASP B N 1
ATOM 2632 C CA . ASP B 1 74 ? 60.037 3.583 26.777 1.00 96.98 66 ASP B CA 1
ATOM 2633 C C . ASP B 1 74 ? 60.226 2.552 27.886 1.00 103.25 66 ASP B C 1
ATOM 2634 O O . ASP B 1 74 ? 61.360 2.172 28.193 1.00 105.72 66 ASP B O 1
ATOM 2636 N N . HIS B 1 75 ? 59.133 2.102 28.498 1.00 107.25 67 HIS B N 1
ATOM 2637 C CA . HIS B 1 75 ? 59.196 1.024 29.483 1.00 111.08 67 HIS B CA 1
ATOM 2638 C C . HIS B 1 75 ? 59.523 -0.315 28.827 1.00 114.91 67 HIS B C 1
ATOM 2639 O O . HIS B 1 75 ? 58.630 -1.116 28.545 1.00 114.26 67 HIS B O 1
ATOM 2641 N N . GLU B 1 83 ? 63.579 -3.673 19.351 1.00 108.90 75 GLU B N 1
ATOM 2642 C CA . GLU B 1 83 ? 63.745 -3.760 17.903 1.00 111.54 75 GLU B CA 1
ATOM 2643 C C . GLU B 1 83 ? 63.373 -2.441 17.227 1.00 113.37 75 GLU B C 1
ATOM 2644 O O . GLU B 1 83 ? 64.039 -1.999 16.287 1.00 110.16 75 GLU B O 1
ATOM 2646 N N . HIS B 1 84 ? 62.294 -1.825 17.708 1.00 118.14 76 HIS B N 1
ATOM 2647 C CA . HIS B 1 84 ? 61.891 -0.490 17.270 1.00 120.79 76 HIS B CA 1
ATOM 2648 C C . HIS B 1 84 ? 61.438 0.279 18.502 1.00 118.87 76 HIS B C 1
ATOM 2649 O O . HIS B 1 84 ? 60.253 0.273 18.859 1.00 117.19 76 HIS B O 1
ATOM 2656 N N . PRO B 1 85 ? 62.367 0.948 19.186 1.00 117.45 77 PRO B N 1
ATOM 2657 C CA . PRO B 1 85 ? 62.040 1.591 20.467 1.00 110.72 77 PRO B CA 1
ATOM 2658 C C . PRO B 1 85 ? 60.923 2.621 20.358 1.00 102.86 77 PRO B C 1
ATOM 2659 O O . PRO B 1 85 ? 60.842 3.382 19.390 1.00 104.68 77 PRO B O 1
ATOM 2663 N N . GLY B 1 86 ? 60.072 2.648 21.388 1.00 92.78 78 GLY B N 1
ATOM 2664 C CA . GLY B 1 86 ? 58.910 3.509 21.463 1.00 92.53 78 GLY B CA 1
ATOM 2665 C C . GLY B 1 86 ? 57.618 2.862 21.004 1.00 94.05 78 GLY B C 1
ATOM 2666 O O . GLY B 1 86 ? 56.537 3.237 21.475 1.00 94.83 78 GLY B O 1
ATOM 2667 N N . LEU B 1 87 ? 57.710 1.893 20.104 1.00 95.56 79 LEU B N 1
ATOM 2668 C CA . LEU B 1 87 ? 56.554 1.187 19.579 1.00 91.51 79 LEU B CA 1
ATOM 2669 C C . LEU B 1 87 ? 56.314 -0.076 20.396 1.00 89.46 79 LEU B C 1
ATOM 2670 O O . LEU B 1 87 ? 57.262 -0.745 20.816 1.00 92.72 79 LEU B O 1
ATOM 2675 N N . VAL B 1 88 ? 55.045 -0.383 20.652 1.00 83.16 80 VAL B N 1
ATOM 2676 C CA . VAL B 1 88 ? 54.670 -1.585 21.389 1.00 79.44 80 VAL B CA 1
ATOM 2677 C C . VAL B 1 88 ? 53.673 -2.383 20.559 1.00 83.79 80 VAL B C 1
ATOM 2678 O O . VAL B 1 88 ? 52.639 -1.851 20.143 1.00 85.23 80 VAL B O 1
ATOM 2682 N N . ARG B 1 89 ? 53.989 -3.653 20.311 1.00 90.53 81 ARG B N 1
ATOM 2683 C CA . ARG B 1 89 ? 53.091 -4.552 19.598 1.00 93.59 81 ARG B CA 1
ATOM 2684 C C . ARG B 1 89 ? 52.134 -5.209 20.586 1.00 99.12 81 ARG B C 1
ATOM 2685 O O . ARG B 1 89 ? 52.525 -5.573 21.697 1.00 102.42 81 ARG B O 1
ATOM 2687 N N . ILE B 1 90 ? 50.871 -5.336 20.185 1.00 101.00 82 ILE B N 1
ATOM 2688 C CA . ILE B 1 90 ? 49.818 -5.914 21.021 1.00 100.86 82 ILE B CA 1
ATOM 2689 C C . ILE B 1 90 ? 49.110 -6.986 20.197 1.00 106.77 82 ILE B C 1
ATOM 2690 O O . ILE B 1 90 ? 48.294 -6.666 19.325 1.00 109.35 82 ILE B O 1
ATOM 2692 N N . TYR B 1 91 ? 49.407 -8.256 20.468 1.00 108.75 83 TYR B N 1
ATOM 2693 C CA . TYR B 1 91 ? 48.827 -9.375 19.731 1.00 108.40 83 TYR B CA 1
ATOM 2694 C C . TYR B 1 91 ? 47.857 -10.155 20.613 1.00 103.87 83 TYR B C 1
ATOM 2695 O O . TYR B 1 91 ? 48.174 -10.481 21.763 1.00 105.31 83 TYR B O 1
ATOM 2697 N N . LYS B 1 92 ? 46.673 -10.441 20.072 1.00 96.66 84 LYS B N 1
ATOM 2698 C CA . LYS B 1 92 ? 45.662 -11.223 20.775 1.00 90.26 84 LYS B CA 1
ATOM 2699 C C . LYS B 1 92 ? 45.149 -12.363 19.893 1.00 86.87 84 LYS B C 1
ATOM 2700 O O . LYS B 1 92 ? 44.855 -13.459 20.377 1.00 86.77 84 LYS B O 1
ATOM 2702 N N . ARG B 1 100 ? 41.090 -7.951 30.414 1.00 84.82 92 ARG B N 1
ATOM 2703 C CA . ARG B 1 100 ? 39.762 -7.340 30.423 1.00 82.01 92 ARG B CA 1
ATOM 2704 C C . ARG B 1 100 ? 39.726 -6.106 31.343 1.00 67.59 92 ARG B C 1
ATOM 2705 O O . ARG B 1 100 ? 38.840 -5.941 32.205 1.00 55.05 92 ARG B O 1
ATOM 2713 N N . TYR B 1 101 ? 40.698 -5.225 31.117 1.00 59.49 93 TYR B N 1
ATOM 2714 C CA . TYR B 1 101 ? 40.808 -3.959 31.821 1.00 47.99 93 TYR B CA 1
ATOM 2715 C C . TYR B 1 101 ? 40.506 -2.766 30.939 1.00 53.09 93 TYR B C 1
ATOM 2716 O O . TYR B 1 101 ? 40.069 -1.735 31.453 1.00 66.58 93 TYR B O 1
ATOM 2725 N N . GLU B 1 102 ? 40.710 -2.883 29.623 1.00 40.33 94 GLU B N 1
ATOM 2726 C CA . GLU B 1 102 ? 40.525 -1.738 28.738 1.00 42.74 94 GLU B CA 1
ATOM 2727 C C . GLU B 1 102 ? 39.064 -1.474 28.390 1.00 40.91 94 GLU B C 1
ATOM 2728 O O . GLU B 1 102 ? 38.764 -0.388 27.877 1.00 37.07 94 GLU B O 1
ATOM 2730 N N . ASN B 1 103 ? 38.148 -2.418 28.653 1.00 37.26 95 ASN B N 1
ATOM 2731 C CA . ASN B 1 103 ? 36.724 -2.165 28.419 1.00 36.86 95 ASN B CA 1
ATOM 2732 C C . ASN B 1 103 ? 36.127 -1.540 29.683 1.00 40.88 95 ASN B C 1
ATOM 2733 O O . ASN B 1 103 ? 35.274 -2.102 30.375 1.00 38.98 95 ASN B O 1
ATOM 2738 N N . ALA B 1 104 ? 36.587 -0.318 29.944 1.00 33.00 96 ALA B N 1
ATOM 2739 C CA . ALA B 1 104 ? 36.191 0.492 31.086 1.00 32.68 96 ALA B CA 1
ATOM 2740 C C . ALA B 1 104 ? 36.457 1.930 30.687 1.00 35.52 96 ALA B C 1
ATOM 2741 O O . ALA B 1 104 ? 37.358 2.201 29.891 1.00 33.75 96 ALA B O 1
ATOM 2743 N N . TRP B 1 105 ? 35.639 2.847 31.186 1.00 29.99 97 TRP B N 1
ATOM 2744 C CA . TRP B 1 105 ? 35.912 4.252 30.901 1.00 33.88 97 TRP B CA 1
ATOM 2745 C C . TRP B 1 105 ? 37.163 4.681 31.663 1.00 37.20 97 TRP B C 1
ATOM 2746 O O . TRP B 1 105 ? 37.153 4.751 32.894 1.00 39.07 97 TRP B O 1
ATOM 2757 N N . HIS B 1 106 ? 38.258 4.941 30.950 1.00 35.37 98 HIS B N 1
ATOM 2758 C CA . HIS B 1 106 ? 39.485 5.290 31.647 1.00 35.09 98 HIS B CA 1
ATOM 2759 C C . HIS B 1 106 ? 40.290 6.322 30.866 1.00 40.05 98 HIS B C 1
ATOM 2760 O O . HIS B 1 106 ? 40.160 6.461 29.645 1.00 38.91 98 HIS B O 1
ATOM 2767 N N . SER B 1 107 ? 41.112 7.066 31.601 1.00 44.68 99 SER B N 1
ATOM 2768 C CA . SER B 1 107 ? 42.177 7.881 31.029 1.00 43.15 99 SER B CA 1
ATOM 2769 C C . SER B 1 107 ? 43.490 7.137 31.245 1.00 47.46 99 SER B C 1
ATOM 2770 O O . SER B 1 107 ? 43.830 6.797 32.383 1.00 40.49 99 SER B O 1
ATOM 2773 N N . ASP B 1 108 ? 44.216 6.878 30.161 1.00 46.67 100 ASP B N 1
ATOM 2774 C CA . ASP B 1 108 ? 45.372 5.993 30.229 1.00 56.43 100 ASP B CA 1
ATOM 2775 C C . ASP B 1 108 ? 46.323 6.398 31.351 1.00 47.78 100 ASP B C 1
ATOM 2776 O O . ASP B 1 108 ? 46.725 7.559 31.454 1.00 44.68 100 A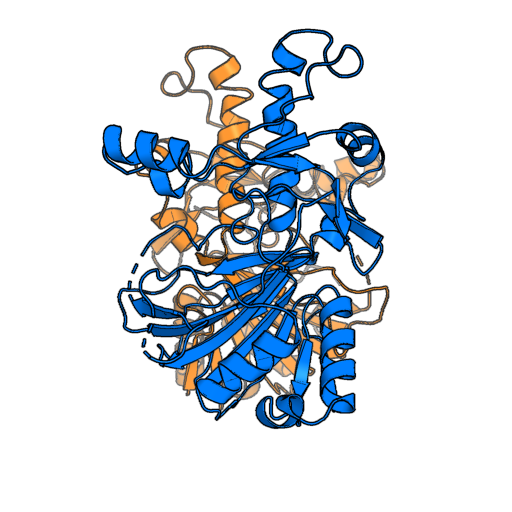SP B O 1
ATOM 2781 N N . ALA B 1 109 ? 46.635 5.430 32.219 1.00 40.68 101 ALA B N 1
ATOM 2782 C CA . ALA B 1 109 ? 47.673 5.570 33.244 1.00 44.61 101 ALA B CA 1
ATOM 2783 C C . ALA B 1 109 ? 47.492 6.823 34.099 1.00 43.49 101 ALA B C 1
ATOM 2784 O O . ALA B 1 109 ? 48.458 7.449 34.524 1.00 45.03 101 ALA B O 1
ATOM 2786 N N . SER B 1 110 ? 46.238 7.175 34.397 1.00 42.70 102 SER B N 1
ATOM 2787 C CA . SER B 1 110 ? 46.012 8.246 35.358 1.00 37.64 102 SER B CA 1
ATOM 2788 C C . SER B 1 110 ? 46.488 7.863 36.748 1.00 46.70 102 SER B C 1
ATOM 2789 O O . SER B 1 110 ? 46.521 8.725 37.635 1.00 45.48 102 SER B O 1
ATOM 2792 N N . TRP B 1 111 ? 46.811 6.586 36.965 1.00 44.65 103 TRP B N 1
ATOM 2793 C CA . TRP B 1 111 ? 47.394 6.121 38.214 1.00 43.81 103 TRP B CA 1
ATOM 2794 C C . TRP B 1 111 ? 48.860 6.480 38.354 1.00 45.87 103 TRP B C 1
ATOM 2795 O O . TRP B 1 111 ? 49.432 6.162 39.396 1.00 44.82 103 TRP B O 1
ATOM 2806 N N . ARG B 1 112 ? 49.467 7.117 37.348 1.00 44.43 104 ARG B N 1
ATOM 2807 C CA . ARG B 1 112 ? 50.846 7.588 37.397 1.00 51.56 104 ARG B CA 1
ATOM 2808 C C . ARG B 1 112 ? 50.894 9.020 37.911 1.00 50.97 104 ARG B C 1
ATOM 2809 O O . ARG B 1 112 ? 49.931 9.783 37.783 1.00 47.14 104 ARG B O 1
ATOM 2817 N N . VAL B 1 113 ? 52.060 9.388 38.456 1.00 46.01 105 VAL B N 1
ATOM 2818 C CA . VAL B 1 113 ? 52.308 10.773 38.835 1.00 52.63 105 VAL B CA 1
ATOM 2819 C C . VAL B 1 113 ? 52.259 11.669 37.603 1.00 53.62 105 VAL B C 1
ATOM 2820 O O . VAL B 1 113 ? 51.802 12.816 37.664 1.00 51.01 105 VAL B O 1
ATOM 2824 N N . ALA B 1 114 ? 52.762 11.172 36.474 1.00 56.83 106 ALA B N 1
ATOM 2825 C CA . ALA B 1 114 ? 52.754 11.900 35.208 1.00 48.53 106 ALA B CA 1
ATOM 2826 C C . ALA B 1 114 ? 52.132 10.988 34.157 1.00 58.14 106 ALA B C 1
ATOM 2827 O O . ALA B 1 114 ? 52.843 10.242 33.470 1.00 56.12 106 ALA B O 1
ATOM 2829 N N . PRO B 1 115 ? 50.799 11.017 34.003 1.00 50.60 107 PRO B N 1
ATOM 2830 C CA . PRO B 1 115 ? 50.167 10.156 33.006 1.00 55.99 107 PRO B CA 1
ATOM 2831 C C . PRO B 1 115 ? 50.477 10.626 31.596 1.00 55.93 107 PRO B C 1
ATOM 2832 O O . PRO B 1 115 ? 50.739 11.819 31.364 1.00 58.58 107 PRO B O 1
ATOM 2836 N N . PRO B 1 116 ? 50.433 9.723 30.613 1.00 56.83 108 PRO B N 1
ATOM 2837 C CA . PRO B 1 116 ? 50.820 10.087 29.246 1.00 56.09 108 PRO B CA 1
ATOM 2838 C C . PRO B 1 116 ? 49.970 11.190 28.629 1.00 53.74 108 PRO B C 1
ATOM 2839 O O . PRO B 1 116 ? 48.804 11.394 28.978 1.00 52.66 108 PRO B O 1
ATOM 2843 N N . PHE B 1 117 ? 50.606 11.895 27.686 1.00 56.22 109 PHE B N 1
ATOM 2844 C CA . PHE B 1 117 ? 49.987 12.938 26.877 1.00 50.18 109 PHE B CA 1
ATOM 2845 C C . PHE B 1 117 ? 48.911 12.362 25.967 1.00 52.57 109 PHE B C 1
ATOM 2846 O O . PHE B 1 117 ? 47.845 12.964 25.786 1.00 52.54 109 PHE B O 1
ATOM 2854 N N . GLY B 1 118 ? 49.187 11.214 25.363 1.00 54.05 110 GLY B N 1
ATOM 2855 C CA . GLY B 1 118 ? 48.293 10.663 24.366 1.00 57.31 110 GLY B CA 1
ATOM 2856 C C . GLY B 1 118 ? 48.958 9.502 23.658 1.00 62.18 110 GLY B C 1
ATOM 2857 O O . GLY B 1 118 ? 49.972 8.969 24.124 1.00 63.94 110 GLY B O 1
ATOM 2858 N N . CYS B 1 119 ? 48.396 9.147 22.509 1.00 59.86 111 CYS B N 1
ATOM 2859 C CA . CYS B 1 119 ? 48.775 7.900 21.870 1.00 64.07 111 CYS B CA 1
ATOM 2860 C C . CYS B 1 119 ? 48.452 7.974 20.379 1.00 57.74 111 CYS B C 1
ATOM 2861 O O . CYS B 1 119 ? 47.496 8.638 19.960 1.00 56.94 111 CYS B O 1
ATOM 2864 N N . VAL B 1 120 ? 49.263 7.289 19.586 1.00 53.09 112 VAL B N 1
ATOM 2865 C CA . VAL B 1 120 ? 48.995 7.079 18.171 1.00 55.94 112 VAL B CA 1
ATOM 2866 C C . VAL B 1 120 ? 48.809 5.582 17.999 1.00 57.28 112 VAL B C 1
ATOM 2867 O O . VAL B 1 120 ? 49.758 4.810 18.188 1.00 62.09 112 VAL B O 1
ATOM 2871 N N . LEU B 1 121 ? 47.594 5.165 17.655 1.00 50.98 113 LEU B N 1
ATOM 2872 C CA . LEU B 1 121 ? 47.219 3.758 17.652 1.00 56.16 113 LEU B CA 1
ATOM 2873 C C . LEU B 1 121 ? 46.863 3.338 16.237 1.00 61.34 113 LEU B C 1
ATOM 2874 O O . LEU B 1 121 ? 46.032 3.981 15.588 1.00 60.61 113 LEU B O 1
ATOM 2879 N N . ARG B 1 122 ? 47.505 2.273 15.760 1.00 60.71 114 ARG B N 1
ATOM 2880 C CA . ARG B 1 122 ? 47.296 1.760 14.416 1.00 58.70 114 ARG B CA 1
ATOM 2881 C C . ARG B 1 122 ? 46.828 0.310 14.471 1.00 60.16 114 ARG B C 1
ATOM 2882 O O . ARG B 1 122 ? 47.366 -0.504 15.227 1.00 62.01 114 ARG B O 1
ATOM 2890 N N . CYS B 1 123 ? 45.820 -0.002 13.665 1.00 53.44 115 CYS B N 1
ATOM 2891 C CA . CYS B 1 123 ? 45.335 -1.365 13.513 1.00 51.75 115 CYS B CA 1
ATOM 2892 C C . CYS B 1 123 ? 46.078 -2.034 12.363 1.00 59.50 115 CYS B C 1
ATOM 2893 O O . CYS B 1 123 ? 46.148 -1.481 11.261 1.00 56.57 115 CYS B O 1
ATOM 2896 N N . ILE B 1 124 ? 46.664 -3.202 12.628 1.00 72.18 116 ILE B N 1
ATOM 2897 C CA . ILE B 1 124 ? 47.394 -3.943 11.599 1.00 81.81 116 ILE B CA 1
ATOM 2898 C C . ILE B 1 124 ? 46.423 -4.855 10.856 1.00 91.63 116 ILE B C 1
ATOM 2899 O O . ILE B 1 124 ? 46.184 -4.677 9.655 1.00 96.83 116 ILE B O 1
ATOM 2904 N N . ASP B 1 125 ? 45.876 -5.851 11.555 1.00 94.37 117 ASP B N 1
ATOM 2905 C CA . ASP B 1 125 ? 44.792 -6.673 11.032 1.00 93.98 117 ASP B CA 1
ATOM 2906 C C . ASP B 1 125 ? 43.851 -7.030 12.178 1.00 88.17 117 ASP B C 1
ATOM 2907 O O . ASP B 1 125 ? 44.197 -6.910 13.357 1.00 83.46 117 ASP B O 1
ATOM 2912 N N . GLY B 1 126 ? 42.642 -7.452 11.818 1.00 85.87 118 GLY B N 1
ATOM 2913 C CA . GLY B 1 126 ? 41.631 -7.757 12.800 1.00 84.56 118 GLY B CA 1
ATOM 2914 C C . GLY B 1 126 ? 40.369 -8.337 12.192 1.00 81.26 118 GLY B C 1
ATOM 2915 O O . GLY B 1 126 ? 40.249 -8.491 10.971 1.00 80.97 118 GLY B O 1
ATOM 2916 N N . PRO B 1 127 ? 39.397 -8.672 13.045 1.00 75.92 119 PRO B N 1
ATOM 2917 C CA . PRO B 1 127 ? 38.167 -9.276 12.543 1.00 74.54 119 PRO B CA 1
ATOM 2918 C C . PRO B 1 127 ? 37.310 -8.237 11.843 1.00 71.68 119 PRO B C 1
ATOM 2919 O O . PRO B 1 127 ? 37.389 -7.035 12.152 1.00 74.11 119 PRO B O 1
ATOM 2923 N N . PRO B 1 128 ? 36.472 -8.653 10.892 1.00 69.35 120 PRO B N 1
ATOM 2924 C CA . PRO B 1 128 ? 35.669 -7.670 10.147 1.00 67.00 120 PRO B CA 1
ATOM 2925 C C . PRO B 1 128 ? 34.622 -6.954 10.991 1.00 55.42 120 PRO B C 1
ATOM 2926 O O . PRO B 1 128 ? 34.229 -5.837 10.631 1.00 51.53 120 PRO B O 1
ATOM 2930 N N . VAL B 1 129 ? 34.144 -7.557 12.084 1.00 58.21 121 VAL B N 1
ATOM 2931 C CA . VAL B 1 129 ? 33.195 -6.911 12.984 1.00 56.11 121 VAL B CA 1
ATOM 2932 C C . VAL B 1 129 ? 33.697 -7.057 14.415 1.00 53.04 121 VAL B C 1
ATOM 2933 O O . VAL B 1 129 ? 34.303 -8.070 14.781 1.00 50.13 121 VAL B O 1
ATOM 2937 N N . GLY B 1 130 ? 33.426 -6.044 15.232 1.00 40.38 122 GLY B N 1
ATOM 2938 C CA . GLY B 1 130 ? 33.723 -6.122 16.644 1.00 39.45 122 GLY B CA 1
ATOM 2939 C C . GLY B 1 130 ? 34.990 -5.366 17.024 1.00 44.62 122 GLY B C 1
ATOM 2940 O O . GLY B 1 130 ? 35.818 -5.004 16.186 1.00 43.28 122 GLY B O 1
ATOM 2941 N N . GLY B 1 131 ? 35.126 -5.119 18.325 1.00 43.06 123 GLY B N 1
ATOM 2942 C CA . GLY B 1 131 ? 36.309 -4.477 18.851 1.00 44.16 123 GLY B CA 1
ATOM 2943 C C . GLY B 1 131 ? 36.369 -2.987 18.644 1.00 48.18 123 GLY B C 1
ATOM 2944 O O . GLY B 1 131 ? 37.462 -2.420 18.680 1.00 42.74 123 GLY B O 1
ATOM 2945 N N . ASP B 1 132 ? 35.220 -2.319 18.496 1.00 42.93 124 ASP B N 1
ATOM 2946 C CA . ASP B 1 132 ? 35.215 -0.868 18.365 1.00 40.60 124 ASP B CA 1
ATOM 2947 C C . ASP B 1 132 ? 35.878 -0.222 19.582 1.00 42.14 124 ASP B C 1
ATOM 2948 O O . ASP B 1 132 ? 35.930 -0.797 20.667 1.00 39.55 124 ASP B O 1
ATOM 2953 N N . THR B 1 133 ? 36.359 1.007 19.397 1.00 35.73 125 THR B N 1
ATOM 2954 C CA . THR B 1 133 ? 36.864 1.830 20.487 1.00 35.16 125 THR B CA 1
ATOM 2955 C C . THR B 1 133 ? 36.033 3.101 20.541 1.00 35.40 125 THR B C 1
ATOM 2956 O O . THR B 1 133 ? 35.585 3.603 19.504 1.00 41.12 125 THR B O 1
ATOM 2960 N N . MET B 1 134 ? 35.766 3.565 21.756 1.00 33.07 126 MET B N 1
ATOM 2961 C CA . MET B 1 134 ? 35.006 4.780 22.005 1.00 35.15 126 MET B CA 1
ATOM 2962 C C . MET B 1 134 ? 35.850 5.752 22.816 1.00 37.04 126 MET B C 1
ATOM 2963 O O . MET B 1 134 ? 36.656 5.338 23.644 1.00 37.68 126 MET B O 1
ATOM 2968 N N . TRP B 1 135 ? 35.629 7.047 22.605 1.00 40.79 127 TRP B N 1
ATOM 2969 C CA . TRP B 1 135 ? 36.237 8.102 23.408 1.00 39.40 127 TRP B CA 1
ATOM 2970 C C . TRP B 1 135 ? 35.137 8.985 23.975 1.00 34.40 127 TRP B C 1
ATOM 2971 O O . TRP B 1 135 ? 34.041 9.054 23.422 1.00 38.03 127 TRP B O 1
ATOM 2982 N N . ALA B 1 136 ? 35.424 9.635 25.090 1.00 34.89 128 ALA B N 1
ATOM 2983 C CA . ALA B 1 136 ? 34.502 10.577 25.702 1.00 36.40 128 ALA B CA 1
ATOM 2984 C C . ALA B 1 136 ? 35.240 11.881 25.964 1.00 35.02 128 ALA B C 1
ATOM 2985 O O . ALA B 1 136 ? 36.414 11.874 26.353 1.00 41.25 128 ALA B O 1
ATOM 2987 N N . ASN B 1 137 ? 34.539 12.993 25.734 1.00 31.86 129 ASN B N 1
ATOM 2988 C CA . ASN B 1 137 ? 35.070 14.352 25.882 1.00 37.53 129 ASN B CA 1
ATOM 2989 C C . ASN B 1 137 ? 34.850 14.783 27.330 1.00 43.07 129 ASN B C 1
ATOM 2990 O O . ASN B 1 137 ? 33.742 15.167 27.714 1.00 33.67 129 ASN B O 1
ATOM 2995 N N . MET B 1 138 ? 35.915 14.731 28.141 1.00 41.09 130 MET B N 1
ATOM 2996 C CA . MET B 1 138 ? 35.771 15.082 29.548 1.00 39.20 130 MET B CA 1
ATOM 2997 C C . MET B 1 138 ? 35.881 16.582 29.823 1.00 37.56 130 MET B C 1
ATOM 2998 O O . MET B 1 138 ? 35.651 16.993 30.962 1.00 36.05 130 MET B O 1
ATOM 3003 N N . VAL B 1 139 ? 36.217 17.395 28.819 1.00 38.97 131 VAL B N 1
ATOM 3004 C CA . VAL B 1 139 ? 36.056 18.848 28.926 1.00 42.51 131 VAL B CA 1
ATOM 3005 C C . VAL B 1 139 ? 34.577 19.223 28.898 1.00 47.51 131 VAL B C 1
ATOM 3006 O O . VAL B 1 139 ? 34.089 20.021 29.715 1.00 41.05 131 VAL B O 1
ATOM 3010 N N . LEU B 1 140 ? 33.855 18.685 27.916 1.00 46.04 132 LEU B N 1
ATOM 3011 C CA . LEU B 1 140 ? 32.414 18.869 27.866 1.00 43.65 132 LEU B CA 1
ATOM 3012 C C . LEU B 1 140 ? 31.754 18.264 29.101 1.00 42.23 132 LEU B C 1
ATOM 3013 O O . LEU B 1 140 ? 30.806 18.840 29.654 1.00 41.11 132 LEU B O 1
ATOM 3018 N N . ALA B 1 141 ? 32.259 17.117 29.567 1.00 33.23 133 ALA B N 1
ATOM 3019 C CA . ALA B 1 141 ? 31.674 16.504 30.758 1.00 36.12 133 ALA B CA 1
ATOM 3020 C C . ALA B 1 141 ? 31.776 17.440 31.956 1.00 43.53 133 ALA B C 1
ATOM 3021 O O . ALA B 1 141 ? 30.859 17.505 32.784 1.00 43.46 133 ALA B O 1
ATOM 3023 N N . TYR B 1 142 ? 32.891 18.173 32.068 1.00 39.18 134 TYR B N 1
ATOM 3024 C CA . TYR B 1 142 ? 33.007 19.159 33.137 1.00 35.69 134 TYR B CA 1
ATOM 3025 C C . TYR B 1 142 ? 32.059 20.331 32.918 1.00 38.01 134 TYR B C 1
ATOM 3026 O O . TYR B 1 142 ? 31.362 20.764 33.844 1.00 36.93 134 TYR B O 1
ATOM 3035 N N . GLU B 1 143 ? 32.068 20.897 31.708 1.00 38.26 135 GLU B N 1
ATOM 3036 C CA . GLU B 1 143 ? 31.423 22.190 31.493 1.00 45.63 135 GLU B CA 1
ATOM 3037 C C . GLU B 1 143 ? 29.911 22.104 31.683 1.00 45.59 135 GLU B C 1
ATOM 3038 O O . GLU B 1 143 ? 29.283 23.088 32.088 1.00 44.67 135 GLU B O 1
ATOM 3040 N N . ASN B 1 144 ? 29.313 20.941 31.431 1.00 39.61 136 ASN B N 1
ATOM 3041 C CA . ASN B 1 144 ? 27.868 20.773 31.567 1.00 42.25 136 ASN B CA 1
ATOM 3042 C C . ASN B 1 144 ? 27.423 20.345 32.960 1.00 41.65 136 ASN B C 1
ATOM 3043 O O . ASN B 1 144 ? 26.214 20.240 33.191 1.00 44.68 136 ASN B O 1
ATOM 3048 N N . LEU B 1 145 ? 28.354 20.088 33.883 1.00 40.68 137 LEU B N 1
ATOM 3049 C CA . LEU B 1 145 ? 27.990 19.820 35.266 1.00 42.78 137 LEU B CA 1
ATOM 3050 C C . LEU B 1 145 ? 27.142 20.961 35.831 1.00 44.30 137 LEU B C 1
ATOM 3051 O O . LEU B 1 145 ? 27.280 22.116 35.419 1.00 38.74 137 LEU B O 1
ATOM 3056 N N . PRO B 1 146 ? 26.261 20.669 36.784 1.00 47.28 138 PRO B N 1
ATOM 3057 C CA . PRO B 1 146 ? 25.510 21.747 37.435 1.00 45.77 138 PRO B CA 1
ATOM 3058 C C . PRO B 1 146 ? 26.402 22.625 38.296 1.00 44.25 138 PRO B C 1
ATOM 3059 O O . PRO B 1 146 ? 27.432 22.191 38.814 1.00 49.24 138 PRO B O 1
ATOM 3063 N N . ASP B 1 147 ? 25.984 23.889 38.442 1.00 44.16 139 ASP B N 1
ATOM 3064 C CA . ASP B 1 147 ? 26.801 24.864 39.163 1.00 48.36 139 ASP B CA 1
ATOM 3065 C C . ASP B 1 147 ? 27.144 24.382 40.568 1.00 46.33 139 ASP B C 1
ATOM 3066 O O . ASP B 1 147 ? 28.263 24.601 41.047 1.00 41.90 139 ASP B O 1
ATOM 3071 N N . HIS B 1 148 ? 26.186 23.750 41.261 1.00 46.39 140 HIS B N 1
ATOM 3072 C CA . HIS B 1 148 ? 26.457 23.340 42.636 1.00 48.56 140 HIS B CA 1
ATOM 3073 C C . HIS B 1 148 ? 27.448 22.183 42.684 1.00 42.93 140 HIS B C 1
ATOM 3074 O O . HIS B 1 148 ? 28.113 21.985 43.700 1.00 42.74 140 HIS B O 1
ATOM 3081 N N . VAL B 1 149 ? 27.535 21.390 41.617 1.00 43.71 141 VAL B N 1
ATOM 3082 C CA . VAL B 1 149 ? 28.561 20.354 41.556 1.00 35.02 141 VAL B CA 1
ATOM 3083 C C . VAL B 1 149 ? 29.921 20.980 41.274 1.00 39.92 141 VAL B C 1
ATOM 3084 O O . VAL B 1 149 ? 30.936 20.583 41.852 1.00 42.51 141 VAL B O 1
ATOM 3088 N N . LYS B 1 150 ? 29.959 21.986 40.399 1.00 39.19 142 LYS B N 1
ATOM 3089 C CA . LYS B 1 150 ? 31.226 22.644 40.107 1.00 46.80 142 LYS B CA 1
ATOM 3090 C C . LYS B 1 150 ? 31.801 23.289 41.366 1.00 50.17 142 LYS B C 1
ATOM 3091 O O . LYS B 1 150 ? 33.000 23.161 41.646 1.00 49.70 142 LYS B O 1
ATOM 3097 N N . GLN B 1 151 ? 30.951 23.962 42.148 1.00 45.16 143 GLN B N 1
ATOM 3098 C CA . GLN B 1 151 ? 31.385 24.528 43.422 1.00 48.98 143 GLN B CA 1
ATOM 3099 C C . GLN B 1 151 ? 31.918 23.441 44.349 1.00 48.02 143 GLN B C 1
ATOM 3100 O O . GLN B 1 151 ? 32.949 23.614 45.002 1.00 47.34 143 GLN B O 1
ATOM 3106 N N . GLN B 1 152 ? 31.216 22.315 44.432 1.00 43.97 144 GLN B N 1
ATOM 3107 C CA . GLN B 1 152 ? 31.600 21.292 45.392 1.00 45.31 144 GLN B CA 1
ATOM 3108 C C . GLN B 1 152 ? 32.946 20.645 45.057 1.00 45.18 144 GLN B C 1
ATOM 3109 O O . GLN B 1 152 ? 33.698 20.291 45.974 1.00 49.66 144 GLN B O 1
ATOM 3115 N N . ILE B 1 153 ? 33.276 20.481 43.768 1.00 43.33 145 ILE B N 1
ATOM 3116 C CA . ILE B 1 153 ? 34.459 19.710 43.363 1.00 40.95 145 ILE B CA 1
ATOM 3117 C C . ILE B 1 153 ? 35.663 20.587 43.030 1.00 38.80 145 ILE B C 1
ATOM 3118 O O . ILE B 1 153 ? 36.742 20.050 42.742 1.00 42.10 145 ILE B O 1
ATOM 3123 N N . ALA B 1 154 ? 35.511 21.913 43.050 1.00 41.98 146 ALA B N 1
ATOM 3124 C CA . ALA B 1 154 ? 36.559 22.807 42.553 1.00 43.10 146 ALA B CA 1
ATOM 3125 C C . ALA B 1 154 ? 37.920 22.522 43.183 1.00 49.19 146 ALA B C 1
ATOM 3126 O O . ALA B 1 154 ? 38.951 22.566 42.501 1.00 50.98 146 ALA B O 1
ATOM 3128 N N . ASP B 1 155 ? 37.958 22.272 44.487 1.00 48.18 147 ASP B N 1
ATOM 3129 C CA . ASP B 1 155 ? 39.230 22.032 45.155 1.00 54.11 147 ASP B CA 1
ATOM 3130 C C . ASP B 1 155 ? 39.474 20.553 45.457 1.00 49.68 147 ASP B C 1
ATOM 3131 O O . ASP B 1 155 ? 40.468 20.220 46.112 1.00 48.15 147 ASP B O 1
ATOM 3136 N N . LEU B 1 156 ? 38.618 19.655 44.972 1.00 40.02 148 LEU B N 1
ATOM 3137 C CA . LEU B 1 156 ? 38.794 18.256 45.319 1.00 38.25 148 LEU B CA 1
ATOM 3138 C C . LEU B 1 156 ? 40.027 17.666 44.643 1.00 38.42 148 LEU B C 1
ATOM 3139 O O . LEU B 1 156 ? 40.392 18.032 43.525 1.00 43.60 148 LEU B O 1
ATOM 3144 N N . ARG B 1 157 ? 40.657 16.730 45.347 1.00 39.74 149 ARG B N 1
ATOM 3145 C CA . ARG B 1 157 ? 41.724 15.887 44.832 1.00 41.63 149 ARG B CA 1
ATOM 3146 C C . ARG B 1 157 ? 41.351 14.434 45.122 1.00 44.68 149 ARG B C 1
ATOM 3147 O O . ARG B 1 157 ? 40.592 14.154 46.048 1.00 41.86 149 ARG B O 1
ATOM 3155 N N . ALA B 1 158 ? 41.875 13.509 44.329 1.00 33.64 150 ALA B N 1
ATOM 3156 C CA . ALA B 1 158 ? 41.477 12.113 44.453 1.00 40.54 150 ALA B CA 1
ATOM 3157 C C . ALA B 1 158 ? 42.633 11.226 44.023 1.00 42.56 150 ALA B C 1
ATOM 3158 O O . ALA B 1 158 ? 43.515 11.652 43.274 1.00 41.45 150 ALA B O 1
ATOM 3160 N N . ARG B 1 159 ? 42.602 9.970 44.459 1.00 36.02 151 ARG B N 1
ATOM 3161 C CA . ARG B 1 159 ? 43.684 9.047 44.160 1.00 33.94 151 ARG B CA 1
ATOM 3162 C C . ARG B 1 159 ? 43.303 8.038 43.082 1.00 36.78 151 ARG B C 1
ATOM 3163 O O . ARG B 1 159 ? 42.158 7.571 43.021 1.00 34.11 151 ARG B O 1
ATOM 3171 N N . HIS B 1 160 ? 44.275 7.732 42.218 1.00 38.09 152 HIS B N 1
ATOM 3172 C CA . HIS B 1 160 ? 44.133 6.804 41.098 1.00 34.21 152 HIS B CA 1
ATOM 3173 C C . HIS B 1 160 ? 45.099 5.646 41.322 1.00 46.49 152 HIS B C 1
ATOM 3174 O O . HIS B 1 160 ? 46.308 5.867 41.494 1.00 43.95 152 HIS B O 1
ATOM 3181 N N . SER B 1 161 ? 44.576 4.418 41.314 1.00 41.25 153 SER B N 1
ATOM 3182 C CA . SER B 1 161 ? 45.293 3.271 41.862 1.00 42.47 153 SER B CA 1
ATOM 3183 C C . SER B 1 161 ? 45.504 2.182 40.820 1.00 45.30 153 SER B C 1
ATOM 3184 O O . SER B 1 161 ? 44.536 1.706 40.210 1.00 44.90 153 SER B O 1
ATOM 3187 N N . ILE B 1 162 ? 46.760 1.757 40.641 1.00 45.45 154 ILE B N 1
ATOM 3188 C CA . ILE B 1 162 ? 46.982 0.544 39.862 1.00 46.13 154 ILE B CA 1
ATOM 3189 C C . ILE B 1 162 ? 46.818 -0.684 40.745 1.00 51.52 154 ILE B C 1
ATOM 3190 O O . ILE B 1 162 ? 46.422 -1.753 40.259 1.00 55.63 154 ILE B O 1
ATOM 3195 N N . GLU B 1 163 ? 47.074 -0.548 42.049 1.00 50.48 155 GLU B N 1
ATOM 3196 C CA . GLU B 1 163 ? 46.848 -1.655 42.972 1.00 44.92 155 GLU B CA 1
ATOM 3197 C C . GLU B 1 163 ? 45.435 -2.213 42.829 1.00 46.95 155 GLU B C 1
ATOM 3198 O O . GLU B 1 163 ? 45.242 -3.427 42.688 1.00 44.62 155 GLU B O 1
ATOM 3204 N N . ALA B 1 164 ? 44.436 -1.327 42.826 1.00 44.95 156 ALA B N 1
ATOM 3205 C CA . ALA B 1 164 ? 43.031 -1.719 42.889 1.00 50.14 156 ALA B CA 1
ATOM 3206 C C . ALA B 1 164 ? 42.444 -2.092 41.533 1.00 47.70 156 ALA B C 1
ATOM 3207 O O . ALA B 1 164 ? 41.291 -2.546 41.482 1.00 39.25 156 ALA B O 1
ATOM 3209 N N . SER B 1 165 ? 43.186 -1.889 40.441 1.00 43.02 157 SER B N 1
ATOM 3210 C CA . SER B 1 165 ? 42.724 -2.314 39.125 1.00 46.25 157 SER B CA 1
ATOM 3211 C C . SER B 1 165 ? 43.564 -3.480 38.632 1.00 47.53 157 SER B C 1
ATOM 3212 O O . SER B 1 165 ? 43.194 -4.640 38.830 1.00 48.82 157 SER B O 1
ATOM 3215 N N . PHE B 1 166 ? 44.724 -3.183 38.038 1.00 47.81 158 PHE B N 1
ATOM 3216 C CA . PHE B 1 166 ? 45.566 -4.234 37.471 1.00 56.10 158 PHE B CA 1
ATOM 3217 C C . PHE B 1 166 ? 46.083 -5.185 38.543 1.00 54.59 158 PHE B C 1
ATOM 3218 O O . PHE B 1 166 ? 46.176 -6.395 38.309 1.00 57.47 158 PHE B O 1
ATOM 3226 N N . GLY B 1 167 ? 46.420 -4.661 39.727 1.00 50.99 159 GLY B N 1
ATOM 3227 C CA . GLY B 1 167 ? 46.972 -5.496 40.786 1.00 49.19 159 GLY B CA 1
ATOM 3228 C C . GLY B 1 167 ? 45.973 -6.368 41.513 1.00 48.21 159 GLY B C 1
ATOM 3229 O O . GLY B 1 167 ? 46.384 -7.323 42.182 1.00 48.36 159 GLY B O 1
ATOM 3230 N N . ALA B 1 168 ? 44.671 -6.076 41.347 1.00 44.63 160 ALA B N 1
ATOM 3231 C CA . ALA B 1 168 ? 43.624 -6.644 42.196 1.00 49.05 160 ALA B CA 1
ATOM 3232 C C . ALA B 1 168 ? 43.579 -8.166 42.128 1.00 54.00 160 ALA B C 1
ATOM 3233 O O . ALA B 1 168 ? 43.369 -8.828 43.150 1.00 48.95 160 ALA B O 1
ATOM 3235 N N . ALA B 1 169 ? 43.730 -8.741 40.937 1.00 56.16 161 ALA B N 1
ATOM 3236 C CA . ALA B 1 169 ? 43.637 -10.188 40.800 1.00 58.76 161 ALA B CA 1
ATOM 3237 C C . ALA B 1 169 ? 44.964 -10.908 41.039 1.00 60.57 161 ALA B C 1
ATOM 3238 O O . ALA B 1 169 ? 44.974 -12.141 41.088 1.00 64.68 161 ALA B O 1
ATOM 3240 N N . MET B 1 170 ? 46.070 -10.180 41.207 1.00 58.30 162 MET B N 1
ATOM 3241 C CA . MET B 1 170 ? 47.388 -10.804 41.357 1.00 58.95 162 MET B CA 1
ATOM 3242 C C . MET B 1 170 ? 47.515 -11.502 42.710 1.00 60.21 162 MET B C 1
ATOM 3243 O O . MET B 1 170 ? 46.708 -11.270 43.614 1.00 65.76 162 MET B O 1
ATOM 3248 N N . PRO B 1 171 ? 48.515 -12.378 42.869 1.00 61.09 163 PRO B N 1
ATOM 3249 C CA . PRO B 1 171 ? 48.872 -12.838 44.219 1.00 61.62 163 PRO B CA 1
ATOM 3250 C C . PRO B 1 171 ? 49.156 -11.641 45.115 1.00 63.00 163 PRO B C 1
ATOM 3251 O O . PRO B 1 171 ? 49.722 -10.636 44.676 1.00 63.92 163 PRO B O 1
ATOM 3255 N N . ILE B 1 172 ? 48.744 -11.746 46.381 1.00 59.49 164 ILE B N 1
ATOM 3256 C CA . ILE B 1 172 ? 48.757 -10.574 47.259 1.00 60.88 164 ILE B CA 1
ATOM 3257 C C . ILE B 1 172 ? 50.148 -9.959 47.324 1.00 64.08 164 ILE B C 1
ATOM 3258 O O . ILE B 1 172 ? 50.293 -8.735 47.440 1.00 64.78 164 ILE B O 1
ATOM 3263 N N . ASP B 1 173 ? 51.188 -10.790 47.227 1.00 67.24 165 ASP B N 1
ATOM 3264 C CA . ASP B 1 173 ? 52.561 -10.301 47.291 1.00 72.20 165 ASP B CA 1
ATOM 3265 C C . ASP B 1 173 ? 52.913 -9.466 46.064 1.00 69.43 165 ASP B C 1
ATOM 3266 O O . ASP B 1 173 ? 53.517 -8.395 46.190 1.00 69.48 165 ASP B O 1
ATOM 3271 N N . LYS B 1 174 ? 52.531 -9.932 44.871 1.00 71.25 166 LYS B N 1
ATOM 3272 C CA . LYS B 1 174 ? 52.749 -9.151 43.655 1.00 69.22 166 LYS B CA 1
ATOM 3273 C C . LYS B 1 174 ? 51.904 -7.884 43.639 1.00 60.49 166 LYS B C 1
ATOM 3274 O O . LYS B 1 174 ? 52.322 -6.864 43.082 1.00 54.53 166 LYS B O 1
ATOM 3276 N N . ARG B 1 175 ? 50.706 -7.923 44.218 1.00 60.79 167 ARG B N 1
ATOM 3277 C CA . ARG B 1 175 ? 49.892 -6.716 44.223 1.00 54.63 167 ARG B CA 1
ATOM 3278 C C . ARG B 1 175 ? 50.561 -5.618 45.044 1.00 53.40 167 ARG B C 1
ATOM 3279 O O . ARG B 1 175 ? 50.586 -4.453 44.630 1.00 56.66 167 ARG B O 1
ATOM 3287 N N . LEU B 1 176 ? 51.099 -5.968 46.218 1.00 51.34 168 LEU B N 1
ATOM 3288 C CA . LEU B 1 176 ? 51.732 -4.967 47.077 1.00 60.46 168 LEU B CA 1
ATOM 3289 C C . LEU B 1 176 ? 53.036 -4.450 46.474 1.00 61.58 168 LEU B C 1
ATOM 3290 O O . LEU B 1 176 ? 53.345 -3.254 46.585 1.00 52.21 168 LEU B O 1
ATOM 3295 N N . ALA B 1 177 ? 53.823 -5.336 45.852 1.00 62.04 169 ALA B N 1
ATOM 3296 C CA . ALA B 1 177 ? 55.020 -4.895 45.140 1.00 58.87 169 ALA B CA 1
ATOM 3297 C C . ALA B 1 177 ? 54.657 -3.929 44.018 1.00 61.08 169 ALA B C 1
ATOM 3298 O O . ALA B 1 177 ? 55.270 -2.865 43.872 1.00 54.25 169 ALA B O 1
ATOM 3300 N N . LEU B 1 178 ? 53.637 -4.272 43.230 1.00 62.92 170 LEU B N 1
ATOM 3301 C CA . LEU B 1 178 ? 53.160 -3.355 42.197 1.00 61.13 170 LEU B CA 1
ATOM 3302 C C . LEU B 1 178 ? 52.755 -2.018 42.802 1.00 60.39 170 LEU B C 1
ATOM 3303 O O . LEU B 1 178 ? 53.081 -0.957 42.259 1.00 55.66 170 LEU B O 1
ATOM 3308 N N . LYS B 1 179 ? 52.053 -2.054 43.938 1.00 59.92 171 LYS B N 1
ATOM 3309 C CA . LYS B 1 179 ? 51.680 -0.824 44.624 1.00 55.55 171 LYS B CA 1
ATOM 3310 C C . LYS B 1 179 ? 52.924 -0.055 45.050 1.00 60.40 171 LYS B C 1
ATOM 3311 O O . LYS B 1 179 ? 52.976 1.178 44.947 1.00 57.75 171 LYS B O 1
ATOM 3317 N N . ALA B 1 180 ? 53.940 -0.772 45.529 1.00 63.26 172 ALA B N 1
ATOM 3318 C CA . ALA B 1 180 ? 55.180 -0.119 45.924 1.00 67.84 172 ALA B CA 1
ATOM 3319 C C . ALA B 1 180 ? 55.840 0.592 44.743 1.00 69.47 172 ALA B C 1
ATOM 3320 O O . ALA B 1 180 ? 56.372 1.698 44.901 1.00 69.12 172 ALA B O 1
ATOM 3322 N N . GLN B 1 181 ? 55.814 -0.017 43.548 1.00 68.14 173 GLN B N 1
ATOM 3323 C CA . GLN B 1 181 ? 56.403 0.648 42.387 1.00 66.47 173 GLN B CA 1
ATOM 3324 C C . GLN B 1 181 ? 55.648 1.915 42.027 1.00 58.95 173 GLN B C 1
ATOM 3325 O O . GLN B 1 181 ? 56.259 2.924 41.663 1.00 60.02 173 GLN B O 1
ATOM 3331 N N . TYR B 1 182 ? 54.317 1.874 42.088 1.00 53.48 174 TYR B N 1
ATOM 3332 C CA . TYR B 1 182 ? 53.480 2.994 41.680 1.00 49.60 174 TYR B CA 1
ATOM 3333 C C . TYR B 1 182 ? 52.508 3.320 42.798 1.00 52.58 174 TYR B C 1
ATOM 3334 O O . TYR B 1 182 ? 51.358 2.867 42.767 1.00 50.79 174 TYR B O 1
ATOM 3343 N N . PRO B 1 183 ? 52.929 4.097 43.799 1.00 55.53 175 PRO B N 1
ATOM 3344 C CA . PRO B 1 183 ? 51.986 4.499 44.852 1.00 55.10 175 PRO B CA 1
ATOM 3345 C C . PRO B 1 183 ? 50.782 5.223 44.255 1.00 53.81 175 PRO B C 1
ATOM 3346 O O . PRO B 1 183 ? 50.892 5.899 43.228 1.00 50.64 175 PRO B O 1
ATOM 3350 N N . ASP B 1 184 ? 49.607 5.016 44.867 1.00 47.61 176 ASP B N 1
ATOM 3351 C CA . ASP B 1 184 ? 48.377 5.630 44.359 1.00 48.68 176 ASP B CA 1
ATOM 3352 C C . ASP B 1 184 ? 48.576 7.133 44.174 1.00 50.87 176 ASP B C 1
ATOM 3353 O O . ASP B 1 184 ? 48.924 7.847 45.123 1.00 44.83 176 ASP B O 1
ATOM 3358 N N . ALA B 1 185 ? 48.389 7.601 42.935 1.00 54.88 177 ALA B N 1
ATOM 3359 C CA . ALA B 1 185 ? 48.699 8.975 42.551 1.00 54.29 177 ALA B CA 1
ATOM 3360 C C . ALA B 1 185 ? 47.532 9.908 42.858 1.00 46.61 177 ALA B C 1
ATOM 3361 O O . ALA B 1 185 ? 46.382 9.616 42.508 1.00 46.20 177 ALA B O 1
ATOM 3363 N N . GLU B 1 186 ? 47.829 11.031 43.510 1.00 44.72 178 GLU B N 1
ATOM 3364 C CA . GLU B 1 186 ? 46.819 12.049 43.766 1.00 51.81 178 GLU B CA 1
ATOM 3365 C C . GLU B 1 186 ? 46.800 13.062 42.628 1.00 52.74 178 GLU B C 1
ATOM 3366 O O . GLU B 1 186 ? 47.849 13.581 42.239 1.00 56.62 178 GLU B O 1
ATOM 3372 N N . HIS B 1 187 ? 45.606 13.368 42.124 1.00 42.69 179 HIS B N 1
ATOM 3373 C CA . HIS B 1 187 ? 45.435 14.317 41.030 1.00 46.81 179 HIS B CA 1
ATOM 3374 C C . HIS B 1 187 ? 44.260 15.236 41.320 1.00 44.58 179 HIS B C 1
ATOM 3375 O O . HIS B 1 187 ? 43.310 14.832 42.001 1.00 45.52 179 HIS B O 1
ATOM 3382 N N . PRO B 1 188 ? 44.285 16.467 40.806 1.00 46.60 180 PRO B N 1
ATOM 3383 C CA . PRO B 1 188 ? 43.090 17.312 40.904 1.00 44.90 180 PRO B CA 1
ATOM 3384 C C . PRO B 1 188 ? 41.902 16.645 40.228 1.00 42.74 180 PRO B C 1
ATOM 3385 O O . PRO B 1 188 ? 42.033 16.002 39.184 1.00 47.08 180 PRO B O 1
ATOM 3389 N N . VAL B 1 189 ? 40.739 16.781 40.858 1.00 38.23 181 VAL B N 1
ATOM 3390 C CA . VAL B 1 189 ? 39.506 16.292 40.246 1.00 41.32 181 VAL B CA 1
ATOM 3391 C C . VAL B 1 189 ? 39.143 17.145 39.039 1.00 46.39 181 VAL B C 1
ATOM 3392 O O . VAL B 1 189 ? 38.637 16.639 38.026 1.00 41.60 181 VAL B O 1
ATOM 3396 N N . VAL B 1 190 ? 39.416 18.444 39.122 1.00 45.01 182 VAL B N 1
ATOM 3397 C CA . VAL B 1 190 ? 39.232 19.385 38.025 1.00 44.75 182 VAL B CA 1
ATOM 3398 C C . VAL B 1 190 ? 40.622 19.718 37.505 1.00 46.01 182 VAL B C 1
ATOM 3399 O O . VAL B 1 190 ? 41.385 20.427 38.164 1.00 50.86 182 VAL B O 1
ATOM 3403 N N . ARG B 1 191 ? 40.975 19.184 36.348 1.00 48.26 183 ARG B N 1
ATOM 3404 C CA . ARG B 1 191 ? 42.304 19.369 35.791 1.00 48.42 183 ARG B CA 1
ATOM 3405 C C . ARG B 1 191 ? 42.287 20.479 34.749 1.00 50.01 183 ARG B C 1
ATOM 3406 O O . ARG B 1 191 ? 41.371 20.563 33.922 1.00 44.96 183 ARG B O 1
ATOM 3414 N N . THR B 1 192 ? 43.309 21.330 34.800 1.00 47.34 184 THR B N 1
ATOM 3415 C CA . THR B 1 192 ? 43.515 22.381 33.808 1.00 45.06 184 THR B CA 1
ATOM 3416 C C . THR B 1 192 ? 44.328 21.800 32.657 1.00 44.77 184 THR B C 1
ATOM 3417 O O . THR B 1 192 ? 45.471 21.366 32.853 1.00 55.49 184 THR B O 1
ATOM 3421 N N . HIS B 1 193 ? 43.730 21.760 31.470 1.00 44.49 185 HIS B N 1
ATOM 3422 C CA . HIS B 1 193 ? 44.439 21.242 30.312 1.00 51.54 185 HIS B CA 1
ATOM 3423 C C . HIS B 1 193 ? 45.648 22.131 30.037 1.00 56.04 185 HIS B C 1
ATOM 3424 O O . HIS B 1 193 ? 45.490 23.350 29.922 1.00 48.94 185 HIS B O 1
ATOM 3431 N N . PRO B 1 194 ? 46.853 21.566 29.914 1.00 56.42 186 PRO B N 1
ATOM 3432 C CA . PRO B 1 194 ? 48.055 22.413 29.820 1.00 56.33 186 PRO B CA 1
ATOM 3433 C C . PRO B 1 194 ? 48.179 23.173 28.508 1.00 60.45 186 PRO B C 1
ATOM 3434 O O . PRO B 1 194 ? 48.877 24.194 28.471 1.00 60.52 186 PRO B O 1
ATOM 3438 N N . GLU B 1 195 ? 47.575 22.696 27.418 1.00 57.83 187 GLU B N 1
ATOM 3439 C CA . GLU B 1 195 ? 47.717 23.381 26.139 1.00 57.76 187 GLU B CA 1
ATOM 3440 C C . GLU B 1 195 ? 46.497 24.197 25.730 1.00 55.64 187 GLU B C 1
ATOM 3441 O O . GLU B 1 195 ? 46.619 25.052 24.855 1.00 55.06 187 GLU B O 1
ATOM 3447 N N . THR B 1 196 ? 45.312 23.921 26.273 1.00 53.72 188 THR B N 1
ATOM 3448 C CA . THR B 1 196 ? 44.138 24.703 25.908 1.00 53.96 188 THR B CA 1
ATOM 3449 C C . THR B 1 196 ? 43.607 25.586 27.029 1.00 55.50 188 THR B C 1
ATOM 3450 O O . THR B 1 196 ? 42.798 26.479 26.755 1.00 51.60 188 THR B O 1
ATOM 3454 N N . GLY B 1 197 ? 44.025 25.356 28.270 1.00 50.57 189 GLY B N 1
ATOM 3455 C CA . GLY B 1 197 ? 43.419 26.027 29.398 1.00 50.31 189 GLY B CA 1
ATOM 3456 C C . GLY B 1 197 ? 42.045 25.511 29.793 1.00 51.55 189 GLY B C 1
ATOM 3457 O O . GLY B 1 197 ? 41.475 26.005 30.774 1.00 47.75 189 GLY B O 1
ATOM 3458 N N . GLU B 1 198 ? 41.492 24.538 29.073 1.00 46.52 190 GLU B N 1
ATOM 3459 C CA . GLU B 1 198 ? 40.178 24.014 29.414 1.00 51.19 190 GLU B CA 1
ATOM 3460 C C . GLU B 1 198 ? 40.224 23.251 30.732 1.00 51.01 190 GLU B C 1
ATOM 3461 O O . GLU B 1 198 ? 41.249 22.681 31.111 1.00 48.65 190 GLU B O 1
ATOM 3467 N N . LYS B 1 199 ? 39.104 23.269 31.447 1.00 47.11 191 LYS B N 1
ATOM 3468 C CA . LYS B 1 199 ? 38.955 22.430 32.626 1.00 45.44 191 LYS B CA 1
ATOM 3469 C C . LYS B 1 199 ? 38.470 21.050 32.203 1.00 46.62 191 LYS B C 1
ATOM 3470 O O . LYS B 1 199 ? 37.561 20.923 31.379 1.00 41.71 191 LYS B O 1
ATOM 3472 N N . VAL B 1 200 ? 39.079 20.023 32.780 1.00 44.27 192 VAL B N 1
ATOM 3473 C CA . VAL B 1 200 ? 38.792 18.629 32.467 1.00 37.11 192 VAL B CA 1
ATOM 3474 C C . VAL B 1 200 ? 38.279 17.977 33.739 1.00 40.83 192 VAL B C 1
ATOM 3475 O O . VAL B 1 200 ? 38.878 18.146 34.807 1.00 39.77 192 VAL B O 1
ATOM 3479 N N . LEU B 1 201 ? 37.155 17.274 33.638 1.00 40.52 193 LEU B N 1
ATOM 3480 C CA . LEU B 1 201 ? 36.750 16.383 34.715 1.00 36.23 193 LEU B CA 1
ATOM 3481 C C . LEU B 1 201 ? 37.710 15.202 34.702 1.00 36.55 193 LEU B C 1
ATOM 3482 O O . LEU B 1 201 ? 37.692 14.383 33.771 1.00 37.04 193 LEU B O 1
ATOM 3487 N N . TYR B 1 202 ? 38.567 15.123 35.719 1.00 34.48 194 TYR B N 1
ATOM 3488 C CA . TYR B 1 202 ? 39.686 14.186 35.709 1.00 34.41 194 TYR B CA 1
ATOM 3489 C C . TYR B 1 202 ? 39.559 13.120 36.791 1.00 36.47 194 TYR B C 1
ATOM 3490 O O . TYR B 1 202 ? 40.411 13.029 37.677 1.00 34.90 194 TYR B O 1
ATOM 3499 N N . VAL B 1 203 ? 38.463 12.349 36.758 1.00 32.58 195 VAL B N 1
ATOM 3500 C CA . VAL B 1 203 ? 38.296 11.097 37.490 1.00 33.05 195 VAL B CA 1
ATOM 3501 C C . VAL B 1 203 ? 37.748 10.049 36.519 1.00 28.94 195 VAL B C 1
ATOM 3502 O O . VAL B 1 203 ? 37.033 10.374 35.563 1.00 34.91 195 VAL B O 1
ATOM 3506 N N . ASN B 1 204 ? 38.113 8.792 36.750 1.00 32.84 196 ASN B N 1
ATOM 3507 C CA . ASN B 1 204 ? 37.757 7.710 35.834 1.00 29.31 196 ASN B CA 1
ATOM 3508 C C . ASN B 1 204 ? 37.753 6.395 36.614 1.00 31.74 196 ASN B C 1
ATOM 3509 O O . ASN B 1 204 ? 37.769 6.400 37.852 1.00 28.24 196 ASN B O 1
ATOM 3514 N N . ALA B 1 205 ? 37.765 5.271 35.878 1.00 34.53 197 ALA B N 1
ATOM 3515 C CA . ALA B 1 205 ? 37.680 3.941 36.481 1.00 38.39 197 ALA B CA 1
ATOM 3516 C C . ALA B 1 205 ? 38.830 3.656 37.441 1.00 38.26 197 ALA B C 1
ATOM 3517 O O . ALA B 1 205 ? 38.674 2.842 38.356 1.00 36.25 197 ALA B O 1
ATOM 3519 N N . PHE B 1 206 ? 39.998 4.284 37.240 1.00 30.83 198 PHE B N 1
ATOM 3520 C CA . PHE B 1 206 ? 41.132 4.060 38.136 1.00 31.22 198 PHE B CA 1
ATOM 3521 C C . PHE B 1 206 ? 40.987 4.771 39.471 1.00 37.90 198 PHE B C 1
ATOM 3522 O O . PHE B 1 206 ? 41.738 4.466 40.405 1.00 35.55 198 PHE B O 1
ATOM 3530 N N . THR B 1 207 ? 40.078 5.734 39.571 1.00 35.48 199 THR B N 1
ATOM 3531 C CA . THR B 1 207 ? 39.999 6.579 40.752 1.00 37.80 199 THR B CA 1
ATOM 3532 C C . THR B 1 207 ? 39.274 5.854 41.877 1.00 39.00 199 THR B C 1
ATOM 3533 O O . THR B 1 207 ? 38.137 5.408 41.698 1.00 35.28 199 THR B O 1
ATOM 3537 N N . THR B 1 208 ? 39.898 5.798 43.056 1.00 42.24 200 THR B N 1
ATOM 3538 C CA . THR B 1 208 ? 39.295 5.072 44.172 1.00 37.63 200 THR B CA 1
ATOM 3539 C C . THR B 1 208 ? 38.452 5.966 45.085 1.00 37.00 200 THR B C 1
ATOM 3540 O O . THR B 1 208 ? 37.327 5.594 45.437 1.00 38.60 200 THR B O 1
ATOM 3544 N N . HIS B 1 209 ? 38.948 7.151 45.452 1.00 36.80 201 HIS B N 1
ATOM 3545 C CA . HIS B 1 209 ? 38.239 7.995 46.421 1.00 33.97 201 HIS B CA 1
ATOM 3546 C C . HIS B 1 209 ? 38.867 9.386 46.425 1.00 40.10 201 HIS B C 1
ATOM 3547 O O . HIS B 1 209 ? 39.969 9.581 45.906 1.00 36.31 201 HIS B O 1
ATOM 3554 N N . PHE B 1 210 ? 38.133 10.349 46.994 1.00 38.34 202 PHE B N 1
ATOM 3555 C CA . PHE B 1 210 ? 38.644 11.691 47.269 1.00 34.89 202 PHE B CA 1
ATOM 3556 C C . PHE B 1 210 ? 39.499 11.668 48.522 1.00 34.55 202 PHE B C 1
ATOM 3557 O O . PHE B 1 210 ? 39.189 10.969 49.488 1.00 38.68 202 PHE B O 1
ATOM 3565 N N . THR B 1 211 ? 40.564 12.466 48.525 1.00 33.33 203 THR B N 1
ATOM 3566 C CA . THR B 1 211 ? 41.421 12.537 49.700 1.00 37.22 203 THR B CA 1
ATOM 3567 C C . THR B 1 211 ? 41.119 13.719 50.604 1.00 40.36 203 THR B C 1
ATOM 3568 O O . THR B 1 211 ? 41.527 13.695 51.768 1.00 36.63 203 THR B O 1
ATOM 3572 N N . ASN B 1 212 ? 40.434 14.754 50.107 1.00 36.73 204 ASN B N 1
ATOM 3573 C CA . ASN B 1 212 ? 40.249 15.980 50.877 1.00 37.32 204 ASN B CA 1
ATOM 3574 C C . ASN B 1 212 ? 38.797 16.434 50.871 1.00 37.21 204 ASN B C 1
ATOM 3575 O O . ASN B 1 212 ? 38.521 17.636 50.909 1.00 34.77 204 ASN B O 1
ATOM 3580 N N . PHE B 1 213 ? 37.857 15.479 50.822 1.00 33.70 205 PHE B N 1
ATOM 3581 C CA . PHE B 1 213 ? 36.432 15.788 50.803 1.00 35.26 205 PHE B CA 1
ATOM 3582 C C . PHE B 1 213 ? 35.910 16.175 52.182 1.00 39.32 205 PHE B C 1
ATOM 3583 O O . PHE B 1 213 ? 35.038 17.047 52.298 1.00 35.83 205 PHE B O 1
ATOM 3591 N N . HIS B 1 214 ? 36.391 15.499 53.226 1.00 40.62 206 HIS B N 1
ATOM 3592 C CA . HIS B 1 214 ? 35.850 15.620 54.578 1.00 39.42 206 HIS B CA 1
ATOM 3593 C C . HIS B 1 214 ? 36.235 16.955 55.214 1.00 41.89 206 HIS B C 1
ATOM 3594 O O . HIS B 1 214 ? 37.297 17.063 55.832 1.00 45.52 206 HIS B O 1
ATOM 3601 N N . THR B 1 215 ? 35.418 17.982 55.003 1.00 43.93 207 THR B N 1
ATOM 3602 C CA . THR B 1 215 ? 35.570 19.321 55.552 1.00 44.29 207 THR B CA 1
ATOM 3603 C C . THR B 1 215 ? 34.257 19.718 56.207 1.00 46.97 207 THR B C 1
ATOM 3604 O O . THR B 1 215 ? 33.196 19.165 55.879 1.00 37.72 207 THR B O 1
ATOM 3608 N N . PRO B 1 216 ? 34.288 20.669 57.144 1.00 48.62 208 PRO B N 1
ATOM 3609 C CA . PRO B 1 216 ? 33.027 21.107 57.769 1.00 54.27 208 PRO B CA 1
ATOM 3610 C C . PRO B 1 216 ? 32.028 21.681 56.776 1.00 52.37 208 PRO B C 1
ATOM 3611 O O . PRO B 1 216 ? 30.829 21.698 57.075 1.00 50.40 208 PRO B O 1
ATOM 3615 N N . ALA B 1 217 ? 32.489 22.165 55.619 1.00 50.41 209 ALA B N 1
ATOM 3616 C CA . ALA B 1 217 ? 31.583 22.673 54.595 1.00 49.58 209 ALA B CA 1
ATOM 3617 C C . ALA B 1 217 ? 30.787 21.558 53.932 1.00 50.04 209 ALA B C 1
ATOM 3618 O O . ALA B 1 217 ? 29.673 21.797 53.453 1.00 52.12 209 ALA B O 1
ATOM 3620 N N . ARG B 1 218 ? 31.346 20.348 53.856 1.00 44.67 210 ARG B N 1
ATOM 3621 C CA . ARG B 1 218 ? 30.674 19.239 53.194 1.00 41.05 210 ARG B CA 1
ATOM 3622 C C . ARG B 1 218 ? 30.099 18.198 54.139 1.00 40.72 210 ARG B C 1
ATOM 3623 O O . ARG B 1 218 ? 29.264 17.403 53.707 1.00 42.57 210 ARG B O 1
ATOM 3631 N N . VAL B 1 219 ? 30.545 18.148 55.390 1.00 41.06 211 VAL B N 1
ATOM 3632 C CA . VAL B 1 219 ? 30.229 17.036 56.277 1.00 40.35 211 VAL B CA 1
ATOM 3633 C C . VAL B 1 219 ? 29.594 17.589 57.541 1.00 44.58 211 VAL B C 1
ATOM 3634 O O . VAL B 1 219 ? 30.260 18.267 58.337 1.00 47.69 211 VAL B O 1
ATOM 3638 N N . ARG B 1 220 ? 28.310 17.294 57.728 1.00 37.89 212 ARG B N 1
ATOM 3639 C CA . ARG B 1 220 ? 27.613 17.558 58.977 1.00 35.45 212 ARG B CA 1
ATOM 3640 C C . ARG B 1 220 ? 27.666 16.329 59.880 1.00 34.10 212 ARG B C 1
ATOM 3641 O O . ARG B 1 220 ? 28.004 16.424 61.064 1.00 35.79 212 ARG B O 1
ATOM 3649 N N . VAL B 1 221 ? 27.318 15.172 59.319 1.00 35.88 213 VAL B N 1
ATOM 3650 C CA . VAL B 1 221 ? 27.247 13.910 60.033 1.00 37.63 213 VAL B CA 1
ATOM 3651 C C . VAL B 1 221 ? 27.967 12.859 59.187 1.00 37.08 213 VAL B C 1
ATOM 3652 O O . VAL B 1 221 ? 28.267 13.083 58.019 1.00 32.25 213 VAL B O 1
ATOM 3656 N N . GLY B 1 222 ? 28.228 11.696 59.796 1.00 37.99 214 GLY B N 1
ATOM 3657 C CA . GLY B 1 222 ? 29.089 10.701 59.159 1.00 34.16 214 GLY B CA 1
ATOM 3658 C C . GLY B 1 222 ? 28.640 10.303 57.767 1.00 33.78 214 GLY B C 1
ATOM 3659 O O . GLY B 1 222 ? 29.440 10.287 56.827 1.00 28.45 214 GLY B O 1
ATOM 3660 N N . GLN B 1 223 ? 27.336 10.037 57.595 1.00 35.43 215 GLN B N 1
ATOM 3661 C CA . GLN B 1 223 ? 26.885 9.558 56.292 1.00 34.81 215 GLN B CA 1
ATOM 3662 C C . GLN B 1 223 ? 27.122 10.580 55.178 1.00 34.06 215 GLN B C 1
ATOM 3663 O O . GLN B 1 223 ? 27.199 10.188 54.005 1.00 35.59 215 GLN B O 1
ATOM 3669 N N . ASP B 1 224 ? 27.281 11.868 55.508 1.00 31.88 216 ASP B N 1
ATOM 3670 C CA . ASP B 1 224 ? 27.693 12.842 54.492 1.00 30.50 216 ASP B CA 1
ATOM 3671 C C . ASP B 1 224 ? 29.066 12.514 53.899 1.00 35.20 216 ASP B C 1
ATOM 3672 O O . ASP B 1 224 ? 29.309 12.769 52.712 1.00 31.29 216 ASP B O 1
ATOM 3677 N N . ALA B 1 225 ? 29.993 11.995 54.718 1.00 30.94 217 ALA B N 1
ATOM 3678 C CA . ALA B 1 225 ? 31.335 11.703 54.221 1.00 36.79 217 ALA B CA 1
ATOM 3679 C C . ALA B 1 225 ? 31.386 10.341 53.547 1.00 37.64 217 ALA B C 1
ATOM 3680 O O . ALA B 1 225 ? 32.003 10.191 52.485 1.00 35.17 217 ALA B O 1
ATOM 3682 N N . ASN B 1 226 ? 30.761 9.347 54.161 1.00 28.08 218 ASN B N 1
ATOM 3683 C CA . ASN B 1 226 ? 30.788 7.977 53.679 1.00 28.37 218 ASN B CA 1
ATOM 3684 C C . ASN B 1 226 ? 29.403 7.410 53.939 1.00 33.72 218 ASN B C 1
ATOM 3685 O O . ASN B 1 226 ? 29.029 7.231 55.107 1.00 40.34 218 ASN B O 1
ATOM 3690 N N . PRO B 1 227 ? 28.599 7.111 52.904 1.00 33.41 219 PRO B N 1
ATOM 3691 C CA . PRO B 1 227 ? 28.836 6.991 51.461 1.00 28.41 219 PRO B CA 1
ATOM 3692 C C . PRO B 1 227 ? 28.838 8.290 50.657 1.00 28.39 219 PRO B C 1
ATOM 3693 O O . PRO B 1 227 ? 28.988 8.217 49.435 1.00 34.61 219 PRO B O 1
ATOM 3697 N N . GLY B 1 228 ? 28.693 9.444 51.315 1.00 32.16 220 GLY B N 1
ATOM 3698 C CA . GLY B 1 228 ? 28.499 10.688 50.577 1.00 33.10 220 GLY B CA 1
ATOM 3699 C C . GLY B 1 228 ? 29.612 10.980 49.582 1.00 33.85 220 GLY B C 1
ATOM 3700 O O . GLY B 1 228 ? 29.350 11.267 48.407 1.00 28.21 220 GLY B O 1
ATOM 3701 N N . ALA B 1 229 ? 30.869 10.893 50.029 1.00 31.93 221 ALA B N 1
ATOM 3702 C CA . ALA B 1 229 ? 31.980 11.158 49.119 1.00 30.35 221 ALA B CA 1
ATOM 3703 C C . ALA B 1 229 ? 31.984 10.164 47.969 1.00 25.95 221 ALA B C 1
ATOM 3704 O O . ALA B 1 229 ? 32.112 10.556 46.801 1.00 33.69 221 ALA B O 1
ATOM 3706 N N . GLY B 1 230 ? 31.775 8.873 48.268 1.00 25.27 222 GLY B N 1
ATOM 3707 C CA . GLY B 1 230 ? 31.747 7.883 47.205 1.00 29.75 222 GLY B CA 1
ATOM 3708 C C . GLY B 1 230 ? 30.610 8.092 46.225 1.00 31.47 222 GLY B C 1
ATOM 3709 O O . GLY B 1 230 ? 30.751 7.822 45.026 1.00 27.54 222 GLY B O 1
ATOM 3710 N N . GLN B 1 231 ? 29.468 8.580 46.711 1.00 27.06 223 GLN B N 1
ATOM 3711 C CA . GLN B 1 231 ? 28.361 8.828 45.793 1.00 35.37 223 GLN B CA 1
ATOM 3712 C C . GLN B 1 231 ? 28.694 9.957 44.805 1.00 30.36 223 GLN B C 1
ATOM 3713 O O . GLN B 1 231 ? 28.382 9.860 43.615 1.00 30.78 223 GLN B O 1
ATOM 3719 N N . LEU B 1 232 ? 29.351 11.027 45.265 1.00 29.70 224 LEU B N 1
ATOM 3720 C CA . LEU B 1 232 ? 29.755 12.082 44.338 1.00 27.63 224 LEU B CA 1
ATOM 3721 C C . LEU B 1 232 ? 30.748 11.556 43.299 1.00 25.98 224 LEU B C 1
ATOM 3722 O O . LEU B 1 232 ? 30.646 11.880 42.111 1.00 35.91 224 LEU B O 1
ATOM 3727 N N . LEU B 1 233 ? 31.705 10.727 43.725 1.00 28.66 225 LEU B N 1
ATOM 3728 C CA . LEU B 1 233 ? 32.686 10.183 42.786 1.00 29.30 225 LEU B CA 1
ATOM 3729 C C . LEU B 1 233 ? 32.009 9.353 41.700 1.00 27.53 225 LEU B C 1
ATOM 3730 O O . LEU B 1 233 ? 32.334 9.486 40.512 1.00 33.58 225 LEU B O 1
ATOM 3735 N N . HIS B 1 234 ? 31.056 8.500 42.087 1.00 28.37 226 HIS B N 1
ATOM 3736 C CA . HIS B 1 234 ? 30.308 7.715 41.105 1.00 24.96 226 HIS B CA 1
ATOM 3737 C C . HIS B 1 234 ? 29.553 8.599 40.128 1.00 26.14 226 HIS B C 1
ATOM 3738 O O . HIS B 1 234 ? 29.519 8.319 38.922 1.00 26.76 226 HIS B O 1
ATOM 3745 N N . TYR B 1 235 ? 28.948 9.675 40.625 1.00 23.04 227 TYR B N 1
ATOM 3746 C CA . TYR B 1 235 ? 28.257 10.598 39.741 1.00 24.80 227 TYR B CA 1
ATOM 3747 C C . TYR B 1 235 ? 29.232 11.210 38.733 1.00 32.49 227 TYR B C 1
ATOM 3748 O O . TYR B 1 235 ? 28.899 11.367 37.548 1.00 28.80 227 TYR B O 1
ATOM 3757 N N . LEU B 1 236 ? 30.442 11.556 39.188 1.00 31.92 228 LEU B N 1
ATOM 3758 C CA . LEU B 1 236 ? 31.442 12.150 38.308 1.00 29.20 228 LEU B CA 1
ATOM 3759 C C . LEU B 1 236 ? 31.955 11.150 37.274 1.00 29.09 228 LEU B C 1
ATOM 3760 O O . LEU B 1 236 ? 31.989 11.463 36.082 1.00 32.52 228 LEU B O 1
ATOM 3765 N N . ILE B 1 237 ? 32.395 9.954 37.703 1.00 26.93 229 ILE B N 1
ATOM 3766 C CA . ILE B 1 237 ? 32.916 9.006 36.722 1.00 30.34 229 ILE B CA 1
ATOM 3767 C C . ILE B 1 237 ? 31.817 8.570 35.759 1.00 29.86 229 ILE B C 1
ATOM 3768 O O . ILE B 1 237 ? 32.096 8.274 34.593 1.00 31.66 229 ILE B O 1
ATOM 3773 N N . GLY B 1 238 ? 30.563 8.536 36.215 1.00 30.94 230 GLY B N 1
ATOM 3774 C CA . GLY B 1 238 ? 29.482 8.175 35.309 1.00 30.13 230 GLY B CA 1
ATOM 3775 C C . GLY B 1 238 ? 29.215 9.198 34.225 1.00 29.55 230 GLY B C 1
ATOM 3776 O O . GLY B 1 238 ? 28.490 8.880 33.275 1.00 31.40 230 GLY B O 1
ATOM 3777 N N . GLN B 1 239 ? 29.800 10.405 34.319 1.00 26.50 231 GLN B N 1
ATOM 3778 C CA . GLN B 1 239 ? 29.574 11.373 33.251 1.00 32.13 231 GLN B CA 1
ATOM 3779 C C . GLN B 1 239 ? 30.131 10.855 31.931 1.00 35.88 231 GLN B C 1
ATOM 3780 O O . GLN B 1 239 ? 29.599 11.177 30.865 1.00 38.06 231 GLN B O 1
ATOM 3786 N N . ALA B 1 240 ? 31.175 10.022 31.980 1.00 34.03 232 ALA B N 1
ATOM 3787 C CA . ALA B 1 240 ? 31.758 9.498 30.748 1.00 35.68 232 ALA B CA 1
ATOM 3788 C C . ALA B 1 240 ? 30.803 8.576 30.001 1.00 32.82 232 ALA B C 1
ATOM 3789 O O . ALA B 1 240 ? 31.004 8.338 28.800 1.00 28.12 232 ALA B O 1
ATOM 3791 N N . ALA B 1 241 ? 29.771 8.053 30.676 1.00 24.99 233 ALA B N 1
ATOM 3792 C CA . ALA B 1 241 ? 28.812 7.146 30.042 1.00 28.40 233 ALA B CA 1
ATOM 3793 C C . ALA B 1 241 ? 27.697 7.879 29.299 1.00 31.30 233 ALA B C 1
ATOM 3794 O O . ALA B 1 241 ? 26.786 7.222 28.769 1.00 34.21 233 ALA B O 1
ATOM 3796 N N . ILE B 1 242 ? 27.762 9.206 29.212 1.00 30.94 234 ILE B N 1
ATOM 3797 C CA . ILE B 1 242 ? 26.714 9.992 28.559 1.00 31.00 234 ILE B CA 1
ATOM 3798 C C . ILE B 1 242 ? 26.968 10.024 27.051 1.00 33.29 234 ILE B C 1
ATOM 3799 O O . ILE B 1 242 ? 28.003 10.549 26.599 1.00 31.45 234 ILE B O 1
ATOM 3804 N N . PRO B 1 243 ? 26.050 9.473 26.241 1.00 29.15 235 PRO B N 1
ATOM 3805 C CA . PRO B 1 243 ? 26.295 9.379 24.789 1.00 26.98 235 PRO B CA 1
ATOM 3806 C C . PRO B 1 243 ? 26.573 10.712 24.131 1.00 35.59 235 PRO B C 1
ATOM 3807 O O . PRO B 1 243 ? 27.294 10.764 23.120 1.00 32.50 235 PRO B O 1
ATOM 3811 N N . GLU B 1 244 ? 26.024 11.795 24.686 1.00 33.06 236 GLU B N 1
ATOM 3812 C CA . GLU B 1 244 ? 26.267 13.125 24.146 1.00 34.68 236 GLU B CA 1
ATOM 3813 C C . GLU B 1 244 ? 27.749 13.469 24.103 1.00 35.28 236 GLU B C 1
ATOM 3814 O O . GLU B 1 244 ? 28.165 14.314 23.303 1.00 38.87 236 GLU B O 1
ATOM 3820 N N . TYR B 1 245 ? 28.556 12.855 24.965 1.00 32.84 237 TYR B N 1
ATOM 3821 C CA . TYR B 1 245 ? 29.972 13.193 25.073 1.00 33.18 237 TYR B CA 1
ATOM 3822 C C . TYR B 1 245 ? 30.875 12.235 24.308 1.00 33.47 237 TYR B C 1
ATOM 3823 O O . TYR B 1 245 ? 32.107 12.342 24.415 1.00 32.58 237 TYR B O 1
ATOM 3832 N N . GLN B 1 246 ? 30.295 11.302 23.552 1.00 33.09 238 GLN B N 1
ATOM 3833 C CA . GLN B 1 246 ? 30.973 10.104 23.084 1.00 30.55 238 GLN B CA 1
ATOM 3834 C C . GLN B 1 246 ? 31.141 10.092 21.569 1.00 38.82 238 GLN B C 1
ATOM 3835 O O . GLN B 1 246 ? 30.392 10.734 20.819 1.00 36.99 238 GLN B O 1
ATOM 3841 N N . VAL B 1 247 ? 32.135 9.317 21.130 1.00 35.41 239 VAL B N 1
ATOM 3842 C CA . VAL B 1 247 ? 32.247 8.892 19.741 1.00 35.83 239 VAL B CA 1
ATOM 3843 C C . VAL B 1 247 ? 32.675 7.429 19.714 1.00 35.16 239 VAL B C 1
ATOM 3844 O O . VAL B 1 247 ? 33.405 6.966 20.594 1.00 39.58 239 VAL B O 1
ATOM 3848 N N . ARG B 1 248 ? 32.212 6.697 18.698 1.00 33.39 240 ARG B N 1
ATOM 3849 C CA . ARG B 1 248 ? 32.502 5.273 18.550 1.00 33.00 240 ARG B CA 1
ATOM 3850 C C . ARG B 1 248 ? 33.105 5.013 17.180 1.00 40.97 240 ARG B C 1
ATOM 3851 O O . ARG B 1 248 ? 32.520 5.388 16.164 1.00 39.64 240 ARG B O 1
ATOM 3859 N N . TRP B 1 249 ? 34.258 4.352 17.151 1.00 41.36 241 TRP B N 1
ATOM 3860 C CA . TRP B 1 249 ? 35.045 4.174 15.935 1.00 38.82 241 TRP B CA 1
ATOM 3861 C C . TRP B 1 249 ? 35.152 2.692 15.605 1.00 40.86 241 TRP B C 1
ATOM 3862 O O . TRP B 1 249 ? 35.415 1.866 16.485 1.00 47.70 241 TRP B O 1
ATOM 3873 N N . ARG B 1 250 ? 34.935 2.358 14.345 1.00 39.21 242 ARG B N 1
ATOM 3874 C CA . ARG B 1 250 ? 35.066 0.994 13.865 1.00 42.90 242 ARG B CA 1
ATOM 3875 C C . ARG B 1 250 ? 36.383 0.870 13.110 1.00 45.96 242 ARG B C 1
ATOM 3876 O O . ARG B 1 250 ? 36.641 1.621 12.160 1.00 44.56 242 ARG B O 1
ATOM 3884 N N . TRP B 1 251 ? 37.213 -0.074 13.538 1.00 48.93 243 TRP B N 1
ATOM 3885 C CA . TRP B 1 251 ? 38.548 -0.209 12.988 1.00 46.05 243 TRP B CA 1
ATOM 3886 C C . TRP B 1 251 ? 38.521 -0.924 11.646 1.00 50.88 243 TRP B C 1
ATOM 3887 O O . TRP B 1 251 ? 37.692 -1.802 11.391 1.00 53.09 243 TRP B O 1
ATOM 3898 N N . LYS B 1 252 ? 39.444 -0.523 10.787 1.00 49.65 244 LYS B N 1
ATOM 3899 C CA . LYS B 1 252 ? 39.776 -1.217 9.560 1.00 52.50 244 LYS B CA 1
ATOM 3900 C C . LYS B 1 252 ? 41.288 -1.376 9.540 1.00 59.89 244 LYS B C 1
ATOM 3901 O O . LYS B 1 252 ? 42.008 -0.741 10.321 1.00 58.98 244 LYS B O 1
ATOM 3907 N N . LYS B 1 253 ? 41.769 -2.245 8.656 1.00 63.40 245 LYS B N 1
ATOM 3908 C CA . LYS B 1 253 ? 43.205 -2.438 8.530 1.00 60.39 245 LYS B CA 1
ATOM 3909 C C . LYS B 1 253 ? 43.862 -1.111 8.185 1.00 65.90 245 LYS B C 1
ATOM 3910 O O . LYS B 1 253 ? 43.333 -0.325 7.394 1.00 67.72 245 LYS B O 1
ATOM 3912 N N . ASN B 1 254 ? 44.990 -0.838 8.833 1.00 68.93 246 ASN B N 1
ATOM 3913 C CA . ASN B 1 254 ? 45.764 0.388 8.647 1.00 68.90 246 ASN B CA 1
ATOM 3914 C C . ASN B 1 254 ? 44.974 1.650 8.993 1.00 63.57 246 ASN B C 1
ATOM 3915 O O . ASN B 1 254 ? 45.330 2.744 8.542 1.00 66.92 246 ASN B O 1
ATOM 3920 N N . SER B 1 255 ? 43.920 1.525 9.803 1.00 57.35 247 SER B N 1
ATOM 3921 C CA . SER B 1 255 ? 43.277 2.691 10.399 1.00 55.15 247 SER B CA 1
ATOM 3922 C C . SER B 1 255 ? 44.095 3.174 11.595 1.00 54.79 247 SER B C 1
ATOM 3923 O O . SER B 1 255 ? 44.759 2.389 12.282 1.00 53.88 247 SER B O 1
ATOM 3926 N N . VAL B 1 256 ? 44.057 4.479 11.844 1.00 50.93 248 VAL B N 1
ATOM 3927 C CA . VAL B 1 256 ? 44.883 5.081 12.887 1.00 49.93 248 VAL B CA 1
ATOM 3928 C C . VAL B 1 256 ? 44.014 5.995 13.732 1.00 60.40 248 VAL B C 1
ATOM 3929 O O . VAL B 1 256 ? 43.172 6.728 13.201 1.00 59.69 248 VAL B O 1
ATOM 3933 N N . ALA B 1 257 ? 44.200 5.928 15.051 1.00 55.35 249 ALA B N 1
ATOM 3934 C CA . ALA B 1 257 ? 43.600 6.870 15.987 1.00 49.45 249 ALA B CA 1
ATOM 3935 C C . ALA B 1 257 ? 44.699 7.603 16.741 1.00 54.30 249 ALA B C 1
ATOM 3936 O O . ALA B 1 257 ? 45.647 6.981 17.233 1.00 55.85 249 ALA B O 1
ATOM 3938 N N . ILE B 1 258 ? 44.562 8.920 16.831 1.00 52.40 250 ILE B N 1
ATOM 3939 C CA . ILE B 1 258 ? 45.423 9.767 17.646 1.00 47.63 250 ILE B CA 1
ATOM 3940 C C . ILE B 1 258 ? 44.532 10.501 18.630 1.00 47.18 250 ILE B C 1
ATOM 3941 O O . ILE B 1 258 ? 43.548 11.131 18.222 1.00 46.58 250 ILE B O 1
ATOM 3946 N N . TRP B 1 259 ? 44.850 10.421 19.919 1.00 45.75 251 TRP B N 1
ATOM 3947 C CA . TRP B 1 259 ? 44.009 11.124 20.869 1.00 43.48 251 TRP B CA 1
ATOM 3948 C C . TRP B 1 259 ? 44.816 11.812 21.955 1.00 46.80 251 TRP B C 1
ATOM 3949 O O . TRP B 1 259 ? 45.932 11.413 22.298 1.00 45.83 251 TRP B O 1
ATOM 3960 N N . ASP B 1 260 ? 44.200 12.859 22.488 1.00 46.49 252 ASP B N 1
ATOM 3961 C CA . ASP B 1 260 ? 44.711 13.644 23.601 1.00 43.81 252 ASP B CA 1
ATOM 3962 C C . ASP B 1 260 ? 44.211 12.965 24.873 1.00 48.05 252 ASP B C 1
ATOM 3963 O O . ASP B 1 260 ? 43.021 13.039 25.201 1.00 44.37 252 ASP B O 1
ATOM 3968 N N . ASN B 1 261 ? 45.116 12.263 25.566 1.00 44.62 253 ASN B N 1
ATOM 3969 C CA . ASN B 1 261 ? 44.746 11.484 26.742 1.00 53.68 253 ASN B CA 1
ATOM 3970 C C . ASN B 1 261 ? 44.391 12.376 27.927 1.00 55.29 253 ASN B C 1
ATOM 3971 O O . ASN B 1 261 ? 43.760 11.904 28.881 1.00 55.37 253 ASN B O 1
ATOM 3976 N N . ARG B 1 262 ? 44.799 13.649 27.889 1.00 42.82 254 ARG B N 1
ATOM 3977 C CA . ARG B 1 262 ? 44.510 14.566 28.985 1.00 46.17 254 ARG B CA 1
ATOM 3978 C C . ARG B 1 262 ? 43.051 15.001 28.985 1.00 43.88 254 ARG B C 1
ATOM 3979 O O . ARG B 1 262 ? 42.464 15.214 30.051 1.00 45.23 254 ARG B O 1
ATOM 3987 N N . ALA B 1 263 ? 42.444 15.122 27.809 1.00 41.24 255 ALA B N 1
ATOM 3988 C CA . ALA B 1 263 ? 41.099 15.656 27.685 1.00 39.80 255 ALA B CA 1
ATOM 3989 C C . ALA B 1 263 ? 40.029 14.584 27.502 1.00 43.19 255 ALA B C 1
ATOM 3990 O O . ALA B 1 263 ? 38.845 14.921 27.476 1.00 39.02 255 ALA B O 1
ATOM 3992 N N . THR B 1 264 ? 40.406 13.320 27.347 1.00 43.62 256 THR B N 1
ATOM 3993 C CA . THR B 1 264 ? 39.440 12.287 27.001 1.00 42.78 256 THR B CA 1
ATOM 3994 C C . THR B 1 264 ? 39.558 11.110 27.948 1.00 43.09 256 THR B C 1
ATOM 3995 O O . THR B 1 264 ? 40.529 10.961 28.692 1.00 34.42 256 THR B O 1
ATOM 3999 N N . GLN B 1 265 ? 38.531 10.273 27.906 1.00 35.60 257 GLN B N 1
ATOM 4000 C CA . GLN B 1 265 ? 38.633 8.899 28.339 1.00 37.36 257 GLN B CA 1
ATOM 4001 C C . GLN B 1 265 ? 38.308 8.045 27.124 1.00 36.59 257 GLN B C 1
ATOM 4002 O O . GLN B 1 265 ? 37.733 8.526 26.140 1.00 35.40 257 GLN B O 1
ATOM 4008 N N . HIS B 1 266 ? 38.724 6.788 27.162 1.00 34.39 258 HIS B N 1
ATOM 4009 C CA . HIS B 1 266 ? 38.383 5.873 26.087 1.00 35.42 258 HIS B CA 1
ATOM 4010 C C . HIS B 1 266 ? 37.960 4.534 26.674 1.00 37.75 258 HIS B C 1
ATOM 4011 O O . HIS B 1 266 ? 38.138 4.259 27.865 1.00 36.01 258 HIS B O 1
ATOM 4018 N N . TYR B 1 267 ? 37.380 3.715 25.805 1.00 38.01 259 TYR B N 1
ATOM 4019 C CA . TYR B 1 267 ? 36.784 2.442 26.176 1.00 35.85 259 TYR B CA 1
ATOM 4020 C C . TYR B 1 267 ? 36.966 1.502 24.998 1.00 37.14 259 TYR B C 1
ATOM 4021 O O . TYR B 1 267 ? 36.472 1.796 23.903 1.00 38.00 259 TYR B O 1
ATOM 4030 N N . ALA B 1 268 ? 37.684 0.396 25.208 1.00 35.22 260 ALA B N 1
ATOM 4031 C CA . ALA B 1 268 ? 37.850 -0.627 24.179 1.00 35.41 260 ALA B CA 1
ATOM 4032 C C . ALA B 1 268 ? 36.708 -1.638 24.311 1.00 36.37 260 ALA B C 1
ATOM 4033 O O . ALA B 1 268 ? 36.684 -2.442 25.243 1.00 38.28 260 ALA B O 1
ATOM 4035 N N . VAL B 1 269 ? 35.767 -1.612 23.371 1.00 33.47 261 VAL B N 1
ATOM 4036 C CA . VAL B 1 269 ? 34.598 -2.468 23.483 1.00 32.87 261 VAL B CA 1
ATOM 4037 C C . VAL B 1 269 ? 35.010 -3.920 23.319 1.00 34.11 261 VAL B C 1
ATOM 4038 O O . VAL B 1 269 ? 35.695 -4.286 22.357 1.00 36.10 261 VAL B O 1
ATOM 4042 N N . MET B 1 270 ? 34.570 -4.762 24.247 1.00 37.35 262 MET B N 1
ATOM 4043 C CA . MET B 1 270 ? 34.978 -6.159 24.244 1.00 47.21 262 MET B CA 1
ATOM 4044 C C . MET B 1 270 ? 33.769 -7.027 23.912 1.00 48.90 262 MET B C 1
ATOM 4045 O O . MET B 1 270 ? 33.371 -7.883 24.712 1.00 44.36 262 MET B O 1
ATOM 4050 N N . ASP B 1 271 ? 33.176 -6.788 22.739 1.00 44.89 263 ASP B N 1
ATOM 4051 C CA . ASP B 1 271 ? 32.024 -7.532 22.245 1.00 49.03 263 ASP B CA 1
ATOM 4052 C C . ASP B 1 271 ? 32.415 -8.768 21.450 1.00 51.65 263 ASP B C 1
ATOM 4053 O O . ASP B 1 271 ? 31.531 -9.510 21.019 1.00 50.14 263 ASP B O 1
ATOM 4058 N N . TYR B 1 272 ? 33.690 -9.020 21.275 1.00 57.23 264 TYR B N 1
ATOM 4059 C CA . TYR B 1 272 ? 34.046 -10.051 20.315 1.00 69.43 264 TYR B CA 1
ATOM 4060 C C . TYR B 1 272 ? 34.448 -11.350 21.004 1.00 81.61 264 TYR B C 1
ATOM 4061 O O . TYR B 1 272 ? 35.018 -11.338 22.101 1.00 77.12 264 TYR B O 1
ATOM 4070 N N . PRO B 1 273 ? 34.149 -12.475 20.363 1.00 93.99 265 PRO B N 1
ATOM 4071 C CA . PRO B 1 273 ? 34.611 -13.766 20.864 1.00 100.42 265 PRO B CA 1
ATOM 4072 C C . PRO B 1 273 ? 36.117 -13.878 20.726 1.00 104.28 265 PRO B C 1
ATOM 4073 O O . PRO B 1 273 ? 36.749 -13.023 20.087 1.00 107.67 265 PRO B O 1
ATOM 4077 N N . PRO B 1 274 ? 36.730 -14.908 21.311 1.00 103.02 266 PRO B N 1
ATOM 4078 C CA . PRO B 1 274 ? 38.187 -15.067 21.179 1.00 101.52 266 PRO B CA 1
ATOM 4079 C C . PRO B 1 274 ? 38.618 -15.103 19.720 1.00 100.86 266 PRO B C 1
ATOM 4080 O O . PRO B 1 274 ? 38.161 -15.937 18.936 1.00 99.05 266 PRO B O 1
ATOM 4084 N N . CYS B 1 275 ? 39.497 -14.172 19.360 1.00 101.18 267 CYS B N 1
ATOM 4085 C CA . CYS B 1 275 ? 40.022 -14.068 18.004 1.00 106.21 267 CYS B CA 1
ATOM 4086 C C . CYS B 1 275 ? 41.377 -13.373 18.076 1.00 106.82 267 CYS B C 1
ATOM 4087 O O . CYS B 1 275 ? 41.825 -12.953 19.147 1.00 108.82 267 CYS B O 1
ATOM 4090 N N . VAL B 1 276 ? 42.022 -13.245 16.921 1.00 105.58 268 VAL B N 1
ATOM 4091 C CA . VAL B 1 276 ? 43.351 -12.652 16.810 1.00 102.09 268 VAL B CA 1
ATOM 4092 C C . VAL B 1 276 ? 43.214 -11.229 16.285 1.00 101.16 268 VAL B C 1
ATOM 4093 O O . VAL B 1 276 ? 42.705 -11.015 15.179 1.00 104.36 268 VAL B O 1
ATOM 4095 N N . ARG B 1 277 ? 43.681 -10.255 17.070 1.00 94.82 269 ARG B N 1
ATOM 4096 C CA . ARG B 1 277 ? 43.704 -8.851 16.678 1.00 89.71 269 ARG B CA 1
ATOM 4097 C C . ARG B 1 277 ? 45.084 -8.274 16.965 1.00 88.94 269 ARG B C 1
ATOM 4098 O O . ARG B 1 277 ? 45.651 -8.519 18.034 1.00 92.51 269 ARG B O 1
ATOM 4106 N N . ARG B 1 278 ? 45.626 -7.513 16.012 1.00 82.39 270 ARG B N 1
ATOM 4107 C CA . ARG B 1 278 ? 46.989 -6.997 16.108 1.00 75.64 270 ARG B CA 1
ATOM 4108 C C . ARG B 1 278 ? 46.987 -5.482 15.959 1.00 73.78 270 ARG B C 1
ATOM 4109 O O . ARG B 1 278 ? 46.589 -4.957 14.913 1.00 71.82 270 ARG B O 1
ATOM 4111 N N . MET B 1 279 ? 47.453 -4.789 17.000 1.00 73.50 271 MET B N 1
ATOM 4112 C CA . MET B 1 279 ? 47.565 -3.337 17.032 1.00 72.54 271 MET B CA 1
ATOM 4113 C C . MET B 1 279 ? 49.003 -2.948 17.361 1.00 77.44 271 MET B C 1
ATOM 4114 O O . MET B 1 279 ? 49.770 -3.736 17.918 1.00 82.22 271 MET B O 1
ATOM 4119 N N . GLU B 1 280 ? 49.365 -1.719 17.002 1.00 73.82 272 GLU B N 1
ATOM 4120 C CA . GLU B 1 280 ? 50.641 -1.132 17.393 1.00 69.46 272 GLU B CA 1
ATOM 4121 C C . GLU B 1 280 ? 50.379 0.300 17.824 1.00 63.76 272 GLU B C 1
ATOM 4122 O O . GLU B 1 280 ? 49.644 1.028 17.151 1.00 60.76 272 GLU B O 1
ATOM 4128 N N . ARG B 1 281 ? 50.955 0.689 18.959 1.00 65.78 273 ARG B N 1
ATOM 4129 C CA . ARG B 1 281 ? 50.719 1.997 19.549 1.00 67.58 273 ARG B CA 1
ATOM 4130 C C . ARG B 1 281 ? 52.041 2.670 19.872 1.00 70.78 273 ARG B C 1
ATOM 4131 O O . ARG B 1 281 ? 53.047 2.008 20.137 1.00 79.74 273 ARG B O 1
ATOM 4133 N N . ALA B 1 282 ? 52.019 4.001 19.866 1.00 67.48 274 ALA B N 1
ATOM 4134 C CA . ALA B 1 282 ? 53.149 4.821 20.285 1.00 64.64 274 ALA B CA 1
ATOM 4135 C C . ALA B 1 282 ? 52.624 5.824 21.301 1.00 67.84 274 ALA B C 1
ATOM 4136 O O . ALA B 1 282 ? 51.843 6.717 20.951 1.00 70.11 274 ALA B O 1
ATOM 4138 N N . GLY B 1 283 ? 53.037 5.662 22.557 1.00 65.03 275 GLY B N 1
ATOM 4139 C CA . GLY B 1 283 ? 52.567 6.517 23.639 1.00 65.30 275 GLY B CA 1
ATOM 4140 C C . GLY B 1 283 ? 53.506 7.691 23.868 1.00 66.24 275 GLY B C 1
ATOM 4141 O O . GLY B 1 283 ? 54.724 7.566 23.744 1.00 68.67 275 GLY B O 1
ATOM 4142 N N . ILE B 1 284 ? 52.917 8.840 24.196 1.00 65.82 276 ILE B N 1
ATOM 4143 C CA . ILE B 1 284 ? 53.644 10.096 24.343 1.00 65.76 276 ILE B CA 1
ATOM 4144 C C . ILE B 1 284 ? 53.641 10.493 25.812 1.00 65.29 276 ILE B C 1
ATOM 4145 O O . ILE B 1 284 ? 52.595 10.435 26.476 1.00 59.92 276 ILE B O 1
ATOM 4150 N N . VAL B 1 285 ? 54.814 10.895 26.310 1.00 55.50 277 VAL B N 1
ATOM 4151 C CA . VAL B 1 285 ? 54.984 11.273 27.708 1.00 57.92 277 VAL B CA 1
ATOM 4152 C C . VAL B 1 285 ? 54.165 12.521 28.011 1.00 58.99 277 VAL B C 1
ATOM 4153 O O . VAL B 1 285 ? 54.176 13.493 27.246 1.00 56.35 277 VAL B O 1
ATOM 4157 N N . GLY B 1 286 ? 53.435 12.494 29.126 1.00 59.94 278 GLY B N 1
ATOM 4158 C CA . GLY B 1 286 ? 52.754 13.658 29.640 1.00 54.11 278 GLY B CA 1
ATOM 4159 C C . GLY B 1 286 ? 53.454 14.144 30.896 1.00 57.26 278 GLY B C 1
ATOM 4160 O O . GLY B 1 286 ? 54.399 13.531 31.384 1.00 60.86 278 GLY B O 1
ATOM 4161 N N . ASP B 1 287 ? 52.969 15.265 31.418 1.00 61.50 279 ASP B N 1
ATOM 4162 C CA . ASP B 1 287 ? 53.553 15.864 32.612 1.00 61.15 279 ASP B CA 1
ATOM 4163 C C . ASP B 1 287 ? 52.620 15.688 33.811 1.00 61.02 279 ASP B C 1
ATOM 4164 O O . ASP B 1 287 ? 51.645 14.928 33.768 1.00 52.42 279 ASP B O 1
ATOM 4169 N N . VAL B 1 288 ? 52.916 16.411 34.883 1.00 63.83 280 VAL B N 1
ATOM 4170 C CA . VAL B 1 288 ? 52.147 16.306 36.125 1.00 61.40 280 VAL B CA 1
ATOM 4171 C C . VAL B 1 288 ? 50.807 17.014 35.937 1.00 58.59 280 VAL B C 1
ATOM 4172 O O . VAL B 1 288 ? 50.786 18.179 35.512 1.00 54.99 280 VAL B O 1
ATOM 4176 N N . PRO B 1 289 ? 49.679 16.360 36.211 1.00 56.74 281 PRO B N 1
ATOM 4177 C CA . PRO B 1 289 ? 48.391 17.067 36.140 1.00 49.76 281 PRO B CA 1
ATOM 4178 C C . PRO B 1 289 ? 48.270 18.098 37.253 1.00 53.05 281 PRO B C 1
ATOM 4179 O O . PRO B 1 289 ? 48.601 17.830 38.410 1.00 55.11 281 PRO B O 1
ATOM 4183 N N . PHE B 1 290 ? 47.769 19.278 36.893 1.00 49.17 282 PHE B N 1
ATOM 4184 C CA . PHE B 1 290 ? 47.555 20.353 37.862 1.00 54.09 282 PHE B CA 1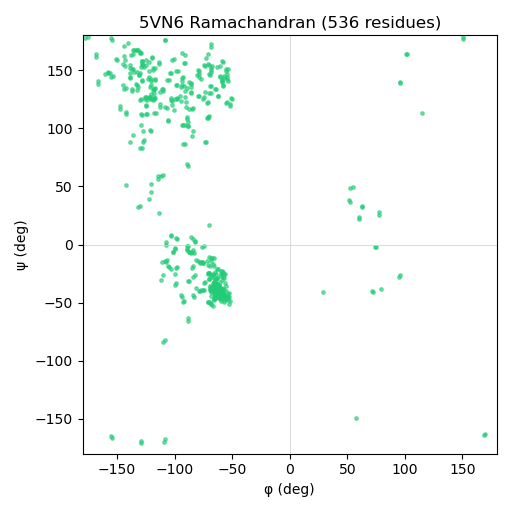
ATOM 4185 C C . PHE B 1 290 ? 46.160 20.938 37.658 1.00 62.01 282 PHE B C 1
ATOM 4186 O O . PHE B 1 290 ? 45.528 20.715 36.628 1.00 58.38 282 PHE B O 1
#

Radius of gyration: 24.75 Å; Cα contacts (8 Å, |Δi|>4): 1168; chains: 2; bounding box: 70×43×63 Å

Organism: Burkholderia ambifaria (strain MC40-6) (NCBI:txid398577)

B-factor: mean 51.12, std 18.42, range [21.18, 131.92]